Protein AF-0000000087772053 (afdb_homodimer)

Radius of gyration: 26.7 Å; Cα contacts (8 Å, |Δi|>4): 1158; chains: 2; bounding box: 56×92×52 Å

Sequence (644 aa):
MNSAGLAGGAQTLGDTKGPMLRYRADGPRTVLAWPEVLLYLLGSYASVQEVAEEFTPQTHQVITNYASPALRSGVEYLFRLTDIVPVHLSLYDASGDGALIEFDGEKGWMLYRNVSAVTNMPTYPEQLQNLQRWQAAKANTTRYMSELLRGSYEVVYQQLPGSYSSAARFVRLRELLTQVCGTDDTPYPDDTNWSPAFDGVADMPERGALAQAAGILQSVEVTRGFTFPLAGWTQCASLRDLANRMLYWRTPLTARWQGVNVTAAAAADGPRILPVFEGWQDAWDDVTALLEQVPGLEPGPAEPGELEDLLPVLNGTAADGGMNSAGLAGGAQTLGDTKGPMLRYRADGPRTVLAWPEVLLYLLGSYASVQEVAEEFTPQTHQVITNYASPALRSGVEYLFRLTDIVPVHLSLYDASGDGALIEFDGEKGWMLYRNVSAVTNMPTYPEQLQNLQRWQAAKANTTRYMSELLRGSYEVVYQQLPGSYSSAARFVRLRELLTQVCGTDDTPYPDDTNWSPAFDGVADMPERGALAQAAGILQSVEVTRGFTFPLAGWTQCASLRDLANRMLYWRTPLTARWQGVNVTAAAAADGPRILPVFEGWQDAWDDVTALLEQVPGLEPGPAEPGELEDLLPVLNGTAADGG

Nearest PDB structures (foldseek):
  8esg-assembly1_A-2  TM=8.107E-01  e=5.114E-13  Lactobacillus gasseri
  2rg2-assembly1_A  TM=7.994E-01  e=2.454E-12  Clostridium perfringens
  7sve-assembly1_B  TM=8.022E-01  e=5.060E-12  Lactobacillus acidophilus
  3hbc-assembly1_A  TM=8.537E-01  e=5.317E-11  Bacteroides thetaiotaomicron
  3pva-assembly1_B  TM=7.933E-01  e=4.437E-11  Lysinibacillus sphaericus

Secondary structure (DSSP, 8-state):
--TTS-EEEEEE-TT--S------TTS-SEEEEGGGHHHHHHHH-SSHHHHHHH-STTTEEEE-----GGGGTT-HHHHS--SS--EEEEEE-TTS-EEEEEEETTTEEEEEES-----SSS-HHHHHHHHHHHHHHHHHHHHHHHHHS-SS-TTTS---B---SHHHHHHHHHHHHHHHS-SSS--S-GGG---GGGTTGGG-HHHHHHHHHHHHHHTTPPPTTSS-TTS-----EEEEETTTTEEEEE-TT--SEEEEEHHHHHTSSS-EE--SS--GGG-EEE-GGG-EE-TT-------TTGGGGTGGGGGTT-----/--TTS-EEEEEE-TT--S------TTS-SEEEEGGGHHHHHHHH-SSHHHHHHH-STTTEEEE-----GGGGTT-HHHHT--SS--EEEEEE-TTS-EEEEEEETTTEEEEEES-----SSS-HHHHHHHHHHHHHHHHHHHHHHHHHS-SS-TTTS---B---SHHHHHHHHHHHHHHHS-SSS--S-STT---GGGTTGGG-HHHHHHHHHHHHHHTTPPPTTSS-TTS-----EEEEETTTTEEEEEETTEEEEEEEEHHHHHTSSS-EE--SS--GGG-EEE-GGG-EE-TT-------TTGGGGTGGGG--------

Organism: Chlorella sorokiniana (NCBI:txid3076)

Solvent-accessible surface area (backbone atoms only — not comparable to full-atom values): 35074 Å² total; per-residue (Å²): 102,30,72,67,15,18,32,64,50,75,37,54,19,84,76,60,67,52,54,46,28,65,85,52,89,89,46,36,84,47,70,36,48,57,89,48,44,64,60,48,48,45,73,71,40,50,36,54,68,52,40,68,72,61,66,40,62,78,51,32,37,59,22,29,79,62,80,51,70,40,50,49,76,78,40,36,72,61,51,67,41,48,44,39,67,47,43,30,39,40,38,35,19,54,86,70,49,17,30,37,38,40,62,29,33,86,66,50,53,47,78,44,71,79,41,89,76,82,52,38,29,35,57,69,71,53,45,53,47,28,40,51,45,41,65,73,40,41,68,59,52,32,53,54,47,35,70,48,35,53,69,30,61,35,73,63,29,64,67,38,57,35,30,76,18,30,30,32,34,38,40,33,48,53,53,45,49,46,52,33,41,35,86,58,83,55,48,66,76,74,79,74,65,78,41,76,64,52,63,70,31,83,84,38,52,68,56,50,50,49,28,50,50,48,42,58,53,45,68,60,57,38,43,72,60,68,41,46,92,46,39,45,36,55,55,63,48,72,48,72,41,37,82,76,32,32,47,30,35,30,35,64,56,20,58,39,42,38,22,32,42,36,48,63,56,66,67,43,90,62,64,62,48,67,82,77,65,63,67,38,89,67,32,66,39,76,52,49,85,63,51,34,75,51,83,81,57,54,90,51,78,83,62,84,60,70,64,46,76,67,52,58,71,78,44,45,57,66,40,58,79,122,102,32,70,69,15,19,32,64,50,78,37,48,20,84,76,58,68,52,54,46,29,64,84,50,89,90,48,36,83,47,70,35,48,57,89,47,44,64,59,49,49,46,74,71,40,50,36,55,67,50,39,68,74,62,65,37,63,78,51,31,37,58,24,30,79,62,82,50,71,41,50,48,74,69,38,34,71,62,52,66,41,46,44,39,66,47,42,30,39,40,37,34,18,53,87,70,48,17,31,36,37,40,63,30,31,85,65,52,53,48,77,44,71,79,43,88,76,82,51,38,29,35,57,68,71,54,45,53,47,27,39,52,46,42,65,73,38,41,67,61,50,31,53,55,46,36,70,49,35,53,70,30,59,35,72,63,31,65,68,36,57,35,29,77,20,31,31,31,36,38,41,35,49,52,54,44,49,44,53,32,41,34,86,58,82,54,46,65,74,74,77,72,66,77,42,76,63,51,64,69,31,83,82,38,52,67,56,50,51,50,31,50,50,50,41,56,54,44,69,59,55,38,44,73,60,66,40,45,91,45,41,47,34,55,55,62,48,73,48,74,41,35,82,77,31,32,47,29,35,33,35,64,57,19,56,38,40,38,23,32,43,37,51,63,56,66,69,42,89,61,63,62,48,66,81,78,65,62,66,36,90,67,34,66,39,76,50,48,85,64,50,32,75,49,84,82,59,54,90,51,78,82,60,88,58,70,64,44,78,67,54,59,69,73,47,50,53,70,40,59,78,123

InterPro domains:
  IPR029055 Nucleophile aminohydrolases, N-terminal [SSF56235] (1-266)
  IPR029132 Choloylglycine hydrolase/NAAA C-terminal [PF02275] (34-173)
  IPR052193 Peptidase C59 family enzymes [PTHR35527] (1-276)

Structure (mmCIF, N/CA/C/O backbone):
data_AF-0000000087772053-model_v1
#
loop_
_entity.id
_entity.type
_entity.pdbx_description
1 polymer 'Choloylglycine hydrolase'
#
loop_
_atom_site.group_PDB
_atom_site.id
_atom_site.type_symbol
_atom_site.label_atom_id
_atom_site.label_alt_id
_atom_site.label_comp_id
_atom_site.label_asym_id
_atom_site.label_entity_id
_atom_site.label_seq_id
_atom_site.pdbx_PDB_ins_code
_atom_site.Cartn_x
_atom_site.Cartn_y
_atom_site.Cartn_z
_atom_site.occupancy
_atom_site.B_iso_or_equiv
_atom_site.auth_seq_id
_atom_site.auth_comp_id
_atom_site.auth_asym_id
_atom_site.auth_atom_id
_atom_site.pdbx_PDB_model_num
ATOM 1 N N . MET A 1 1 ? 10.828 -17.234 -12.672 1 95.31 1 MET A N 1
ATOM 2 C CA . MET A 1 1 ? 10.977 -16.672 -14.008 1 95.31 1 MET A CA 1
ATOM 3 C C . MET A 1 1 ? 12.188 -17.25 -14.719 1 95.31 1 MET A C 1
ATOM 5 O O . MET A 1 1 ? 13.195 -17.562 -14.078 1 95.31 1 MET A O 1
ATOM 9 N N . ASN A 1 2 ? 12.047 -17.453 -15.984 1 95.06 2 ASN A N 1
ATOM 10 C CA . ASN A 1 2 ? 13.203 -17.953 -16.719 1 95.06 2 ASN A CA 1
ATOM 11 C C . ASN A 1 2 ? 13.719 -16.922 -17.719 1 95.06 2 ASN A C 1
ATOM 13 O O . ASN A 1 2 ? 13.172 -15.82 -17.828 1 95.06 2 ASN A O 1
ATOM 17 N N . SER A 1 3 ? 14.836 -17.25 -18.375 1 94.5 3 SER A N 1
ATOM 18 C CA . SER A 1 3 ? 15.539 -16.297 -19.234 1 94.5 3 SER A CA 1
ATOM 19 C C . SER A 1 3 ? 14.758 -16.016 -20.516 1 94.5 3 SER A C 1
ATOM 21 O O . SER A 1 3 ? 15.047 -15.047 -21.234 1 94.5 3 SER A O 1
ATOM 23 N N . ALA A 1 4 ? 13.789 -16.859 -20.891 1 95.25 4 ALA A N 1
ATOM 24 C CA . ALA A 1 4 ? 12.969 -16.641 -22.078 1 95.25 4 ALA A CA 1
ATOM 25 C C . ALA A 1 4 ? 11.836 -15.672 -21.797 1 95.25 4 ALA A C 1
ATOM 27 O O . ALA A 1 4 ? 11.195 -15.164 -22.719 1 95.25 4 ALA A O 1
ATOM 28 N N . GLY A 1 5 ? 11.562 -15.477 -20.5 1 94.44 5 GLY A N 1
ATOM 29 C CA . GLY A 1 5 ? 10.539 -14.5 -20.141 1 94.44 5 GLY A CA 1
ATOM 30 C C . GLY A 1 5 ? 9.273 -15.141 -19.609 1 94.44 5 GLY A C 1
ATOM 31 O O . GLY A 1 5 ? 8.281 -14.445 -19.375 1 94.44 5 GLY A O 1
ATOM 32 N N . LEU A 1 6 ? 9.281 -16.469 -19.469 1 97.19 6 LEU A N 1
ATOM 33 C CA . LEU A 1 6 ? 8.188 -17.125 -18.766 1 97.19 6 LEU A CA 1
ATOM 34 C C . LEU A 1 6 ? 8.359 -17 -17.266 1 97.19 6 LEU A C 1
ATOM 36 O O . LEU A 1 6 ? 9.461 -17.203 -16.734 1 97.19 6 LEU A O 1
ATOM 40 N N . ALA A 1 7 ? 7.359 -16.562 -16.625 1 96.56 7 ALA A N 1
ATOM 41 C CA . ALA A 1 7 ? 7.363 -16.422 -15.172 1 96.56 7 ALA A CA 1
ATOM 42 C C . ALA A 1 7 ? 6.102 -17.016 -14.562 1 96.56 7 ALA A C 1
ATOM 44 O O . ALA A 1 7 ? 5.074 -17.141 -15.234 1 96.56 7 ALA A O 1
ATOM 45 N N . GLY A 1 8 ? 6.219 -17.422 -13.305 1 95.56 8 GLY A N 1
ATOM 46 C CA . GLY A 1 8 ? 5.059 -18.016 -12.656 1 95.56 8 GLY A CA 1
ATOM 47 C C . GLY A 1 8 ? 5.094 -17.875 -11.141 1 95.56 8 GLY A C 1
ATOM 48 O O . GLY A 1 8 ? 6.082 -17.406 -10.578 1 95.56 8 GLY A O 1
ATOM 49 N N . GLY A 1 9 ? 3.986 -18.156 -10.523 1 92.88 9 GLY A N 1
ATOM 50 C CA . GLY A 1 9 ? 3.801 -18.188 -9.086 1 92.88 9 GLY A CA 1
ATOM 51 C C . GLY A 1 9 ? 2.773 -19.219 -8.633 1 92.88 9 GLY A C 1
ATOM 52 O O . GLY A 1 9 ? 1.944 -19.656 -9.43 1 92.88 9 GLY A O 1
ATOM 53 N N . ALA A 1 10 ? 2.92 -19.625 -7.355 1 89.44 10 ALA A N 1
ATOM 54 C CA . ALA A 1 10 ? 1.973 -20.531 -6.727 1 89.44 10 ALA A CA 1
ATOM 55 C C . ALA A 1 10 ? 1.196 -19.844 -5.613 1 89.44 10 ALA A C 1
ATOM 57 O O . ALA A 1 10 ? 1.788 -19.203 -4.742 1 89.44 10 ALA A O 1
ATOM 58 N N . GLN A 1 11 ? -0.102 -19.938 -5.746 1 86.94 11 GLN A N 1
ATOM 59 C CA . GLN A 1 11 ? -0.973 -19.406 -4.703 1 86.94 11 GLN A CA 1
ATOM 60 C C . GLN A 1 11 ? -1.792 -20.516 -4.055 1 86.94 11 GLN A C 1
ATOM 62 O O . GLN A 1 11 ? -2.26 -21.438 -4.734 1 86.94 11 GLN A O 1
ATOM 67 N N . THR A 1 12 ? -1.941 -20.391 -2.779 1 82.44 12 THR A N 1
ATOM 68 C CA . THR A 1 12 ? -2.67 -21.422 -2.043 1 82.44 12 THR A CA 1
ATOM 69 C C . THR A 1 12 ? -4.129 -21.469 -2.49 1 82.44 12 THR A C 1
ATOM 71 O O . THR A 1 12 ? -4.762 -20.438 -2.686 1 82.44 12 THR A O 1
ATOM 74 N N . LEU A 1 13 ? -4.508 -22.609 -2.717 1 83.25 13 LEU A N 1
ATOM 75 C CA . LEU A 1 13 ? -5.906 -22.906 -3.012 1 83.25 13 LEU A CA 1
ATOM 76 C C . LEU A 1 13 ? -6.449 -23.969 -2.072 1 83.25 13 LEU A C 1
ATOM 78 O O . LEU A 1 13 ? -6.219 -25.156 -2.283 1 83.25 13 LEU A O 1
ATOM 82 N N . GLY A 1 14 ? -7.008 -23.562 -0.963 1 70.25 14 GLY A N 1
ATOM 83 C CA . GLY A 1 14 ? -7.418 -24.469 0.096 1 70.25 14 GLY A CA 1
ATOM 84 C C . GLY A 1 14 ? -8.641 -25.297 -0.267 1 70.25 14 GLY A C 1
ATOM 85 O O . GLY A 1 14 ? -8.867 -26.359 0.309 1 70.25 14 GLY A O 1
ATOM 86 N N . ASP A 1 15 ? -9.461 -24.906 -1.075 1 63.72 15 ASP A N 1
ATOM 87 C CA . ASP A 1 15 ? -10.734 -25.578 -1.283 1 63.72 15 ASP A CA 1
ATOM 88 C C . ASP A 1 15 ? -10.68 -26.484 -2.52 1 63.72 15 ASP A C 1
ATOM 90 O O . ASP A 1 15 ? -11.719 -26.781 -3.111 1 63.72 15 ASP A O 1
ATOM 94 N N . THR A 1 16 ? -9.445 -26.734 -2.814 1 60.91 16 THR A N 1
ATOM 95 C CA . THR A 1 16 ? -9.383 -27.625 -3.967 1 60.91 16 THR A CA 1
ATOM 96 C C . THR A 1 16 ? -10.094 -28.953 -3.668 1 60.91 16 THR A C 1
ATOM 98 O O . THR A 1 16 ? -9.883 -29.547 -2.609 1 60.91 16 THR A O 1
ATOM 101 N N . LYS A 1 17 ? -11.305 -29.047 -4.375 1 57.03 17 LYS A N 1
ATOM 102 C CA . LYS A 1 17 ? -12.133 -30.234 -4.262 1 57.03 17 LYS A CA 1
ATOM 103 C C . LYS A 1 17 ? -11.664 -31.328 -5.215 1 57.03 17 LYS A C 1
ATOM 105 O O . LYS A 1 17 ? -11.18 -31.031 -6.309 1 57.03 17 LYS A O 1
ATOM 110 N N . GLY A 1 18 ? -11.18 -32.375 -4.695 1 57.53 18 GLY A N 1
ATOM 111 C CA . GLY A 1 18 ? -11.047 -33.562 -5.547 1 57.53 18 GLY A CA 1
ATOM 112 C C . GLY A 1 18 ? -10.047 -34.562 -5.012 1 57.53 18 GLY A C 1
ATOM 113 O O . GLY A 1 18 ? -9.32 -34.281 -4.059 1 57.53 18 GLY A O 1
ATOM 114 N N . PRO A 1 19 ? -10.25 -35.656 -5.605 1 58.44 19 PRO A N 1
ATOM 115 C CA . PRO A 1 19 ? -9.398 -36.75 -5.145 1 58.44 19 PRO A CA 1
ATOM 116 C C . PRO A 1 19 ? -7.914 -36.469 -5.332 1 58.44 19 PRO A C 1
ATOM 118 O O . PRO A 1 19 ? -7.543 -35.562 -6.086 1 58.44 19 PRO A O 1
ATOM 121 N N . MET A 1 20 ? -7.199 -37.188 -4.707 1 63.84 20 MET A N 1
ATOM 122 C CA . MET A 1 20 ? -5.746 -37.281 -4.824 1 63.84 20 MET A CA 1
ATOM 123 C C . MET A 1 20 ? -5.336 -37.562 -6.266 1 63.84 20 MET A C 1
ATOM 125 O O . MET A 1 20 ? -5.98 -38.344 -6.965 1 63.84 20 MET A O 1
ATOM 129 N N . LEU A 1 21 ? -4.469 -36.719 -6.773 1 77.94 21 LEU A N 1
ATOM 130 C CA . LEU A 1 21 ? -3.838 -37.094 -8.039 1 77.94 21 LEU A CA 1
ATOM 131 C C . LEU A 1 21 ? -2.863 -38.25 -7.859 1 77.94 21 LEU A C 1
ATOM 133 O O . LEU A 1 21 ? -1.73 -38.031 -7.414 1 77.94 21 LEU A O 1
ATOM 137 N N . ARG A 1 22 ? -3.453 -39.438 -8.141 1 74.31 22 ARG A N 1
ATOM 138 C CA . ARG A 1 22 ? -2.658 -40.656 -7.938 1 74.31 22 ARG A CA 1
ATOM 139 C C . ARG A 1 22 ? -1.921 -41.031 -9.211 1 74.31 22 ARG A C 1
ATOM 141 O O . ARG A 1 22 ? -2.402 -40.781 -10.32 1 74.31 22 ARG A O 1
ATOM 148 N N . TYR A 1 23 ? -0.842 -41.594 -8.969 1 79.69 23 TYR A N 1
ATOM 149 C CA . TYR A 1 23 ? -0.069 -42.125 -10.078 1 79.69 23 TYR A CA 1
ATOM 150 C C . TYR A 1 23 ? -0.876 -43.156 -10.852 1 79.69 23 TYR A C 1
ATOM 152 O O . TYR A 1 23 ? -1.533 -44.031 -10.258 1 79.69 23 TYR A O 1
ATOM 160 N N . ARG A 1 24 ? -0.843 -43.156 -12.203 1 82.06 24 ARG A N 1
ATOM 161 C CA . ARG A 1 24 ? -1.469 -44.125 -13.102 1 82.06 24 ARG A CA 1
ATOM 162 C C . ARG A 1 24 ? -0.425 -44.812 -13.961 1 82.06 24 ARG A C 1
ATOM 164 O O . ARG A 1 24 ? 0.236 -44.188 -14.789 1 82.06 24 ARG A O 1
ATOM 171 N N . ALA A 1 25 ? -0.378 -46 -13.836 1 85 25 ALA A N 1
ATOM 172 C CA . ALA A 1 25 ? 0.602 -46.781 -14.594 1 85 25 ALA A CA 1
ATOM 173 C C . ALA A 1 25 ? 0.317 -46.688 -16.094 1 85 25 ALA A C 1
ATOM 175 O O . ALA A 1 25 ? 1.238 -46.781 -16.906 1 85 25 ALA A O 1
ATOM 176 N N . ASP A 1 26 ? -0.94 -46.594 -16.406 1 87.25 26 ASP A N 1
ATOM 177 C CA . ASP A 1 26 ? -1.334 -46.531 -17.812 1 87.25 26 ASP A CA 1
ATOM 178 C C . ASP A 1 26 ? -1.35 -45.094 -18.328 1 87.25 26 ASP A C 1
ATOM 180 O O . ASP A 1 26 ? -1.775 -44.844 -19.453 1 87.25 26 ASP A O 1
ATOM 184 N N . GLY A 1 27 ? -0.899 -44.219 -17.453 1 85.75 27 GLY A N 1
ATOM 185 C CA . GLY A 1 27 ? -0.88 -42.812 -17.844 1 85.75 27 GLY A CA 1
ATOM 186 C C . GLY A 1 27 ? 0.402 -42.406 -18.547 1 85.75 27 GLY A C 1
ATOM 187 O O . GLY A 1 27 ? 1.209 -43.25 -18.922 1 85.75 27 GLY A O 1
ATOM 188 N N . PRO A 1 28 ? 0.453 -41.125 -18.75 1 90.19 28 PRO A N 1
ATOM 189 C CA . PRO A 1 28 ? 1.669 -40.594 -19.391 1 90.19 28 PRO A CA 1
ATOM 190 C C . PRO A 1 28 ? 2.934 -40.969 -18.609 1 90.19 28 PRO A C 1
ATOM 192 O O . PRO A 1 28 ? 2.898 -41.062 -17.375 1 90.19 28 PRO A O 1
ATOM 195 N N . ARG A 1 29 ? 4.027 -41.062 -19.328 1 88.25 29 ARG A N 1
ATOM 196 C CA . ARG A 1 29 ? 5.289 -41.469 -18.734 1 88.25 29 ARG A CA 1
ATOM 197 C C . ARG A 1 29 ? 5.938 -40.344 -17.938 1 88.25 29 ARG A C 1
ATOM 199 O O . ARG A 1 29 ? 6.676 -40.594 -16.984 1 88.25 29 ARG A O 1
ATOM 206 N N . THR A 1 30 ? 5.699 -39.156 -18.328 1 92.38 30 THR A N 1
ATOM 207 C CA . THR A 1 30 ? 6.258 -38.031 -17.594 1 92.38 30 THR A CA 1
ATOM 208 C C . THR A 1 30 ? 5.434 -37.75 -16.344 1 92.38 30 THR A C 1
ATOM 210 O O . THR A 1 30 ? 4.285 -37.312 -16.438 1 92.38 30 THR A O 1
ATOM 213 N N . VAL A 1 31 ? 6.012 -38.062 -15.203 1 87.06 31 VAL A N 1
ATOM 214 C CA . VAL A 1 31 ? 5.328 -37.938 -13.922 1 87.06 31 VAL A CA 1
ATOM 215 C C . VAL A 1 31 ? 6.031 -36.875 -13.078 1 87.06 31 VAL A C 1
ATOM 217 O O . VAL A 1 31 ? 7.254 -36.875 -12.922 1 87.06 31 VAL A O 1
ATOM 220 N N . LEU A 1 32 ? 5.199 -35.906 -12.617 1 87.62 32 LEU A N 1
ATOM 221 C CA . LEU A 1 32 ? 5.715 -34.844 -11.766 1 87.62 32 LEU A CA 1
ATOM 222 C C . LEU A 1 32 ? 5.008 -34.844 -10.422 1 87.62 32 LEU A C 1
ATOM 224 O O . LEU A 1 32 ? 3.783 -34.969 -10.352 1 87.62 32 LEU A O 1
ATOM 228 N N . ALA A 1 33 ? 5.812 -34.781 -9.367 1 82.25 33 ALA A N 1
ATOM 229 C CA . ALA A 1 33 ? 5.199 -34.375 -8.102 1 82.25 33 ALA A CA 1
ATOM 230 C C . ALA A 1 33 ? 4.727 -32.938 -8.133 1 82.25 33 ALA A C 1
ATOM 232 O O . ALA A 1 33 ? 5.398 -32.062 -8.703 1 82.25 33 ALA A O 1
ATOM 233 N N . TRP A 1 34 ? 3.625 -32.625 -7.492 1 82.94 34 TRP A N 1
ATOM 234 C CA . TRP A 1 34 ? 2.963 -31.328 -7.664 1 82.94 34 TRP A CA 1
ATOM 235 C C . TRP A 1 34 ? 3.896 -30.172 -7.289 1 82.94 34 TRP A C 1
ATOM 237 O O . TRP A 1 34 ? 3.885 -29.125 -7.93 1 82.94 34 TRP A O 1
ATOM 247 N N . PRO A 1 35 ? 4.77 -30.297 -6.262 1 80.25 35 PRO A N 1
ATOM 248 C CA . PRO A 1 35 ? 5.617 -29.141 -5.914 1 80.25 35 PRO A CA 1
ATOM 249 C C . PRO A 1 35 ? 6.656 -28.828 -6.992 1 80.25 35 PRO A C 1
ATOM 251 O O . PRO A 1 35 ? 7.23 -27.75 -7.004 1 80.25 35 PRO A O 1
ATOM 254 N N . GLU A 1 36 ? 6.863 -29.797 -7.922 1 84.88 36 GLU A N 1
ATOM 255 C CA . GLU A 1 36 ? 7.898 -29.641 -8.945 1 84.88 36 GLU A CA 1
ATOM 256 C C . GLU A 1 36 ? 7.332 -29 -10.211 1 84.88 36 GLU A C 1
ATOM 258 O O . GLU A 1 36 ? 8.086 -28.578 -11.094 1 84.88 36 GLU A O 1
ATOM 263 N N . VAL A 1 37 ? 6.086 -28.953 -10.234 1 90.38 37 VAL A N 1
ATOM 264 C CA . VAL A 1 37 ? 5.422 -28.625 -11.492 1 90.38 37 VAL A CA 1
ATOM 265 C C . VAL A 1 37 ? 5.852 -27.234 -11.953 1 90.38 37 VAL A C 1
ATOM 267 O O . VAL A 1 37 ? 6.227 -27.047 -13.117 1 90.38 37 VAL A O 1
ATOM 270 N N . LEU A 1 38 ? 5.809 -26.234 -11.086 1 93.25 38 LEU A N 1
ATOM 271 C CA . LEU A 1 38 ? 6.141 -24.891 -11.508 1 93.25 38 LEU A CA 1
ATOM 272 C C . LEU A 1 38 ? 7.578 -24.812 -12.016 1 93.25 38 LEU A C 1
ATOM 274 O O . LEU A 1 38 ? 7.836 -24.219 -13.062 1 93.25 38 LEU A O 1
ATOM 278 N N . LEU A 1 39 ? 8.5 -25.391 -11.273 1 91.19 39 LEU A N 1
ATOM 279 C CA . LEU A 1 39 ? 9.898 -25.375 -11.688 1 91.19 39 LEU A CA 1
ATOM 280 C C . LEU A 1 39 ? 10.07 -26.094 -13.023 1 91.19 39 LEU A C 1
ATOM 282 O O . LEU A 1 39 ? 10.859 -25.656 -13.875 1 91.19 39 LEU A O 1
ATOM 286 N N . TYR A 1 40 ? 9.406 -27.219 -13.148 1 92.94 40 TYR A N 1
ATOM 287 C CA . TYR A 1 40 ? 9.453 -27.953 -14.406 1 92.94 40 TYR A CA 1
ATOM 288 C C . TYR A 1 40 ? 8.992 -27.078 -15.57 1 92.94 40 TYR A C 1
ATOM 290 O O . TYR A 1 40 ? 9.648 -27.031 -16.609 1 92.94 40 TYR A O 1
ATOM 298 N N . LEU A 1 41 ? 7.887 -26.422 -15.438 1 97.12 41 LEU A N 1
ATOM 299 C CA . LEU A 1 41 ? 7.348 -25.578 -16.5 1 97.12 41 LEU A CA 1
ATOM 300 C C . LEU A 1 41 ? 8.336 -24.484 -16.859 1 97.12 41 LEU A C 1
ATOM 302 O O . LEU A 1 41 ? 8.594 -24.25 -18.047 1 97.12 41 LEU A O 1
ATOM 306 N N . LEU A 1 42 ? 8.883 -23.812 -15.852 1 95.38 42 LEU A N 1
ATOM 307 C CA . LEU A 1 42 ? 9.82 -22.719 -16.078 1 95.38 42 LEU A CA 1
ATOM 308 C C . LEU A 1 42 ? 11.102 -23.219 -16.734 1 95.38 42 LEU A C 1
ATOM 310 O O . LEU A 1 42 ? 11.75 -22.484 -17.484 1 95.38 42 LEU A O 1
ATOM 314 N N . GLY A 1 43 ? 11.461 -24.438 -16.5 1 94.81 43 GLY A N 1
ATOM 315 C CA . GLY A 1 43 ? 12.672 -25.016 -17.062 1 94.81 43 GLY A CA 1
ATOM 316 C C . GLY A 1 43 ? 12.469 -25.625 -18.438 1 94.81 43 GLY A C 1
ATOM 317 O O . GLY A 1 43 ? 13.43 -25.875 -19.156 1 94.81 43 GLY A O 1
ATOM 318 N N . SER A 1 44 ? 11.219 -25.797 -18.812 1 97.12 44 SER A N 1
ATOM 319 C CA . SER A 1 44 ? 10.961 -26.594 -20.016 1 97.12 44 SER A CA 1
ATOM 320 C C . SER A 1 44 ? 10.367 -25.734 -21.125 1 97.12 44 SER A C 1
ATOM 322 O O . SER A 1 44 ? 10.406 -26.109 -22.297 1 97.12 44 SER A O 1
ATOM 324 N N . TYR A 1 45 ? 9.789 -24.625 -20.781 1 98 45 TYR A N 1
ATOM 325 C CA . TYR A 1 45 ? 9.047 -23.875 -21.781 1 98 45 TYR A CA 1
ATOM 326 C C . TYR A 1 45 ? 9.445 -22.406 -21.766 1 98 45 TYR A C 1
ATOM 328 O O . TYR A 1 45 ? 10.008 -21.922 -20.797 1 98 45 TYR A O 1
ATOM 336 N N . ALA A 1 46 ? 9.094 -21.672 -22.906 1 97.31 46 ALA A N 1
ATOM 337 C CA . ALA A 1 46 ? 9.461 -20.266 -23.047 1 97.31 46 ALA A CA 1
ATOM 338 C C . ALA A 1 46 ? 8.234 -19.359 -22.969 1 97.31 46 ALA A C 1
ATOM 340 O O . ALA A 1 46 ? 8.359 -18.156 -22.766 1 97.31 46 ALA A O 1
ATOM 341 N N . SER A 1 47 ? 7.082 -19.984 -23.125 1 97.88 47 SER A N 1
ATOM 342 C CA . SER A 1 47 ? 5.895 -19.141 -23.219 1 97.88 47 SER A CA 1
ATOM 343 C C . SER A 1 47 ? 4.668 -19.844 -22.656 1 97.88 47 SER A C 1
ATOM 345 O O . SER A 1 47 ? 4.668 -21.078 -22.5 1 97.88 47 SER A O 1
ATOM 347 N N . VAL A 1 48 ? 3.689 -19.047 -22.391 1 98.06 48 VAL A N 1
ATOM 348 C CA . VAL A 1 48 ? 2.398 -19.562 -21.938 1 98.06 48 VAL A CA 1
ATOM 349 C C . VAL A 1 48 ? 1.78 -20.438 -23.016 1 98.06 48 VAL A C 1
ATOM 351 O O . VAL A 1 48 ? 1.204 -21.484 -22.734 1 98.06 48 VAL A O 1
ATOM 354 N N . GLN A 1 49 ? 1.908 -20.016 -24.25 1 98.31 49 GLN A N 1
ATOM 355 C CA . GLN A 1 49 ? 1.382 -20.781 -25.375 1 98.31 49 GLN A CA 1
ATOM 356 C C . GLN A 1 49 ? 1.997 -22.188 -25.422 1 98.31 49 GLN A C 1
ATOM 358 O O . GLN A 1 49 ? 1.287 -23.172 -25.594 1 98.31 49 GLN A O 1
ATOM 363 N N . GLU A 1 50 ? 3.299 -22.281 -25.234 1 98.44 50 GLU A N 1
ATOM 364 C CA . GLU A 1 50 ? 3.973 -23.578 -25.234 1 98.44 50 GLU A CA 1
ATOM 365 C C . GLU A 1 50 ? 3.459 -24.453 -24.094 1 98.44 50 GLU A C 1
ATOM 367 O O . GLU A 1 50 ? 3.217 -25.656 -24.297 1 98.44 50 GLU A O 1
ATOM 372 N N . VAL A 1 51 ? 3.336 -23.891 -22.938 1 98.56 51 VAL A N 1
ATOM 373 C CA . VAL A 1 51 ? 2.818 -24.641 -21.812 1 98.56 51 VAL A CA 1
ATOM 374 C C . VAL A 1 51 ? 1.425 -25.172 -22.141 1 98.56 51 VAL A C 1
ATOM 376 O O . VAL A 1 51 ? 1.143 -26.359 -21.938 1 98.56 51 VAL A O 1
ATOM 379 N N . ALA A 1 52 ? 0.54 -24.328 -22.641 1 97.88 52 ALA A N 1
ATOM 380 C CA . ALA A 1 52 ? -0.84 -24.688 -22.953 1 97.88 52 ALA A CA 1
ATOM 381 C C . ALA A 1 52 ? -0.892 -25.828 -23.984 1 97.88 52 ALA A C 1
ATOM 383 O O . ALA A 1 52 ? -1.771 -26.688 -23.906 1 97.88 52 ALA A O 1
ATOM 384 N N . GLU A 1 53 ? 0.007 -25.891 -24.828 1 97.75 53 GLU A N 1
ATOM 385 C CA . GLU A 1 53 ? -0.007 -26.875 -25.922 1 97.75 53 GLU A CA 1
ATOM 386 C C . GLU A 1 53 ? 0.659 -28.172 -25.5 1 97.75 53 GLU A C 1
ATOM 388 O O . GLU A 1 53 ? 0.219 -29.266 -25.891 1 97.75 53 GLU A O 1
ATOM 393 N N . GLU A 1 54 ? 1.642 -28.047 -24.656 1 97.62 54 GLU A N 1
ATOM 394 C CA . GLU A 1 54 ? 2.508 -29.203 -24.484 1 97.62 54 GLU A CA 1
ATOM 395 C C . GLU A 1 54 ? 2.312 -29.844 -23.125 1 97.62 54 GLU A C 1
ATOM 397 O O . GLU A 1 54 ? 2.609 -31.031 -22.922 1 97.62 54 GLU A O 1
ATOM 402 N N . PHE A 1 55 ? 1.974 -29.078 -22.156 1 97.44 55 PHE A N 1
ATOM 403 C CA . PHE A 1 55 ? 1.743 -29.578 -20.812 1 97.44 55 PHE A CA 1
ATOM 404 C C . PHE A 1 55 ? 0.266 -29.891 -20.594 1 97.44 55 PHE A C 1
ATOM 406 O O . PHE A 1 55 ? -0.483 -29.047 -20.094 1 97.44 55 PHE A O 1
ATOM 413 N N . THR A 1 56 ? -0.12 -31.094 -20.875 1 95.19 56 THR A N 1
ATOM 414 C CA . THR A 1 56 ? -1.508 -31.531 -20.781 1 95.19 56 THR A CA 1
ATOM 415 C C . THR A 1 56 ? -1.608 -32.844 -20.016 1 95.19 56 THR A C 1
ATOM 417 O O . THR A 1 56 ? -0.611 -33.562 -19.844 1 95.19 56 THR A O 1
ATOM 420 N N . PRO A 1 57 ? -2.824 -33.125 -19.578 1 91.75 57 PRO A N 1
ATOM 421 C CA . PRO A 1 57 ? -3.004 -34.406 -18.875 1 91.75 57 PRO A CA 1
ATOM 422 C C . PRO A 1 57 ? -2.76 -35.625 -19.781 1 91.75 57 PRO A C 1
ATOM 424 O O . PRO A 1 57 ? -2.65 -36.75 -19.297 1 91.75 57 PRO A O 1
ATOM 427 N N . GLN A 1 58 ? -2.65 -35.406 -21.062 1 92.81 58 GLN A N 1
ATOM 428 C CA . GLN A 1 58 ? -2.357 -36.5 -22 1 92.81 58 GLN A CA 1
ATOM 429 C C . GLN A 1 58 ? -0.855 -36.719 -22.109 1 92.81 58 GLN A C 1
ATOM 431 O O . GLN A 1 58 ? -0.423 -37.812 -22.516 1 92.81 58 GLN A O 1
ATOM 436 N N . THR A 1 59 ? -0.113 -35.719 -21.734 1 95.25 59 THR A N 1
ATOM 437 C CA . THR A 1 59 ? 1.328 -35.812 -21.938 1 95.25 59 THR A CA 1
ATOM 438 C C . THR A 1 59 ? 2.055 -35.938 -20.594 1 95.25 59 THR A C 1
ATOM 440 O O . THR A 1 59 ? 3.188 -36.406 -20.547 1 95.25 59 THR A O 1
ATOM 443 N N . HIS A 1 60 ? 1.441 -35.5 -19.547 1 94.12 60 HIS A N 1
ATOM 444 C CA . HIS A 1 60 ? 2.055 -35.469 -18.219 1 94.12 60 HIS A CA 1
ATOM 445 C C . HIS A 1 60 ? 1.085 -36 -17.172 1 94.12 60 HIS A C 1
ATOM 447 O O . HIS A 1 60 ? -0.133 -35.938 -17.359 1 94.12 60 HIS A O 1
ATOM 453 N N . GLN A 1 61 ? 1.618 -36.531 -16.062 1 89 61 GLN A N 1
ATOM 454 C CA . GLN A 1 61 ? 0.851 -36.781 -14.844 1 89 61 GLN A CA 1
ATOM 455 C C . GLN A 1 61 ? 1.446 -36.031 -13.656 1 89 61 GLN A C 1
ATOM 457 O O . GLN A 1 61 ? 2.668 -35.938 -13.516 1 89 61 GLN A O 1
ATOM 462 N N . VAL A 1 62 ? 0.631 -35.344 -12.93 1 88.69 62 VAL A N 1
ATOM 463 C CA . VAL A 1 62 ? 1 -34.719 -11.664 1 88.69 62 VAL A CA 1
ATOM 464 C C . VAL A 1 62 ? 0.456 -35.531 -10.492 1 88.69 62 VAL A C 1
ATOM 466 O O . VAL A 1 62 ? -0.714 -35.938 -10.492 1 88.69 62 VAL A O 1
ATOM 469 N N . ILE A 1 63 ? 1.262 -35.812 -9.531 1 81.31 63 ILE A N 1
ATOM 470 C CA . ILE A 1 63 ? 0.834 -36.688 -8.438 1 81.31 63 ILE A CA 1
ATOM 471 C C . ILE A 1 63 ? 1.04 -35.969 -7.105 1 81.31 63 ILE A C 1
ATOM 473 O O . ILE A 1 63 ? 1.885 -35.094 -6.992 1 81.31 63 ILE A O 1
ATOM 477 N N . THR A 1 64 ? 0.214 -36.188 -6.078 1 77.44 64 THR A N 1
ATOM 478 C CA . THR A 1 64 ? 0.272 -35.625 -4.738 1 77.44 64 THR A CA 1
ATOM 479 C C . THR A 1 64 ? 1.04 -36.562 -3.793 1 77.44 64 THR A C 1
ATOM 481 O O . THR A 1 64 ? 1.507 -36.125 -2.738 1 77.44 64 THR A O 1
ATOM 484 N N . ASN A 1 65 ? 0.925 -37.844 -3.777 1 57.97 65 ASN A N 1
ATOM 485 C CA . ASN A 1 65 ? 1.396 -38.781 -2.779 1 57.97 65 ASN A CA 1
ATOM 486 C C . ASN A 1 65 ? 2.908 -38.719 -2.598 1 57.97 65 ASN A C 1
ATOM 488 O O . ASN A 1 65 ? 3.588 -39.719 -2.553 1 57.97 65 ASN A O 1
ATOM 492 N N . TYR A 1 66 ? 3.398 -37.438 -2.881 1 53 66 TYR A N 1
ATOM 493 C CA . TYR A 1 66 ? 4.836 -37.5 -2.635 1 53 66 TYR A CA 1
ATOM 494 C C . TYR A 1 66 ? 5.16 -37.094 -1.204 1 53 66 TYR A C 1
ATOM 496 O O . TYR A 1 66 ? 4.875 -35.969 -0.797 1 53 66 TYR A O 1
ATOM 504 N N . ALA A 1 67 ? 5.152 -38.094 -0.268 1 47.09 67 ALA A N 1
ATOM 505 C CA . ALA A 1 67 ? 5.668 -37.906 1.083 1 47.09 67 ALA A CA 1
ATOM 506 C C . ALA A 1 67 ? 7.047 -37.25 1.049 1 47.09 67 ALA A C 1
ATOM 508 O O . ALA A 1 67 ? 8.062 -37.938 0.974 1 47.09 67 ALA A O 1
ATOM 509 N N . SER A 1 68 ? 7.156 -36.219 0.321 1 44.91 68 SER A N 1
ATOM 510 C CA . SER A 1 68 ? 8.539 -35.781 0.395 1 44.91 68 SER A CA 1
ATOM 511 C C . SER A 1 68 ? 8.883 -35.281 1.795 1 44.91 68 SER A C 1
ATOM 513 O O . SER A 1 68 ? 8.164 -34.438 2.359 1 44.91 68 SER A O 1
ATOM 515 N N . PRO A 1 69 ? 9.578 -36.062 2.57 1 42.84 69 PRO A N 1
ATOM 516 C CA . PRO A 1 69 ? 10.039 -35.594 3.875 1 42.84 69 PRO A CA 1
ATOM 517 C C . PRO A 1 69 ? 10.43 -34.125 3.852 1 42.84 69 PRO A C 1
ATOM 519 O O . PRO A 1 69 ? 10.352 -33.438 4.879 1 42.84 69 PRO A O 1
ATOM 522 N N . ALA A 1 70 ? 11.023 -33.781 2.82 1 39.09 70 ALA A N 1
ATOM 523 C CA . ALA A 1 70 ? 11.617 -32.438 2.771 1 39.09 70 ALA A CA 1
ATOM 524 C C . ALA A 1 70 ? 10.555 -31.359 2.941 1 39.09 70 ALA A C 1
ATOM 526 O O . ALA A 1 70 ? 10.867 -30.219 3.289 1 39.09 70 ALA A O 1
ATOM 527 N N . LEU A 1 71 ? 9.398 -31.656 2.619 1 44.75 71 LEU A N 1
ATOM 528 C CA . LEU A 1 71 ? 8.375 -30.625 2.648 1 44.75 71 LEU A CA 1
ATOM 529 C C . LEU A 1 71 ? 7.828 -30.438 4.062 1 44.75 71 LEU A C 1
ATOM 531 O O . LEU A 1 71 ? 6.902 -29.656 4.277 1 44.75 71 LEU A O 1
ATOM 535 N N . ARG A 1 72 ? 8.211 -31.219 5.047 1 39.31 72 ARG A N 1
ATOM 536 C CA . ARG A 1 72 ? 7.691 -31.156 6.41 1 39.31 72 ARG A CA 1
ATOM 537 C C . ARG A 1 72 ? 7.965 -29.781 7.035 1 39.31 72 ARG A C 1
ATOM 539 O O . ARG A 1 72 ? 7.336 -29.422 8.023 1 39.31 72 ARG A O 1
ATOM 546 N N . SER A 1 73 ? 9.078 -29.406 6.859 1 38.69 73 SER A N 1
ATOM 547 C CA . SER A 1 73 ? 9.484 -28.406 7.844 1 38.69 73 SER A CA 1
ATOM 548 C C . SER A 1 73 ? 8.555 -27.203 7.824 1 38.69 73 SER A C 1
ATOM 550 O O . SER A 1 73 ? 8.203 -26.672 8.883 1 38.69 73 SER A O 1
ATOM 552 N N . GLY A 1 74 ? 8.523 -26.391 6.719 1 39.34 74 GLY A N 1
ATOM 553 C CA . GLY A 1 74 ? 8.031 -25.016 6.855 1 39.34 74 GLY A CA 1
ATOM 554 C C . GLY A 1 74 ? 6.551 -24.891 6.555 1 39.34 74 GLY A C 1
ATOM 555 O O . GLY A 1 74 ? 5.934 -23.875 6.906 1 39.34 74 GLY A O 1
ATOM 556 N N . VAL A 1 75 ? 6.062 -25.5 5.516 1 42.88 75 VAL A N 1
ATOM 557 C CA . VAL A 1 75 ? 4.641 -25.406 5.199 1 42.88 75 VAL A CA 1
ATOM 558 C C . VAL A 1 75 ? 3.92 -26.672 5.664 1 42.88 75 VAL A C 1
ATOM 560 O O . VAL A 1 75 ? 3.455 -27.469 4.848 1 42.88 75 VAL A O 1
ATOM 563 N N . GLU A 1 76 ? 4.277 -27.047 6.703 1 43 76 GLU A N 1
ATOM 564 C CA . GLU A 1 76 ? 3.693 -28.281 7.195 1 43 76 GLU A CA 1
ATOM 565 C C . GLU A 1 76 ? 2.207 -28.375 6.855 1 43 76 GLU A C 1
ATOM 567 O O . GLU A 1 76 ? 1.705 -29.438 6.5 1 43 76 GLU A O 1
ATOM 572 N N . TYR A 1 77 ? 1.655 -27.219 7.039 1 45.81 77 TYR A N 1
ATOM 573 C CA . TYR A 1 77 ? 0.21 -27.297 6.859 1 45.81 77 TYR A CA 1
ATOM 574 C C . TYR A 1 77 ? -0.146 -27.625 5.414 1 45.81 77 TYR A C 1
ATOM 576 O O . TYR A 1 77 ? -1.081 -28.391 5.156 1 45.81 77 TYR A O 1
ATOM 584 N N . LEU A 1 78 ? 0.541 -26.938 4.551 1 47.84 78 LEU A N 1
ATOM 585 C CA . LEU A 1 78 ? 0.205 -27.156 3.148 1 47.84 78 LEU A CA 1
ATOM 586 C C . LEU A 1 78 ? 0.48 -28.609 2.752 1 47.84 78 LEU A C 1
ATOM 588 O O . LEU A 1 78 ? -0.214 -29.156 1.898 1 47.84 78 LEU A O 1
ATOM 592 N N . PHE A 1 79 ? 1.479 -29.109 3.473 1 47 79 PHE A N 1
ATOM 593 C CA . PHE A 1 79 ? 1.869 -30.438 2.992 1 47 79 PHE A CA 1
ATOM 594 C C . PHE A 1 79 ? 1.163 -31.531 3.785 1 47 79 PHE A C 1
ATOM 596 O O . PHE A 1 79 ? 1.266 -32.719 3.449 1 47 79 PHE A O 1
ATOM 603 N N . ARG A 1 80 ? 0.669 -31.078 4.93 1 46.06 80 ARG A N 1
ATOM 604 C CA . ARG A 1 80 ? -0.129 -32.125 5.562 1 46.06 80 ARG A CA 1
ATOM 605 C C . ARG A 1 80 ? -1.249 -32.594 4.637 1 46.06 80 ARG A C 1
ATOM 607 O O . ARG A 1 80 ? -1.902 -33.594 4.91 1 46.06 80 ARG A O 1
ATOM 614 N N . LEU A 1 81 ? -1.421 -31.641 3.65 1 50.34 81 LEU A N 1
ATOM 615 C CA . LEU A 1 81 ? -2.545 -32.031 2.812 1 50.34 81 LEU A CA 1
ATOM 616 C C . LEU A 1 81 ? -2.09 -33 1.707 1 50.34 81 LEU A C 1
ATOM 618 O O . LEU A 1 81 ? -1.526 -32.562 0.701 1 50.34 81 LEU A O 1
ATOM 622 N N . THR A 1 82 ? -1.773 -34.188 2.141 1 54.44 82 THR A N 1
ATOM 623 C CA . THR A 1 82 ? -1.212 -35.281 1.326 1 54.44 82 THR A CA 1
ATOM 624 C C . THR A 1 82 ? -2.158 -35.625 0.185 1 54.44 82 THR A C 1
ATOM 626 O O . THR A 1 82 ? -1.74 -36.219 -0.807 1 54.44 82 THR A O 1
ATOM 629 N N . ASP A 1 83 ? -3.404 -35.094 0.263 1 63.94 83 ASP A N 1
ATOM 630 C CA . ASP A 1 83 ? -4.305 -35.719 -0.697 1 63.94 83 ASP A CA 1
ATOM 631 C C . ASP A 1 83 ? -4.699 -34.75 -1.801 1 63.94 83 ASP A C 1
ATOM 633 O O . ASP A 1 83 ? -5.316 -35.156 -2.795 1 63.94 83 ASP A O 1
ATOM 637 N N . ILE A 1 84 ? -4.246 -33.5 -1.614 1 72.06 84 ILE A N 1
ATOM 638 C CA . ILE A 1 84 ? -4.652 -32.531 -2.641 1 72.06 84 ILE A CA 1
ATOM 639 C C . ILE A 1 84 ? -3.475 -31.641 -3.006 1 72.06 84 ILE A C 1
ATOM 641 O O . ILE A 1 84 ? -2.508 -31.547 -2.25 1 72.06 84 ILE A O 1
ATOM 645 N N . VAL A 1 85 ? -3.504 -31.203 -4.266 1 79.75 85 VAL A N 1
ATOM 646 C CA . VAL A 1 85 ? -2.596 -30.109 -4.602 1 79.75 85 VAL A CA 1
ATOM 647 C C . VAL A 1 85 ? -3.127 -28.797 -4.031 1 79.75 85 VAL A C 1
ATOM 649 O O . VAL A 1 85 ? -4.125 -28.25 -4.516 1 79.75 85 VAL A O 1
ATOM 652 N N . PRO A 1 86 ? -2.521 -28.188 -3.086 1 79.75 86 PRO A N 1
ATOM 653 C CA . PRO A 1 86 ? -3.096 -27.062 -2.346 1 79.75 86 PRO A CA 1
ATOM 654 C C . PRO A 1 86 ? -2.758 -25.719 -2.969 1 79.75 86 PRO A C 1
ATOM 656 O O . PRO A 1 86 ? -2.764 -24.688 -2.279 1 79.75 86 PRO A O 1
ATOM 659 N N . VAL A 1 87 ? -2.363 -25.688 -4.281 1 85.44 87 VAL A N 1
ATOM 660 C CA . VAL A 1 87 ? -2.004 -24.438 -4.922 1 85.44 87 VAL A CA 1
ATOM 661 C C . VAL A 1 87 ? -2.557 -24.391 -6.344 1 85.44 87 VAL A C 1
ATOM 663 O O . VAL A 1 87 ? -2.848 -25.438 -6.93 1 85.44 87 VAL A O 1
ATOM 666 N N . HIS A 1 88 ? -2.842 -23.359 -6.82 1 91.5 88 HIS A N 1
ATOM 667 C CA . HIS A 1 88 ? -2.926 -23.156 -8.266 1 91.5 88 HIS A CA 1
ATOM 668 C C . HIS A 1 88 ? -1.75 -22.328 -8.773 1 91.5 88 HIS A C 1
ATOM 670 O O . HIS A 1 88 ? -1.098 -21.625 -7.996 1 91.5 88 HIS A O 1
ATOM 676 N N . LEU A 1 89 ? -1.39 -22.547 -10.016 1 94.56 89 LEU A N 1
ATOM 677 C CA . LEU A 1 89 ? -0.177 -21.969 -10.586 1 94.56 89 LEU A CA 1
ATOM 678 C C . LEU A 1 89 ? -0.517 -20.922 -11.641 1 94.56 89 LEU A C 1
ATOM 680 O O . LEU A 1 89 ? -1.232 -21.203 -12.602 1 94.56 89 LEU A O 1
ATOM 684 N N . SER A 1 90 ? -0.078 -19.719 -11.422 1 96 90 SER A N 1
ATOM 685 C CA . SER A 1 90 ? -0.221 -18.656 -12.414 1 96 90 SER A CA 1
ATOM 686 C C . SER A 1 90 ? 1.032 -18.531 -13.273 1 96 90 SER A C 1
ATOM 688 O O . SER A 1 90 ? 2.15 -18.688 -12.781 1 96 90 SER A O 1
ATOM 690 N N . LEU A 1 91 ? 0.83 -18.266 -14.578 1 96.94 91 LEU A N 1
ATOM 691 C CA . LEU A 1 91 ? 1.916 -18.094 -15.539 1 96.94 91 LEU A CA 1
ATOM 692 C C . LEU A 1 91 ? 1.709 -16.828 -16.375 1 96.94 91 LEU A C 1
ATOM 694 O O . LEU A 1 91 ? 0.581 -16.516 -16.75 1 96.94 91 LEU A O 1
ATOM 698 N N . TYR A 1 92 ? 2.797 -16.188 -16.625 1 95.19 92 TYR A N 1
ATOM 699 C CA . TYR A 1 92 ? 2.838 -15.031 -17.516 1 95.19 92 TYR A CA 1
ATOM 700 C C . TYR A 1 92 ? 4.102 -15.039 -18.359 1 95.19 92 TYR A C 1
ATOM 702 O O . TYR A 1 92 ? 5.141 -15.555 -17.938 1 95.19 92 TYR A O 1
ATOM 710 N N . ASP A 1 93 ? 3.986 -14.461 -19.562 1 95.5 93 ASP A N 1
ATOM 711 C CA . ASP A 1 93 ? 5.191 -14.445 -20.391 1 95.5 93 ASP A CA 1
ATOM 712 C C . ASP A 1 93 ? 5.391 -13.086 -21.047 1 95.5 93 ASP A C 1
ATOM 714 O O . ASP A 1 93 ? 4.605 -12.156 -20.828 1 95.5 93 ASP A O 1
ATOM 718 N N . ALA A 1 94 ? 6.438 -12.922 -21.797 1 92 94 ALA A N 1
ATOM 719 C CA . ALA A 1 94 ? 6.914 -11.633 -22.297 1 92 94 ALA A CA 1
ATOM 720 C C . ALA A 1 94 ? 5.957 -11.055 -23.328 1 92 94 ALA A C 1
ATOM 722 O O . ALA A 1 94 ? 6.016 -9.867 -23.641 1 92 94 ALA A O 1
ATOM 723 N N . SER A 1 95 ? 5.066 -11.836 -23.844 1 90.81 95 SER A N 1
ATOM 724 C CA . SER A 1 95 ? 4.09 -11.336 -24.812 1 90.81 95 SER A CA 1
ATOM 725 C C . SER A 1 95 ? 2.906 -10.672 -24.109 1 90.81 95 SER A C 1
ATOM 727 O O . SER A 1 95 ? 2.098 -10 -24.734 1 90.81 95 SER A O 1
ATOM 729 N N . GLY A 1 96 ? 2.855 -10.867 -22.797 1 88 96 GLY A N 1
ATOM 730 C CA . GLY A 1 96 ? 1.729 -10.344 -22.047 1 88 96 GLY A CA 1
ATOM 731 C C . GLY A 1 96 ? 0.634 -11.367 -21.812 1 88 96 GLY A C 1
ATOM 732 O O . GLY A 1 96 ? -0.382 -11.07 -21.188 1 88 96 GLY A O 1
ATOM 733 N N . ASP A 1 97 ? 0.892 -12.586 -22.312 1 93.75 97 ASP A N 1
ATOM 734 C CA . ASP A 1 97 ? -0.078 -13.656 -22.109 1 93.75 97 ASP A CA 1
ATOM 735 C C . ASP A 1 97 ? -0.046 -14.164 -20.672 1 93.75 97 ASP A C 1
ATOM 737 O O . ASP A 1 97 ? 1.013 -14.188 -20.047 1 93.75 97 ASP A O 1
ATOM 741 N N . GLY A 1 98 ? -1.237 -14.5 -20.125 1 95.62 98 GLY A N 1
ATOM 742 C CA . GLY A 1 98 ? -1.387 -15.023 -18.781 1 95.62 98 GLY A CA 1
ATOM 743 C C . GLY A 1 98 ? -2.262 -16.266 -18.719 1 95.62 98 GLY A C 1
ATOM 744 O O . GLY A 1 98 ? -3.26 -16.359 -19.438 1 95.62 98 GLY A O 1
ATOM 745 N N . ALA A 1 99 ? -1.854 -17.203 -17.875 1 97.62 99 ALA A N 1
ATOM 746 C CA . ALA A 1 99 ? -2.621 -18.438 -17.688 1 97.62 99 ALA A CA 1
ATOM 747 C C . ALA A 1 99 ? -2.652 -18.844 -16.219 1 97.62 99 ALA A C 1
ATOM 749 O O . ALA A 1 99 ? -1.868 -18.344 -15.414 1 97.62 99 ALA A O 1
ATOM 750 N N . LEU A 1 100 ? -3.627 -19.672 -15.906 1 97.25 100 LEU A N 1
ATOM 751 C CA . LEU A 1 100 ? -3.766 -20.266 -14.578 1 97.25 100 LEU A CA 1
ATOM 752 C C . LEU A 1 100 ? -4.027 -21.766 -14.672 1 97.25 100 LEU A C 1
ATOM 754 O O . LEU A 1 100 ? -4.852 -22.203 -15.477 1 97.25 100 LEU A O 1
ATOM 758 N N . ILE A 1 101 ? -3.25 -22.531 -13.883 1 95.38 101 ILE A N 1
ATOM 759 C CA . ILE A 1 101 ? -3.445 -23.969 -13.805 1 95.38 101 ILE A CA 1
ATOM 760 C C . ILE A 1 101 ? -4.066 -24.328 -12.453 1 95.38 101 ILE A C 1
ATOM 762 O O . ILE A 1 101 ? -3.504 -24.016 -11.398 1 95.38 101 ILE A O 1
ATOM 766 N N . GLU A 1 102 ? -5.164 -24.906 -12.484 1 93 102 GLU A N 1
ATOM 767 C CA . GLU A 1 102 ? -5.805 -25.453 -11.297 1 93 102 GLU A CA 1
ATOM 768 C C . GLU A 1 102 ? -5.938 -26.969 -11.398 1 93 102 GLU A C 1
ATOM 770 O O . GLU A 1 102 ? -6.441 -27.484 -12.398 1 93 102 GLU A O 1
ATOM 775 N N . PHE A 1 103 ? -5.516 -27.578 -10.352 1 88.69 103 PHE A N 1
ATOM 776 C CA . PHE A 1 103 ? -5.504 -29.031 -10.352 1 88.69 103 PHE A CA 1
ATOM 777 C C . PHE A 1 103 ? -6.848 -29.594 -9.891 1 88.69 103 PHE A C 1
ATOM 779 O O . PHE A 1 103 ? -7.527 -28.969 -9.07 1 88.69 103 PHE A O 1
ATOM 786 N N . ASP A 1 104 ? -7.148 -30.594 -10.594 1 77.75 104 ASP A N 1
ATOM 787 C CA . ASP A 1 104 ? -8.398 -31.312 -10.352 1 77.75 104 ASP A CA 1
ATOM 788 C C . ASP A 1 104 ? -8.156 -32.812 -10.266 1 77.75 104 ASP A C 1
ATOM 790 O O . ASP A 1 104 ? -7.531 -33.406 -11.148 1 77.75 104 ASP A O 1
ATOM 794 N N . GLY A 1 105 ? -8.578 -33.5 -9.305 1 70 105 GLY A N 1
ATOM 795 C CA . GLY A 1 105 ? -8.344 -34.938 -9.078 1 70 105 GLY A CA 1
ATOM 796 C C . GLY A 1 105 ? -8.883 -35.812 -10.188 1 70 105 GLY A C 1
ATOM 797 O O . GLY A 1 105 ? -8.398 -36.906 -10.391 1 70 105 GLY A O 1
ATOM 798 N N . GLU A 1 106 ? -9.859 -35.406 -10.875 1 72.94 106 GLU A N 1
ATOM 799 C CA . GLU A 1 106 ? -10.469 -36.25 -11.898 1 72.94 106 GLU A CA 1
ATOM 800 C C . GLU A 1 106 ? -9.867 -35.969 -13.273 1 72.94 106 GLU A C 1
ATOM 802 O O . GLU A 1 106 ? -9.539 -36.906 -14.008 1 72.94 106 GLU A O 1
ATOM 807 N N . LYS A 1 107 ? -9.562 -34.812 -13.586 1 76.31 107 LYS A N 1
ATOM 808 C CA . LYS A 1 107 ? -9.156 -34.406 -14.93 1 76.31 107 LYS A CA 1
ATOM 809 C C . LYS A 1 107 ? -7.66 -34.094 -14.984 1 76.31 107 LYS A C 1
ATOM 811 O O . LYS A 1 107 ? -7.113 -33.844 -16.062 1 76.31 107 LYS A O 1
ATOM 816 N N . GLY A 1 108 ? -6.996 -34.219 -13.898 1 87.56 108 GLY A N 1
ATOM 817 C CA . GLY A 1 108 ? -5.617 -33.781 -13.82 1 87.56 108 GLY A CA 1
ATOM 818 C C . GLY A 1 108 ? -5.484 -32.312 -13.438 1 87.56 108 GLY A C 1
ATOM 819 O O . GLY A 1 108 ? -5.297 -31.984 -12.258 1 87.56 108 GLY A O 1
ATOM 820 N N . TRP A 1 109 ? -5.758 -31.484 -14.531 1 90.88 109 TRP A N 1
ATOM 821 C CA . TRP A 1 109 ? -5.797 -30.047 -14.25 1 90.88 109 TRP A CA 1
ATOM 822 C C . TRP A 1 109 ? -6.488 -29.281 -15.375 1 90.88 109 TRP A C 1
ATOM 824 O O . TRP A 1 109 ? -6.695 -29.828 -16.453 1 90.88 109 TRP A O 1
ATOM 834 N N . MET A 1 110 ? -7.004 -28.172 -15.031 1 92.56 110 MET A N 1
ATOM 835 C CA . MET A 1 110 ? -7.535 -27.203 -15.984 1 92.56 110 MET A CA 1
ATOM 836 C C . MET A 1 110 ? -6.566 -26.031 -16.172 1 92.56 110 MET A C 1
ATOM 838 O O . MET A 1 110 ? -5.934 -25.594 -15.219 1 92.56 110 MET A O 1
ATOM 842 N N . LEU A 1 111 ? -6.441 -25.609 -17.438 1 95.94 111 LEU A N 1
ATOM 843 C CA . LEU A 1 111 ? -5.641 -24.438 -17.766 1 95.94 111 LEU A CA 1
ATOM 844 C C . LEU A 1 111 ? -6.512 -23.312 -18.312 1 95.94 111 LEU A C 1
ATOM 846 O O . LEU A 1 111 ? -7.195 -23.5 -19.328 1 95.94 111 LEU A O 1
ATOM 850 N N . TYR A 1 112 ? -6.535 -22.203 -17.656 1 96.56 112 TYR A N 1
ATOM 851 C CA . TYR A 1 112 ? -7.262 -21.016 -18.094 1 96.56 112 TYR A CA 1
ATOM 852 C C . TYR A 1 112 ? -6.336 -20.031 -18.781 1 96.56 112 TYR A C 1
ATOM 854 O O . TYR A 1 112 ? -5.195 -19.828 -18.359 1 96.56 112 TYR A O 1
ATOM 862 N N . ARG A 1 113 ? -6.824 -19.406 -19.859 1 96.62 113 ARG A N 1
ATOM 863 C CA . ARG A 1 113 ? -6.043 -18.438 -20.625 1 96.62 113 ARG A CA 1
ATOM 864 C C . ARG A 1 113 ? -6.523 -17.016 -20.359 1 96.62 113 ARG A C 1
ATOM 866 O O . ARG A 1 113 ? -7.57 -16.812 -19.734 1 96.62 113 ARG A O 1
ATOM 873 N N . ASN A 1 114 ? -5.676 -16 -20.75 1 93 114 ASN A N 1
ATOM 874 C CA . ASN A 1 114 ? -5.988 -14.578 -20.641 1 93 114 ASN A CA 1
ATOM 875 C C . ASN A 1 114 ? -6.266 -14.18 -19.188 1 93 114 ASN A C 1
ATOM 877 O O . ASN A 1 114 ? -7.223 -13.461 -18.922 1 93 114 ASN A O 1
ATOM 881 N N . VAL A 1 115 ? -5.504 -14.773 -18.359 1 94.12 115 VAL A N 1
ATOM 882 C CA . VAL A 1 115 ? -5.652 -14.492 -16.938 1 94.12 115 VAL A CA 1
ATOM 883 C C . VAL A 1 115 ? -4.852 -13.242 -16.578 1 94.12 115 VAL A C 1
ATOM 885 O O . VAL A 1 115 ? -3.656 -13.156 -16.859 1 94.12 115 VAL A O 1
ATOM 888 N N . SER A 1 116 ? -5.52 -12.242 -15.93 1 89.38 116 SER A N 1
ATOM 889 C CA . SER A 1 116 ? -4.836 -11 -15.586 1 89.38 116 SER A CA 1
ATOM 890 C C . SER A 1 116 ? -4.672 -10.859 -14.07 1 89.38 116 SER A C 1
ATOM 892 O O . SER A 1 116 ? -3.854 -10.07 -13.602 1 89.38 116 SER A O 1
ATOM 894 N N . ALA A 1 117 ? -5.457 -11.57 -13.352 1 92.75 117 ALA A N 1
ATOM 895 C CA . ALA A 1 117 ? -5.371 -11.555 -11.898 1 92.75 117 ALA A CA 1
ATOM 896 C C . ALA A 1 117 ? -5.844 -12.875 -11.297 1 92.75 117 ALA A C 1
ATOM 898 O O . ALA A 1 117 ? -6.719 -13.539 -11.859 1 92.75 117 ALA A O 1
ATOM 899 N N . VAL A 1 118 ? -5.234 -13.219 -10.172 1 93.56 118 VAL A N 1
ATOM 900 C CA . VAL A 1 118 ? -5.637 -14.406 -9.422 1 93.56 118 VAL A CA 1
ATOM 901 C C . VAL A 1 118 ? -5.355 -14.188 -7.934 1 93.56 118 VAL A C 1
ATOM 903 O O . VAL A 1 118 ? -4.387 -13.523 -7.566 1 93.56 118 VAL A O 1
ATOM 906 N N . THR A 1 119 ? -6.25 -14.602 -7.141 1 91.88 119 THR A N 1
ATOM 907 C CA . THR A 1 119 ? -6.031 -14.664 -5.703 1 91.88 119 THR A CA 1
ATOM 908 C C . THR A 1 119 ? -6.152 -16.094 -5.195 1 91.88 119 THR A C 1
ATOM 910 O O . THR A 1 119 ? -6.32 -17.031 -5.988 1 91.88 119 THR A O 1
ATOM 913 N N . ASN A 1 120 ? -6.047 -16.297 -3.893 1 86.12 120 ASN A N 1
ATOM 914 C CA . ASN A 1 120 ? -5.961 -17.625 -3.312 1 86.12 120 ASN A CA 1
ATOM 915 C C . ASN A 1 120 ? -7.254 -18.422 -3.52 1 86.12 120 ASN A C 1
ATOM 917 O O . ASN A 1 120 ? -7.219 -19.562 -3.963 1 86.12 120 ASN A O 1
ATOM 921 N N . MET A 1 121 ? -8.312 -17.859 -3.109 1 87.19 121 MET A N 1
ATOM 922 C CA . MET A 1 121 ? -9.586 -18.578 -3.123 1 87.19 121 MET A CA 1
ATOM 923 C C . MET A 1 121 ? -10.695 -17.688 -3.672 1 87.19 121 MET A C 1
ATOM 925 O O . MET A 1 121 ? -10.602 -16.453 -3.609 1 87.19 121 MET A O 1
ATOM 929 N N . PRO A 1 122 ? -11.805 -18.25 -4.164 1 90.12 122 PRO A N 1
ATOM 930 C CA . PRO A 1 122 ? -12.023 -19.641 -4.535 1 90.12 122 PRO A CA 1
ATOM 931 C C . PRO A 1 122 ? -11.398 -20 -5.883 1 90.12 122 PRO A C 1
ATOM 933 O O . PRO A 1 122 ? -10.383 -19.422 -6.266 1 90.12 122 PRO A O 1
ATOM 936 N N . THR A 1 123 ? -11.922 -21.078 -6.535 1 91.06 123 THR A N 1
ATOM 937 C CA . THR A 1 123 ? -11.398 -21.453 -7.848 1 91.06 123 THR A CA 1
ATOM 938 C C . THR A 1 123 ? -11.539 -20.281 -8.828 1 91.06 123 THR A C 1
ATOM 940 O O . THR A 1 123 ? -12.32 -19.359 -8.594 1 91.06 123 THR A O 1
ATOM 943 N N . TYR A 1 124 ? -10.828 -20.359 -9.906 1 93.44 124 TYR A N 1
ATOM 944 C CA . TYR A 1 124 ? -10.805 -19.234 -10.836 1 93.44 124 TYR A CA 1
ATOM 945 C C . TYR A 1 124 ? -12.188 -18.984 -11.43 1 93.44 124 TYR A C 1
ATOM 947 O O . TYR A 1 124 ? -12.648 -17.844 -11.477 1 93.44 124 TYR A O 1
ATOM 955 N N . PRO A 1 125 ? -12.922 -20.016 -11.867 1 93.94 125 PRO A N 1
ATOM 956 C CA . PRO A 1 125 ? -14.281 -19.75 -12.344 1 93.94 125 PRO A CA 1
ATOM 957 C C . PRO A 1 125 ? -15.156 -19.078 -11.289 1 93.94 125 PRO A C 1
ATOM 959 O O . PRO A 1 125 ? -15.953 -18.203 -11.617 1 93.94 125 PRO A O 1
ATOM 962 N N . GLU A 1 126 ? -14.977 -19.5 -10.094 1 93.38 126 GLU A N 1
ATOM 963 C CA . GLU A 1 126 ? -15.75 -18.891 -9.016 1 93.38 126 GLU A CA 1
ATOM 964 C C . GLU A 1 126 ? -15.32 -17.453 -8.789 1 93.38 126 GLU A C 1
ATOM 966 O O . GLU A 1 126 ? -16.141 -16.594 -8.438 1 93.38 126 GLU A O 1
ATOM 971 N N . GLN A 1 127 ? -14.031 -17.156 -8.891 1 94.62 127 GLN A N 1
ATOM 972 C CA . GLN A 1 127 ? -13.57 -15.773 -8.797 1 94.62 127 GLN A CA 1
ATOM 973 C C . GLN A 1 127 ? -14.203 -14.898 -9.875 1 94.62 127 GLN A C 1
ATOM 975 O O . GLN A 1 127 ? -14.617 -13.773 -9.609 1 94.62 127 GLN A O 1
ATOM 980 N N . LEU A 1 128 ? -14.305 -15.414 -11.062 1 96.75 128 LEU A N 1
ATOM 981 C CA . LEU A 1 128 ? -14.93 -14.688 -12.156 1 96.75 128 LEU A CA 1
ATOM 982 C C . LEU A 1 128 ? -16.406 -14.461 -11.891 1 96.75 128 LEU A C 1
ATOM 984 O O . LEU A 1 128 ? -16.953 -13.414 -12.242 1 96.75 128 LEU A O 1
ATOM 988 N N . GLN A 1 129 ? -17.031 -15.445 -11.273 1 96.75 129 GLN A N 1
ATOM 989 C CA . GLN A 1 129 ? -18.422 -15.266 -10.898 1 96.75 129 GLN A CA 1
ATOM 990 C C . GLN A 1 129 ? -18.578 -14.156 -9.867 1 96.75 129 GLN A C 1
ATOM 992 O O . GLN A 1 129 ? -19.531 -13.367 -9.93 1 96.75 129 GLN A O 1
ATOM 997 N N . ASN A 1 130 ? -17.719 -14.156 -8.914 1 95.94 130 ASN A N 1
ATOM 998 C CA . ASN A 1 130 ? -17.719 -13.078 -7.941 1 95.94 130 ASN A CA 1
ATOM 999 C C . ASN A 1 130 ? -17.594 -11.711 -8.617 1 95.94 130 ASN A C 1
ATOM 1001 O O . ASN A 1 130 ? -18.281 -10.758 -8.234 1 95.94 130 ASN A O 1
ATOM 1005 N N . LEU A 1 131 ? -16.672 -11.609 -9.586 1 96.5 131 LEU A N 1
ATOM 1006 C CA . LEU A 1 131 ? -16.5 -10.367 -10.328 1 96.5 131 LEU A CA 1
ATOM 1007 C C . LEU A 1 131 ? -17.797 -9.953 -11.016 1 96.5 131 LEU A C 1
ATOM 1009 O O . LEU A 1 131 ? -18.188 -8.789 -10.969 1 96.5 131 LEU A O 1
ATOM 1013 N N . GLN A 1 132 ? -18.469 -10.898 -11.594 1 97.12 132 GLN A N 1
ATOM 1014 C CA . GLN A 1 132 ? -19.719 -10.625 -12.273 1 97.12 132 GLN A CA 1
ATOM 1015 C C . GLN A 1 132 ? -20.781 -10.148 -11.289 1 97.12 132 GLN A C 1
ATOM 1017 O O . GLN A 1 132 ? -21.516 -9.188 -11.555 1 97.12 132 GLN A O 1
ATOM 1022 N N . ARG A 1 133 ? -20.859 -10.828 -10.203 1 96.38 133 ARG A N 1
ATOM 1023 C CA . ARG A 1 133 ? -21.828 -10.43 -9.188 1 96.38 133 ARG A CA 1
ATOM 1024 C C . ARG A 1 133 ? -21.547 -9.023 -8.672 1 96.38 133 ARG A C 1
ATOM 1026 O O . ARG A 1 133 ? -22.453 -8.219 -8.492 1 96.38 133 ARG A O 1
ATOM 1033 N N . TRP A 1 134 ? -20.328 -8.766 -8.422 1 95.56 134 TRP A N 1
ATOM 1034 C CA . TRP A 1 134 ? -19.938 -7.438 -7.953 1 95.56 134 TRP A CA 1
ATOM 1035 C C . TRP A 1 134 ? -20.328 -6.363 -8.961 1 95.56 134 TRP A C 1
ATOM 1037 O O . TRP A 1 134 ? -20.922 -5.348 -8.594 1 95.56 134 TRP A O 1
ATOM 1047 N N . GLN A 1 135 ? -19.984 -6.594 -10.227 1 94.5 135 GLN A N 1
ATOM 1048 C CA . GLN A 1 135 ? -20.266 -5.613 -11.266 1 94.5 135 GLN A CA 1
ATOM 1049 C C . GLN A 1 135 ? -21.766 -5.344 -11.367 1 94.5 135 GLN A C 1
ATOM 1051 O O . GLN A 1 135 ? -22.188 -4.199 -11.555 1 94.5 135 GLN A O 1
ATOM 1056 N N . ALA A 1 136 ? -22.531 -6.367 -11.188 1 95.81 136 ALA A N 1
ATOM 1057 C CA . ALA A 1 136 ? -23.984 -6.227 -11.234 1 95.81 136 ALA A CA 1
ATOM 1058 C C . ALA A 1 136 ? -24.516 -5.449 -10.031 1 95.81 136 ALA A C 1
ATOM 1060 O O . ALA A 1 136 ? -25.516 -4.75 -10.125 1 95.81 136 ALA A O 1
ATOM 1061 N N . ALA A 1 137 ? -23.812 -5.535 -8.945 1 94.75 137 ALA A N 1
ATOM 1062 C CA . ALA A 1 137 ? -24.281 -4.949 -7.699 1 94.75 137 ALA A CA 1
ATOM 1063 C C . ALA A 1 137 ? -23.578 -3.635 -7.402 1 94.75 137 ALA A C 1
ATOM 1065 O O . ALA A 1 137 ? -23.859 -2.986 -6.391 1 94.75 137 ALA A O 1
ATOM 1066 N N . LYS A 1 138 ? -22.703 -3.252 -8.148 1 89.94 138 LYS A N 1
ATOM 1067 C CA . LYS A 1 138 ? -21.797 -2.137 -7.879 1 89.94 138 LYS A CA 1
ATOM 1068 C C . LYS A 1 138 ? -22.578 -0.861 -7.57 1 89.94 138 LYS A C 1
ATOM 1070 O O . LYS A 1 138 ? -22.25 -0.141 -6.625 1 89.94 138 LYS A O 1
ATOM 1075 N N . ALA A 1 139 ? -23.625 -0.538 -8.375 1 88.62 139 ALA A N 1
ATOM 1076 C CA . ALA A 1 139 ? -24.422 0.662 -8.148 1 88.62 139 ALA A CA 1
ATOM 1077 C C . ALA A 1 139 ? -25.109 0.617 -6.789 1 88.62 139 ALA A C 1
ATOM 1079 O O . ALA A 1 139 ? -25.109 1.604 -6.051 1 88.62 139 ALA A O 1
ATOM 1080 N N . ASN A 1 140 ? -25.688 -0.501 -6.465 1 91.19 140 ASN A N 1
ATOM 1081 C CA . ASN A 1 140 ? -26.359 -0.666 -5.18 1 91.19 140 ASN A CA 1
ATOM 1082 C C . ASN A 1 140 ? -25.375 -0.596 -4.016 1 91.19 140 ASN A C 1
ATOM 1084 O O . ASN A 1 140 ? -25.672 -0.007 -2.977 1 91.19 140 ASN A O 1
ATOM 1088 N N . THR A 1 141 ? -24.266 -1.189 -4.18 1 91 141 THR A N 1
ATOM 1089 C CA . THR A 1 141 ? -23.25 -1.158 -3.143 1 91 141 THR A CA 1
ATOM 1090 C C . THR A 1 141 ? -22.75 0.266 -2.92 1 91 141 THR A C 1
ATOM 1092 O O . THR A 1 141 ? -22.531 0.683 -1.779 1 91 141 THR A O 1
ATOM 1095 N N . THR A 1 142 ? -22.594 1.013 -4 1 88.31 142 THR A N 1
ATOM 1096 C CA . THR A 1 142 ? -22.156 2.404 -3.914 1 88.31 142 THR A CA 1
ATOM 1097 C C . THR A 1 142 ? -23.188 3.236 -3.145 1 88.31 142 THR A C 1
ATOM 1099 O O . THR A 1 142 ? -22.812 4.043 -2.289 1 88.31 142 THR A O 1
ATOM 1102 N N . ARG A 1 143 ? -24.391 3.045 -3.441 1 88.38 143 ARG A N 1
ATOM 1103 C CA . ARG A 1 143 ? -25.453 3.754 -2.738 1 88.38 143 ARG A CA 1
ATOM 1104 C C . ARG A 1 143 ? -25.469 3.391 -1.257 1 88.38 143 ARG A C 1
ATOM 1106 O O . ARG A 1 143 ? -25.578 4.27 -0.398 1 88.38 143 ARG A O 1
ATOM 1113 N N . TYR A 1 144 ? -25.359 2.141 -0.994 1 90.81 144 TYR A N 1
ATOM 1114 C CA . TYR A 1 144 ? -25.344 1.659 0.383 1 90.81 144 TYR A CA 1
ATOM 1115 C C . TYR A 1 144 ? -24.219 2.312 1.169 1 90.81 144 TYR A C 1
ATOM 1117 O O . TYR A 1 144 ? -24.438 2.838 2.264 1 90.81 144 TYR A O 1
ATOM 1125 N N . MET A 1 145 ? -23.078 2.326 0.612 1 90.56 145 MET A N 1
ATOM 1126 C CA . MET A 1 145 ? -21.906 2.871 1.292 1 90.56 145 MET A CA 1
ATOM 1127 C C . MET A 1 145 ? -22.016 4.387 1.429 1 90.56 145 MET A C 1
ATOM 1129 O O . MET A 1 145 ? -21.562 4.957 2.422 1 90.56 145 MET A O 1
ATOM 1133 N N . SER A 1 146 ? -22.578 5.02 0.405 1 89 146 SER A N 1
ATOM 1134 C CA . SER A 1 146 ? -22.719 6.469 0.449 1 89 146 SER A CA 1
ATOM 1135 C C . SER A 1 146 ? -23.656 6.895 1.583 1 89 146 SER A C 1
ATOM 1137 O O . SER A 1 146 ? -23.516 7.996 2.123 1 89 146 SER A O 1
ATOM 1139 N N . GLU A 1 147 ? -24.547 6.062 1.951 1 89.69 147 GLU A N 1
ATOM 1140 C CA . GLU A 1 147 ? -25.438 6.344 3.062 1 89.69 147 GLU A CA 1
ATOM 1141 C C . GLU A 1 147 ? -24.75 6.133 4.406 1 89.69 147 GLU A C 1
ATOM 1143 O O . GLU A 1 147 ? -25.078 6.801 5.391 1 89.69 147 GLU A O 1
ATOM 1148 N N . LEU A 1 148 ? -23.859 5.246 4.375 1 90.94 148 LEU A N 1
ATOM 1149 C CA . LEU A 1 148 ? -23.156 4.926 5.605 1 90.94 148 LEU A CA 1
ATOM 1150 C C . LEU A 1 148 ? -22.047 5.938 5.871 1 90.94 148 LEU A C 1
ATOM 1152 O O . LEU A 1 148 ? -21.828 6.355 7.016 1 90.94 148 LEU A O 1
ATOM 1156 N N . LEU A 1 149 ? -21.328 6.227 4.848 1 92.06 149 LEU A N 1
ATOM 1157 C CA . LEU A 1 149 ? -20.203 7.137 4.934 1 92.06 149 LEU A CA 1
ATOM 1158 C C . LEU A 1 149 ? -20.5 8.453 4.215 1 92.06 149 LEU A C 1
ATOM 1160 O O . LEU A 1 149 ? -20.359 8.547 2.996 1 92.06 149 LEU A O 1
ATOM 1164 N N . ARG A 1 150 ? -20.766 9.445 4.957 1 86.75 150 ARG A N 1
ATOM 1165 C CA . ARG A 1 150 ? -21.312 10.688 4.422 1 86.75 150 ARG A CA 1
ATOM 1166 C C . ARG A 1 150 ? -20.234 11.758 4.309 1 86.75 150 ARG A C 1
ATOM 1168 O O . ARG A 1 150 ? -19.188 11.656 4.953 1 86.75 150 ARG A O 1
ATOM 1175 N N . GLY A 1 151 ? -20.469 12.742 3.459 1 77.62 151 GLY A N 1
ATOM 1176 C CA . GLY A 1 151 ? -19.641 13.93 3.379 1 77.62 151 GLY A CA 1
ATOM 1177 C C . GLY A 1 151 ? -18.438 13.758 2.475 1 77.62 151 GLY A C 1
ATOM 1178 O O . GLY A 1 151 ? -17.484 14.555 2.525 1 77.62 151 GLY A O 1
ATOM 1179 N N . SER A 1 152 ? -18.062 12.719 1.782 1 67.31 152 SER A N 1
ATOM 1180 C CA . SER A 1 152 ? -16.859 12.555 0.974 1 67.31 152 SER A CA 1
ATOM 1181 C C . SER A 1 152 ? -17.203 12.039 -0.421 1 67.31 152 SER A C 1
ATOM 1183 O O . SER A 1 152 ? -16.312 11.633 -1.171 1 67.31 152 SER A O 1
ATOM 1185 N N . TYR A 1 153 ? -18.219 12.492 -1.03 1 66.5 153 TYR A N 1
ATOM 1186 C CA . TYR A 1 153 ? -18.656 12.164 -2.381 1 66.5 153 TYR A CA 1
ATOM 1187 C C . TYR A 1 153 ? -18.312 10.719 -2.729 1 66.5 153 TYR A C 1
ATOM 1189 O O . TYR A 1 153 ? -17.688 10.453 -3.756 1 66.5 153 TYR A O 1
ATOM 1197 N N . GLU A 1 154 ? -18.688 9.836 -1.973 1 62.75 154 GLU A N 1
ATOM 1198 C CA . GLU A 1 154 ? -18.453 8.406 -2.162 1 62.75 154 GLU A CA 1
ATOM 1199 C C . GLU A 1 154 ? -18.891 7.957 -3.553 1 62.75 154 GLU A C 1
ATOM 1201 O O . GLU A 1 154 ? -18.25 7.094 -4.16 1 62.75 154 GLU A O 1
ATOM 1206 N N . VAL A 1 155 ? -19.828 8.648 -4.016 1 61.19 155 VAL A N 1
ATOM 1207 C CA . VAL A 1 155 ? -20.406 8.273 -5.301 1 61.19 155 VAL A CA 1
ATOM 1208 C C . VAL A 1 155 ? -19.406 8.539 -6.418 1 61.19 155 VAL A C 1
ATOM 1210 O O . VAL A 1 155 ? -19.344 7.797 -7.398 1 61.19 155 VAL A O 1
ATOM 1213 N N . VAL A 1 156 ? -18.641 9.438 -6.098 1 65.06 156 VAL A N 1
ATOM 1214 C CA . VAL A 1 156 ? -17.688 9.828 -7.121 1 65.06 156 VAL A CA 1
ATOM 1215 C C . VAL A 1 156 ? -16.531 8.836 -7.16 1 65.06 156 VAL A C 1
ATOM 1217 O O . VAL A 1 156 ? -15.984 8.547 -8.227 1 65.06 156 VAL A O 1
ATOM 1220 N N . TYR A 1 157 ? -16.453 8.367 -5.949 1 68.69 157 TYR A N 1
ATOM 1221 C CA . TYR A 1 157 ? -15.375 7.387 -5.887 1 68.69 157 TYR A CA 1
ATOM 1222 C C . TYR A 1 157 ? -15.906 5.973 -6.094 1 68.69 157 TYR A C 1
ATOM 1224 O O . TYR A 1 157 ? -16.891 5.574 -5.473 1 68.69 157 TYR A O 1
ATOM 1232 N N . GLN A 1 158 ? -15.773 5.43 -7.234 1 72.12 158 GLN A N 1
ATOM 1233 C CA . GLN A 1 158 ? -16.188 4.059 -7.508 1 72.12 158 GLN A CA 1
ATOM 1234 C C . GLN A 1 158 ? -15.898 3.148 -6.32 1 72.12 158 GLN A C 1
ATOM 1236 O O . GLN A 1 158 ? -14.82 3.219 -5.73 1 72.12 158 GLN A O 1
ATOM 1241 N N . GLN A 1 159 ? -16.984 2.451 -5.922 1 84 159 GLN A N 1
ATOM 1242 C CA . GLN A 1 159 ? -16.844 1.55 -4.781 1 84 159 GLN A CA 1
ATOM 1243 C C . GLN A 1 159 ? -15.961 0.354 -5.129 1 84 159 GLN A C 1
ATOM 1245 O O . GLN A 1 159 ? -16.047 -0.188 -6.234 1 84 159 GLN A O 1
ATOM 1250 N N . LEU A 1 160 ? -15.062 0.032 -4.242 1 91 160 LEU A N 1
ATOM 1251 C CA . LEU A 1 160 ? -14.25 -1.176 -4.293 1 91 160 LEU A CA 1
ATOM 1252 C C . LEU A 1 160 ? -14.438 -2.014 -3.033 1 91 160 LEU A C 1
ATOM 1254 O O . LEU A 1 160 ? -14.719 -1.474 -1.961 1 91 160 LEU A O 1
ATOM 1258 N N . PRO A 1 161 ? -14.32 -3.328 -3.178 1 92.44 161 PRO A N 1
ATOM 1259 C CA . PRO A 1 161 ? -14.273 -4.098 -1.934 1 92.44 161 PRO A CA 1
ATOM 1260 C C . PRO A 1 161 ? -13.078 -3.719 -1.054 1 92.44 161 PRO A C 1
ATOM 1262 O O . PRO A 1 161 ? -12 -3.42 -1.565 1 92.44 161 PRO A O 1
ATOM 1265 N N . GLY A 1 162 ? -13.305 -3.812 0.246 1 91.44 162 GLY A N 1
ATOM 1266 C CA . GLY A 1 162 ? -12.258 -3.344 1.144 1 91.44 162 GLY A CA 1
ATOM 1267 C C . GLY A 1 162 ? -11.711 -4.434 2.047 1 91.44 162 GLY A C 1
ATOM 1268 O O . GLY A 1 162 ? -10.695 -4.246 2.709 1 91.44 162 GLY A O 1
ATOM 1269 N N . SER A 1 163 ? -12.312 -5.613 2.031 1 88.69 163 SER A N 1
ATOM 1270 C CA . SER A 1 163 ? -11.883 -6.73 2.865 1 88.69 163 SER A CA 1
ATOM 1271 C C . SER A 1 163 ? -10.562 -7.312 2.373 1 88.69 163 SER A C 1
ATOM 1273 O O . SER A 1 163 ? -10.203 -7.145 1.206 1 88.69 163 SER A O 1
ATOM 1275 N N . TYR A 1 164 ? -9.875 -8.008 3.326 1 87.44 164 TYR A N 1
ATOM 1276 C CA . TYR A 1 164 ? -8.625 -8.672 2.963 1 87.44 164 TYR A CA 1
ATOM 1277 C C . TYR A 1 164 ? -8.883 -10.094 2.477 1 87.44 164 TYR A C 1
ATOM 1279 O O . TYR A 1 164 ? -7.941 -10.844 2.209 1 87.44 164 TYR A O 1
ATOM 1287 N N . SER A 1 165 ? -10.133 -10.461 2.352 1 88.38 165 SER A N 1
ATOM 1288 C CA . SER A 1 165 ? -10.43 -11.789 1.826 1 88.38 165 SER A CA 1
ATOM 1289 C C . SER A 1 165 ? -9.93 -11.938 0.392 1 88.38 165 SER A C 1
ATOM 1291 O O . SER A 1 165 ? -9.836 -10.953 -0.344 1 88.38 165 SER A O 1
ATOM 1293 N N . SER A 1 166 ? -9.656 -13.18 0.048 1 89.38 166 SER A N 1
ATOM 1294 C CA . SER A 1 166 ? -9.18 -13.445 -1.306 1 89.38 166 SER A CA 1
ATOM 1295 C C . SER A 1 166 ? -10.203 -13.008 -2.348 1 89.38 166 SER A C 1
ATOM 1297 O O . SER A 1 166 ? -9.836 -12.461 -3.393 1 89.38 166 SER A O 1
ATOM 1299 N N . ALA A 1 167 ? -11.43 -13.281 -2.1 1 91.81 167 ALA A N 1
ATOM 1300 C CA . ALA A 1 167 ? -12.484 -12.906 -3.041 1 91.81 167 ALA A CA 1
ATOM 1301 C C . ALA A 1 167 ? -12.531 -11.391 -3.232 1 91.81 167 ALA A C 1
ATOM 1303 O O . ALA A 1 167 ? -12.648 -10.906 -4.359 1 91.81 167 ALA A O 1
ATOM 1304 N N . ALA A 1 168 ? -12.508 -10.68 -2.164 1 92.81 168 ALA A N 1
ATOM 1305 C CA . ALA A 1 168 ? -12.531 -9.219 -2.23 1 92.81 168 ALA A CA 1
ATOM 1306 C C . ALA A 1 168 ? -11.305 -8.68 -2.957 1 92.81 168 ALA A C 1
ATOM 1308 O O . ALA A 1 168 ? -11.406 -7.762 -3.773 1 92.81 168 ALA A O 1
ATOM 1309 N N . ARG A 1 169 ? -10.18 -9.227 -2.615 1 93.06 169 ARG A N 1
ATOM 1310 C CA . ARG A 1 169 ? -8.938 -8.789 -3.252 1 93.06 169 ARG A CA 1
ATOM 1311 C C . ARG A 1 169 ? -8.977 -9.047 -4.754 1 93.06 169 ARG A C 1
ATOM 1313 O O . ARG A 1 169 ? -8.5 -8.234 -5.543 1 93.06 169 ARG A O 1
ATOM 1320 N N . PHE A 1 170 ? -9.516 -10.188 -5.133 1 94.19 170 PHE A N 1
ATOM 1321 C CA . PHE A 1 170 ? -9.617 -10.484 -6.555 1 94.19 170 PHE A CA 1
ATOM 1322 C C . PHE A 1 170 ? -10.438 -9.422 -7.277 1 94.19 170 PHE A C 1
ATOM 1324 O O . PHE A 1 170 ? -10.008 -8.891 -8.305 1 94.19 170 PHE A O 1
ATOM 1331 N N . VAL A 1 171 ? -11.609 -9.148 -6.812 1 94.75 171 VAL A N 1
ATOM 1332 C CA . VAL A 1 171 ? -12.492 -8.172 -7.438 1 94.75 171 VAL A CA 1
ATOM 1333 C C . VAL A 1 171 ? -11.828 -6.797 -7.449 1 94.75 171 VAL A C 1
ATOM 1335 O O . VAL A 1 171 ? -11.883 -6.082 -8.453 1 94.75 171 VAL A O 1
ATOM 1338 N N . ARG A 1 172 ? -11.234 -6.406 -6.375 1 93.56 172 ARG A N 1
ATOM 1339 C CA . ARG A 1 172 ? -10.531 -5.125 -6.312 1 93.56 172 ARG A CA 1
ATOM 1340 C C . ARG A 1 172 ? -9.453 -5.043 -7.387 1 93.56 172 ARG A C 1
ATOM 1342 O O . ARG A 1 172 ? -9.352 -4.043 -8.094 1 93.56 172 ARG A O 1
ATOM 1349 N N . LEU A 1 173 ? -8.688 -6.066 -7.492 1 93 173 LEU A N 1
ATOM 1350 C CA . LEU A 1 173 ? -7.625 -6.102 -8.492 1 93 173 LEU A CA 1
ATOM 1351 C C . LEU A 1 173 ? -8.195 -5.957 -9.898 1 93 173 LEU A C 1
ATOM 1353 O O . LEU A 1 173 ? -7.684 -5.184 -10.711 1 93 173 LEU A O 1
ATOM 1357 N N . ARG A 1 174 ? -9.164 -6.695 -10.133 1 92.31 174 ARG A N 1
ATOM 1358 C CA . ARG A 1 174 ? -9.75 -6.676 -11.477 1 92.31 174 ARG A CA 1
ATOM 1359 C C . ARG A 1 174 ? -10.328 -5.305 -11.797 1 92.31 174 ARG A C 1
ATOM 1361 O O . ARG A 1 174 ? -10.188 -4.809 -12.914 1 92.31 174 ARG A O 1
ATOM 1368 N N . GLU A 1 175 ? -10.992 -4.723 -10.852 1 89.75 175 GLU A N 1
ATOM 1369 C CA . GLU A 1 175 ? -11.508 -3.373 -11.047 1 89.75 175 GLU A CA 1
ATOM 1370 C C . GLU A 1 175 ? -10.375 -2.379 -11.305 1 89.75 175 GLU A C 1
ATOM 1372 O O . GLU A 1 175 ? -10.484 -1.527 -12.188 1 89.75 175 GLU A O 1
ATOM 1377 N N . LEU A 1 176 ? -9.344 -2.469 -10.547 1 87.31 176 LEU A N 1
ATOM 1378 C CA . LEU A 1 176 ? -8.211 -1.563 -10.695 1 87.31 176 LEU A CA 1
ATOM 1379 C C . LEU A 1 176 ? -7.527 -1.766 -12.039 1 87.31 176 LEU A C 1
ATOM 1381 O O . LEU A 1 176 ? -7.191 -0.795 -12.727 1 87.31 176 LEU A O 1
ATOM 1385 N N . LEU A 1 177 ? -7.301 -2.988 -12.383 1 87.31 177 LEU A N 1
ATOM 1386 C CA . LEU A 1 177 ? -6.652 -3.281 -13.656 1 87.31 177 LEU A CA 1
ATOM 1387 C C . LEU A 1 177 ? -7.469 -2.734 -14.82 1 87.31 177 LEU A C 1
ATOM 1389 O O . LEU A 1 177 ? -6.914 -2.18 -15.766 1 87.31 177 LEU A O 1
ATOM 1393 N N . THR A 1 178 ? -8.742 -2.887 -14.719 1 83.12 178 THR A N 1
ATOM 1394 C CA . THR A 1 178 ? -9.617 -2.404 -15.781 1 83.12 178 THR A CA 1
ATOM 1395 C C . THR A 1 178 ? -9.562 -0.882 -15.875 1 83.12 178 THR A C 1
ATOM 1397 O O . THR A 1 178 ? -9.508 -0.327 -16.969 1 83.12 178 THR A O 1
ATOM 1400 N N . GLN A 1 179 ? -9.523 -0.224 -14.812 1 78.44 179 GLN A N 1
ATOM 1401 C CA . GLN A 1 179 ? -9.594 1.233 -14.812 1 78.44 179 GLN A CA 1
ATOM 1402 C C . GLN A 1 179 ? -8.219 1.848 -15.078 1 78.44 179 GLN A C 1
ATOM 1404 O O . GLN A 1 179 ? -8.109 2.863 -15.766 1 78.44 179 GLN A O 1
ATOM 1409 N N . VAL A 1 180 ? -7.246 1.348 -14.422 1 75.5 180 VAL A N 1
ATOM 1410 C CA . VAL A 1 180 ? -5.906 1.923 -14.484 1 75.5 180 VAL A CA 1
ATOM 1411 C C . VAL A 1 180 ? -5.254 1.564 -15.82 1 75.5 180 VAL A C 1
ATOM 1413 O O . VAL A 1 180 ? -4.543 2.381 -16.406 1 75.5 180 VAL A O 1
ATOM 1416 N N . CYS A 1 181 ? -5.309 0.383 -16.188 1 67.75 181 CYS A N 1
ATOM 1417 C CA . CYS A 1 181 ? -4.648 -0.072 -17.406 1 67.75 181 CYS A CA 1
ATOM 1418 C C . CYS A 1 181 ? -5.594 0.001 -18.594 1 67.75 181 CYS A C 1
ATOM 1420 O O . CYS A 1 181 ? -5.16 -0.089 -19.75 1 67.75 181 CYS A O 1
ATOM 1422 N N . GLY A 1 182 ? -6.543 0.943 -18.719 1 56.28 182 GLY A N 1
ATOM 1423 C CA . GLY A 1 182 ? -7.5 1.054 -19.812 1 56.28 182 GLY A CA 1
ATOM 1424 C C . GLY A 1 182 ? -7.758 -0.266 -20.516 1 56.28 182 GLY A C 1
ATOM 1425 O O . GLY A 1 182 ? -6.949 -1.19 -20.422 1 56.28 182 GLY A O 1
ATOM 1426 N N . THR A 1 183 ? -9.094 -0.708 -20.594 1 46.75 183 THR A N 1
ATOM 1427 C CA . THR A 1 183 ? -9.312 -1.799 -21.531 1 46.75 183 THR A CA 1
ATOM 1428 C C . THR A 1 183 ? -8.391 -1.662 -22.75 1 46.75 183 THR A C 1
ATOM 1430 O O . THR A 1 183 ? -8.055 -2.656 -23.391 1 46.75 183 THR A O 1
ATOM 1433 N N . ASP A 1 184 ? -8.438 -0.427 -23.391 1 37.84 184 ASP A N 1
ATOM 1434 C CA . ASP A 1 184 ? -7.535 -0.153 -24.5 1 37.84 184 ASP A CA 1
ATOM 1435 C C . ASP A 1 184 ? -6.129 0.169 -24 1 37.84 184 ASP A C 1
ATOM 1437 O O . ASP A 1 184 ? -5.953 0.616 -22.875 1 37.84 184 ASP A O 1
ATOM 1441 N N . ASP A 1 185 ? -5.078 -0.342 -24.594 1 35.03 185 ASP A N 1
ATOM 1442 C CA . ASP A 1 185 ? -3.629 -0.333 -24.406 1 35.03 185 ASP A CA 1
ATOM 1443 C C . ASP A 1 185 ? -3.164 0.978 -23.781 1 35.03 185 ASP A C 1
ATOM 1445 O O . ASP A 1 185 ? -1.973 1.297 -23.812 1 35.03 185 ASP A O 1
ATOM 1449 N N . THR A 1 186 ? -4.039 1.938 -23.828 1 36 186 THR A N 1
ATOM 1450 C CA . THR A 1 186 ? -3.328 3.174 -23.531 1 36 186 THR A CA 1
ATOM 1451 C C . THR A 1 186 ? -2.922 3.217 -22.062 1 36 186 THR A C 1
ATOM 1453 O O . THR A 1 186 ? -3.775 3.148 -21.172 1 36 186 THR A O 1
ATOM 1456 N N . PRO A 1 187 ? -1.743 2.719 -21.906 1 39.16 187 PRO A N 1
ATOM 1457 C CA . PRO A 1 187 ? -1.179 2.871 -20.562 1 39.16 187 PRO A CA 1
ATOM 1458 C C . PRO A 1 187 ? -1.753 4.07 -19.812 1 39.16 187 PRO A C 1
ATOM 1460 O O . PRO A 1 187 ? -2.52 4.852 -20.375 1 39.16 187 PRO A O 1
ATOM 1463 N N . TYR A 1 188 ? -0.898 4.688 -18.984 1 43.62 188 TYR A N 1
ATOM 1464 C CA . TYR A 1 188 ? -1.046 5.863 -18.141 1 43.62 188 TYR A CA 1
ATOM 1465 C C . TYR A 1 188 ? -1.786 6.977 -18.859 1 43.62 188 TYR A C 1
ATOM 1467 O O . TYR A 1 188 ? -1.447 7.316 -20 1 43.62 188 TYR A O 1
ATOM 1475 N N . PRO A 1 189 ? -3.084 7.121 -18.703 1 43.59 189 PRO A N 1
ATOM 1476 C CA . PRO A 1 189 ? -3.488 8.32 -19.438 1 43.59 189 PRO A CA 1
ATOM 1477 C C . PRO A 1 189 ? -2.385 9.375 -19.5 1 43.59 189 PRO A C 1
ATOM 1479 O O . PRO A 1 189 ? -1.793 9.719 -18.484 1 43.59 189 PRO A O 1
ATOM 1482 N N . ASP A 1 190 ? -1.578 9.359 -20.516 1 43.16 190 ASP A N 1
ATOM 1483 C CA . ASP A 1 190 ? -0.526 10.312 -20.859 1 43.16 190 ASP A CA 1
ATOM 1484 C C . ASP A 1 190 ? -0.742 11.648 -20.141 1 43.16 190 ASP A C 1
ATOM 1486 O O . ASP A 1 190 ? 0.217 12.281 -19.703 1 43.16 190 ASP A O 1
ATOM 1490 N N . ASP A 1 191 ? -1.915 12.164 -20.297 1 41.66 191 ASP A N 1
ATOM 1491 C CA . ASP A 1 191 ? -2.031 13.617 -20.266 1 41.66 191 ASP A CA 1
ATOM 1492 C C . ASP A 1 191 ? -1.972 14.148 -18.828 1 41.66 191 ASP A C 1
ATOM 1494 O O . ASP A 1 191 ? -1.82 15.352 -18.625 1 41.66 191 ASP A O 1
ATOM 1498 N N . THR A 1 192 ? -2.531 13.438 -17.969 1 44.53 192 THR A N 1
ATOM 1499 C CA . THR A 1 192 ? -2.797 14.25 -16.781 1 44.53 192 THR A CA 1
ATOM 1500 C C . THR A 1 192 ? -1.599 14.242 -15.836 1 44.53 192 THR A C 1
ATOM 1502 O O . THR A 1 192 ? -1.765 14.25 -14.617 1 44.53 192 THR A O 1
ATOM 1505 N N . ASN A 1 193 ? -0.411 13.75 -16.344 1 47.06 193 ASN A N 1
ATOM 1506 C CA . ASN A 1 193 ? 0.766 13.656 -15.492 1 47.06 193 ASN A CA 1
ATOM 1507 C C . ASN A 1 193 ? 1.15 15.023 -14.93 1 47.06 193 ASN A C 1
ATOM 1509 O O . ASN A 1 193 ? 2.135 15.625 -15.359 1 47.06 193 ASN A O 1
ATOM 1513 N N . TRP A 1 194 ? 0.187 15.688 -14.422 1 48.31 194 TRP A N 1
ATOM 1514 C CA . TRP A 1 194 ? 0.444 17.016 -13.883 1 48.31 194 TRP A CA 1
ATOM 1515 C C . TRP A 1 194 ? 1.332 16.938 -12.641 1 48.31 194 TRP A C 1
ATOM 1517 O O . TRP A 1 194 ? 1.463 17.922 -11.898 1 48.31 194 TRP A O 1
ATOM 1527 N N . SER A 1 195 ? 1.88 15.68 -12.477 1 57.06 195 SER A N 1
ATOM 1528 C CA . SER A 1 195 ? 2.688 15.703 -11.258 1 57.06 195 SER A CA 1
ATOM 1529 C C . SER A 1 195 ? 4.176 15.773 -11.586 1 57.06 195 SER A C 1
ATOM 1531 O O . SER A 1 195 ? 4.668 15.023 -12.43 1 57.06 195 SER A O 1
ATOM 1533 N N . PRO A 1 196 ? 4.77 16.812 -11.062 1 58.28 196 PRO A N 1
ATOM 1534 C CA . PRO A 1 196 ? 6.227 16.859 -11.211 1 58.28 196 PRO A CA 1
ATOM 1535 C C . PRO A 1 196 ? 6.895 15.531 -10.852 1 58.28 196 PRO A C 1
ATOM 1537 O O . PRO A 1 196 ? 8.023 15.266 -11.281 1 58.28 196 PRO A O 1
ATOM 1540 N N . ALA A 1 197 ? 6.125 14.719 -10.203 1 61.59 197 ALA A N 1
ATOM 1541 C CA . ALA A 1 197 ? 6.695 13.438 -9.797 1 61.59 197 ALA A CA 1
ATOM 1542 C C . ALA A 1 197 ? 7.016 12.562 -11.008 1 61.59 197 ALA A C 1
ATOM 1544 O O . ALA A 1 197 ? 7.859 11.672 -10.93 1 61.59 197 ALA A O 1
ATOM 1545 N N . PHE A 1 198 ? 6.414 12.898 -12.055 1 67.75 198 PHE A N 1
ATOM 1546 C CA . PHE A 1 198 ? 6.594 12 -13.188 1 67.75 198 PHE A CA 1
ATOM 1547 C C . PHE A 1 198 ? 7.395 12.68 -14.297 1 67.75 198 PHE A C 1
ATOM 1549 O O . PHE A 1 198 ? 7.465 12.164 -15.414 1 67.75 198 PHE A O 1
ATOM 1556 N N . ASP A 1 199 ? 7.914 13.727 -13.844 1 68.5 199 ASP A N 1
ATOM 1557 C CA . ASP A 1 199 ? 8.797 14.375 -14.805 1 68.5 199 ASP A CA 1
ATOM 1558 C C . ASP A 1 199 ? 9.953 13.453 -15.195 1 68.5 199 ASP A C 1
ATOM 1560 O O . ASP A 1 199 ? 10.617 12.875 -14.336 1 68.5 199 ASP A O 1
ATOM 1564 N N . GLY A 1 200 ? 10.102 13.281 -16.469 1 72.69 200 GLY A N 1
ATOM 1565 C CA . GLY A 1 200 ? 11.211 12.492 -16.984 1 72.69 200 GLY A CA 1
ATOM 1566 C C . GLY A 1 200 ? 10.867 11.023 -17.141 1 72.69 200 GLY A C 1
ATOM 1567 O O . GLY A 1 200 ? 11.633 10.258 -17.734 1 72.69 200 GLY A O 1
ATOM 1568 N N . VAL A 1 201 ? 9.711 10.68 -16.734 1 77.44 201 VAL A N 1
ATOM 1569 C CA . VAL A 1 201 ? 9.352 9.266 -16.734 1 77.44 201 VAL A CA 1
ATOM 1570 C C . VAL A 1 201 ? 9.133 8.789 -18.172 1 77.44 201 VAL A C 1
ATOM 1572 O O . VAL A 1 201 ? 9.32 7.609 -18.484 1 77.44 201 VAL A O 1
ATOM 1575 N N . ALA A 1 202 ? 8.797 9.719 -19 1 76.25 202 ALA A N 1
ATOM 1576 C CA . ALA A 1 202 ? 8.602 9.391 -20.406 1 76.25 202 ALA A CA 1
ATOM 1577 C C . ALA A 1 202 ? 9.859 8.781 -21.016 1 76.25 202 ALA A C 1
ATOM 1579 O O . ALA A 1 202 ? 9.781 7.953 -21.922 1 76.25 202 ALA A O 1
ATOM 1580 N N . ASP A 1 203 ? 10.977 9.141 -20.5 1 81 203 ASP A N 1
ATOM 1581 C CA . ASP A 1 203 ? 12.25 8.641 -21 1 81 203 ASP A CA 1
ATOM 1582 C C . ASP A 1 203 ? 12.57 7.266 -20.422 1 81 203 ASP A C 1
ATOM 1584 O O . ASP A 1 203 ? 13.469 6.574 -20.906 1 81 203 ASP A O 1
ATOM 1588 N N . MET A 1 204 ? 11.875 6.898 -19.453 1 82.69 204 MET A N 1
ATOM 1589 C CA . MET A 1 204 ? 12.031 5.594 -18.812 1 82.69 204 MET A CA 1
ATOM 1590 C C . MET A 1 204 ? 10.672 4.973 -18.516 1 82.69 204 MET A C 1
ATOM 1592 O O . MET A 1 204 ? 10.344 4.734 -17.344 1 82.69 204 MET A O 1
ATOM 1596 N N . PRO A 1 205 ? 9.961 4.586 -19.5 1 80.31 205 PRO A N 1
ATOM 1597 C CA . PRO A 1 205 ? 8.578 4.137 -19.312 1 80.31 205 PRO A CA 1
ATOM 1598 C C . PRO A 1 205 ? 8.484 2.881 -18.453 1 80.31 205 PRO A C 1
ATOM 1600 O O . PRO A 1 205 ? 7.469 2.668 -17.781 1 80.31 205 PRO A O 1
ATOM 1603 N N . GLU A 1 206 ? 9.531 2.08 -18.469 1 83.19 206 GLU A N 1
ATOM 1604 C CA . GLU A 1 206 ? 9.516 0.867 -17.656 1 83.19 206 GLU A CA 1
ATOM 1605 C C . GLU A 1 206 ? 9.422 1.199 -16.172 1 83.19 206 GLU A C 1
ATOM 1607 O O . GLU A 1 206 ? 8.82 0.45 -15.398 1 83.19 206 GLU A O 1
ATOM 1612 N N . ARG A 1 207 ? 10.039 2.307 -15.789 1 83.75 207 ARG A N 1
ATOM 1613 C CA . ARG A 1 207 ? 9.961 2.723 -14.391 1 83.75 207 ARG A CA 1
ATOM 1614 C C . ARG A 1 207 ? 8.547 3.17 -14.031 1 83.75 207 ARG A C 1
ATOM 1616 O O . ARG A 1 207 ? 8.062 2.889 -12.938 1 83.75 207 ARG A O 1
ATOM 1623 N N . GLY A 1 208 ? 7.957 3.898 -14.93 1 80.25 208 GLY A N 1
ATOM 1624 C CA . GLY A 1 208 ? 6.562 4.262 -14.734 1 80.25 208 GLY A CA 1
ATOM 1625 C C . GLY A 1 208 ? 5.645 3.059 -14.617 1 80.25 208 GLY A C 1
ATOM 1626 O O . GLY A 1 208 ? 4.75 3.037 -13.766 1 80.25 208 GLY A O 1
ATOM 1627 N N . ALA A 1 209 ? 5.906 2.074 -15.43 1 83.81 209 ALA A N 1
ATOM 1628 C CA . ALA A 1 209 ? 5.102 0.853 -15.414 1 83.81 209 ALA A CA 1
ATOM 1629 C C . ALA A 1 209 ? 5.289 0.096 -14.102 1 83.81 209 ALA A C 1
ATOM 1631 O O . ALA A 1 209 ? 4.324 -0.415 -13.523 1 83.81 209 ALA A O 1
ATOM 1632 N N . LEU A 1 210 ? 6.539 0.039 -13.672 1 87 210 LEU A N 1
ATOM 1633 C CA . LEU A 1 210 ? 6.832 -0.622 -12.406 1 87 210 LEU A CA 1
ATOM 1634 C C . LEU A 1 210 ? 6.129 0.084 -11.25 1 87 210 LEU A C 1
ATOM 1636 O O . LEU A 1 210 ? 5.543 -0.568 -10.383 1 87 210 LEU A O 1
ATOM 1640 N N . ALA A 1 211 ? 6.215 1.381 -11.266 1 83.56 211 ALA A N 1
ATOM 1641 C CA . ALA A 1 211 ? 5.566 2.158 -10.211 1 83.56 211 ALA A CA 1
ATOM 1642 C C . ALA A 1 211 ? 4.055 1.938 -10.219 1 83.56 211 ALA A C 1
ATOM 1644 O O . ALA A 1 211 ? 3.434 1.819 -9.156 1 83.56 211 ALA A O 1
ATOM 1645 N N . GLN A 1 212 ? 3.498 1.915 -11.344 1 83.25 212 GLN A N 1
ATOM 1646 C CA . GLN A 1 212 ? 2.066 1.672 -11.469 1 83.25 212 GLN A CA 1
ATOM 1647 C C . GLN A 1 212 ? 1.698 0.279 -10.969 1 83.25 212 GLN A C 1
ATOM 1649 O O . GLN A 1 212 ? 0.721 0.117 -10.234 1 83.25 212 GLN A O 1
ATOM 1654 N N . ALA A 1 213 ? 2.43 -0.707 -11.391 1 87.5 213 ALA A N 1
ATOM 1655 C CA . ALA A 1 213 ? 2.197 -2.076 -10.938 1 87.5 213 ALA A CA 1
ATOM 1656 C C . ALA A 1 213 ? 2.326 -2.182 -9.422 1 87.5 213 ALA A C 1
ATOM 1658 O O . ALA A 1 213 ? 1.531 -2.863 -8.773 1 87.5 213 ALA A O 1
ATOM 1659 N N . ALA A 1 214 ? 3.322 -1.525 -8.914 1 87.31 214 ALA A N 1
ATOM 1660 C CA . ALA A 1 214 ? 3.516 -1.518 -7.469 1 87.31 214 ALA A CA 1
ATOM 1661 C C . ALA A 1 214 ? 2.311 -0.906 -6.758 1 87.31 214 ALA A C 1
ATOM 1663 O O . ALA A 1 214 ? 1.883 -1.399 -5.711 1 87.31 214 ALA A O 1
ATOM 1664 N N . GLY A 1 215 ? 1.813 0.209 -7.324 1 84.56 215 GLY A N 1
ATOM 1665 C CA . GLY A 1 215 ? 0.642 0.851 -6.75 1 84.56 215 GLY A CA 1
ATOM 1666 C C . GLY A 1 215 ? -0.579 -0.048 -6.723 1 84.56 215 GLY A C 1
ATOM 1667 O O . GLY A 1 215 ? -1.321 -0.068 -5.742 1 84.56 215 GLY A O 1
ATOM 1668 N N . ILE A 1 216 ? -0.792 -0.764 -7.754 1 87.81 216 ILE A N 1
ATOM 1669 C CA . ILE A 1 216 ? -1.919 -1.687 -7.828 1 87.81 216 ILE A CA 1
ATOM 1670 C C . ILE A 1 216 ? -1.727 -2.818 -6.82 1 87.81 216 ILE A C 1
ATOM 1672 O O . ILE A 1 216 ? -2.65 -3.162 -6.082 1 87.81 216 ILE A O 1
ATOM 1676 N N . LEU A 1 217 ? -0.556 -3.385 -6.805 1 91 217 LEU A N 1
ATOM 1677 C CA . LEU A 1 217 ? -0.251 -4.492 -5.906 1 91 217 LEU A CA 1
ATOM 1678 C C . LEU A 1 217 ? -0.441 -4.082 -4.453 1 91 217 LEU A C 1
ATOM 1680 O O . LEU A 1 217 ? -0.984 -4.844 -3.65 1 91 217 LEU A O 1
ATOM 1684 N N . GLN A 1 218 ? -0.036 -2.959 -4.156 1 88.75 218 GLN A N 1
ATOM 1685 C CA . GLN A 1 218 ? -0.124 -2.463 -2.785 1 88.75 218 GLN A CA 1
ATOM 1686 C C . GLN A 1 218 ? -1.577 -2.361 -2.33 1 88.75 218 GLN A C 1
ATOM 1688 O O . GLN A 1 218 ? -1.873 -2.512 -1.142 1 88.75 218 GLN A O 1
ATOM 1693 N N . SER A 1 219 ? -2.434 -2.143 -3.195 1 90.25 219 SER A N 1
ATOM 1694 C CA . SER A 1 219 ? -3.844 -1.955 -2.869 1 90.25 219 SER A CA 1
ATOM 1695 C C . SER A 1 219 ? -4.457 -3.232 -2.305 1 90.25 219 SER A C 1
ATOM 1697 O O . SER A 1 219 ? -5.516 -3.195 -1.676 1 90.25 219 SER A O 1
ATOM 1699 N N . VAL A 1 220 ? -3.789 -4.348 -2.455 1 91.94 220 VAL A N 1
ATOM 1700 C CA . VAL A 1 220 ? -4.383 -5.598 -1.991 1 91.94 220 VAL A CA 1
ATOM 1701 C C . VAL A 1 220 ? -3.438 -6.285 -1.008 1 91.94 220 VAL A C 1
ATOM 1703 O O . VAL A 1 220 ? -3.662 -7.434 -0.624 1 91.94 220 VAL A O 1
ATOM 1706 N N . GLU A 1 221 ? -2.373 -5.645 -0.673 1 89.69 221 GLU A N 1
ATOM 1707 C CA . GLU A 1 221 ? -1.498 -6.215 0.347 1 89.69 221 GLU A CA 1
ATOM 1708 C C . GLU A 1 221 ? -2.203 -6.289 1.698 1 89.69 221 GLU A C 1
ATOM 1710 O O . GLU A 1 221 ? -2.857 -5.332 2.117 1 89.69 221 GLU A O 1
ATOM 1715 N N . VAL A 1 222 ? -2.053 -7.418 2.312 1 86.25 222 VAL A N 1
ATOM 1716 C CA . VAL A 1 222 ? -2.668 -7.621 3.619 1 86.25 222 VAL A CA 1
ATOM 1717 C C . VAL A 1 222 ? -1.753 -7.074 4.715 1 86.25 222 VAL A C 1
ATOM 1719 O O . VAL A 1 222 ? -0.605 -7.508 4.844 1 86.25 222 VAL A O 1
ATOM 1722 N N . THR A 1 223 ? -2.309 -6.156 5.43 1 81.56 223 THR A N 1
ATOM 1723 C CA . THR A 1 223 ? -1.535 -5.5 6.477 1 81.56 223 THR A CA 1
ATOM 1724 C C . THR A 1 223 ? -1.312 -6.441 7.656 1 81.56 223 THR A C 1
ATOM 1726 O O . THR A 1 223 ? -2.244 -7.105 8.109 1 81.56 223 THR A O 1
ATOM 1729 N N . ARG A 1 224 ? -0.103 -6.441 8.062 1 78.19 224 ARG A N 1
ATOM 1730 C CA . ARG A 1 224 ? 0.233 -7.242 9.242 1 78.19 224 ARG A CA 1
ATOM 1731 C C . ARG A 1 224 ? -0.57 -6.797 10.453 1 78.19 224 ARG A C 1
ATOM 1733 O O . ARG A 1 224 ? -0.707 -5.598 10.711 1 78.19 224 ARG A O 1
ATOM 1740 N N . GLY A 1 225 ? -1.088 -7.766 11.164 1 73.38 225 GLY A N 1
ATOM 1741 C CA . GLY A 1 225 ? -1.771 -7.469 12.414 1 73.38 225 GLY A CA 1
ATOM 1742 C C . GLY A 1 225 ? -3.275 -7.348 12.258 1 73.38 225 GLY A C 1
ATOM 1743 O O . GLY A 1 225 ? -4.012 -7.371 13.242 1 73.38 225 GLY A O 1
ATOM 1744 N N . PHE A 1 226 ? -3.75 -7.031 11.039 1 68.12 226 PHE A N 1
ATOM 1745 C CA . PHE A 1 226 ? -5.188 -6.898 10.836 1 68.12 226 PHE A CA 1
ATOM 1746 C C . PHE A 1 226 ? -5.805 -8.227 10.422 1 68.12 226 PHE A C 1
ATOM 1748 O O . PHE A 1 226 ? -6.828 -8.258 9.734 1 68.12 226 PHE A O 1
ATOM 1755 N N . THR A 1 227 ? -5.266 -9.266 10.656 1 61.41 227 THR A N 1
ATOM 1756 C CA . THR A 1 227 ? -5.883 -10.508 10.203 1 61.41 227 THR A CA 1
ATOM 1757 C C . THR A 1 227 ? -6.16 -11.438 11.383 1 61.41 227 THR A C 1
ATOM 1759 O O . THR A 1 227 ? -5.574 -11.273 12.453 1 61.41 227 THR A O 1
ATOM 1762 N N . PHE A 1 228 ? -7.25 -12.133 11.109 1 57.03 228 PHE A N 1
ATOM 1763 C CA . PHE A 1 228 ? -7.508 -13.227 12.047 1 57.03 228 PHE A CA 1
ATOM 1764 C C . PHE A 1 228 ? -6.277 -14.109 12.203 1 57.03 228 PHE A C 1
ATOM 1766 O O . PHE A 1 228 ? -5.469 -14.227 11.273 1 57.03 228 PHE A O 1
ATOM 1773 N N . PRO A 1 229 ? -6.008 -14.344 13.484 1 53.31 229 PRO A N 1
ATOM 1774 C CA . PRO A 1 229 ? -4.801 -15.117 13.805 1 53.31 229 PRO A CA 1
ATOM 1775 C C . PRO A 1 229 ? -4.461 -16.156 12.734 1 53.31 229 PRO A C 1
ATOM 1777 O O . PRO A 1 229 ? -3.283 -16.453 12.508 1 53.31 229 PRO A O 1
ATOM 1780 N N . LEU A 1 230 ? -5.566 -16.625 12.188 1 47.97 230 LEU A N 1
ATOM 1781 C CA . LEU A 1 230 ? -5.258 -17.688 11.234 1 47.97 230 LEU A CA 1
ATOM 1782 C C . LEU A 1 230 ? -5.105 -17.125 9.828 1 47.97 230 LEU A C 1
ATOM 1784 O O . LEU A 1 230 ? -4.676 -17.828 8.914 1 47.97 230 LEU A O 1
ATOM 1788 N N . ALA A 1 231 ? -5.48 -15.812 9.828 1 55.44 231 ALA A N 1
ATOM 1789 C CA . ALA A 1 231 ? -5.371 -15.258 8.484 1 55.44 231 ALA A CA 1
ATOM 1790 C C . ALA A 1 231 ? -3.994 -14.641 8.258 1 55.44 231 ALA A C 1
ATOM 1792 O O . ALA A 1 231 ? -3.422 -14.031 9.164 1 55.44 231 ALA A O 1
ATOM 1793 N N . GLY A 1 232 ? -3.209 -15.156 7.297 1 67.12 232 GLY A N 1
ATOM 1794 C CA . GLY A 1 232 ? -1.872 -14.695 6.961 1 67.12 232 GLY A CA 1
ATOM 1795 C C . GLY A 1 232 ? -1.846 -13.258 6.465 1 67.12 232 GLY A C 1
ATOM 1796 O O . GLY A 1 232 ? -2.896 -12.648 6.27 1 67.12 232 GLY A O 1
ATOM 1797 N N . TRP A 1 233 ? -0.832 -12.57 6.625 1 78.56 233 TRP A N 1
ATOM 1798 C CA . TRP A 1 233 ? -0.519 -11.258 6.059 1 78.56 233 TRP A CA 1
ATOM 1799 C C . TRP A 1 233 ? 0.522 -11.383 4.949 1 78.56 233 TRP A C 1
ATOM 1801 O O . TRP A 1 233 ? 1.129 -12.445 4.773 1 78.56 233 TRP A O 1
ATOM 1811 N N . THR A 1 234 ? 0.597 -10.367 4.168 1 81.69 234 THR A N 1
ATOM 1812 C CA . THR A 1 234 ? 1.537 -10.414 3.053 1 81.69 234 THR A CA 1
ATOM 1813 C C . THR A 1 234 ? 2.975 -10.477 3.562 1 81.69 234 THR A C 1
ATOM 1815 O O . THR A 1 234 ? 3.43 -9.562 4.258 1 81.69 234 THR A O 1
ATOM 1818 N N . GLN A 1 235 ? 3.611 -11.508 3.127 1 78.38 235 GLN A N 1
ATOM 1819 C CA . GLN A 1 235 ? 4.977 -11.727 3.59 1 78.38 235 GLN A CA 1
ATOM 1820 C C . GLN A 1 235 ? 5.992 -11.172 2.596 1 78.38 235 GLN A C 1
ATOM 1822 O O . GLN A 1 235 ? 7.125 -10.852 2.967 1 78.38 235 GLN A O 1
ATOM 1827 N N . CYS A 1 236 ? 5.578 -11.188 1.413 1 83.44 236 CYS A N 1
ATOM 1828 C CA . CYS A 1 236 ? 6.438 -10.688 0.346 1 83.44 236 CYS A CA 1
ATOM 1829 C C . CYS A 1 236 ? 5.617 -10.242 -0.857 1 83.44 236 CYS A C 1
ATOM 1831 O O . CYS A 1 236 ? 4.48 -10.688 -1.037 1 83.44 236 CYS A O 1
ATOM 1833 N N . ALA A 1 237 ? 6.176 -9.344 -1.552 1 88.94 237 ALA A N 1
ATOM 1834 C CA . ALA A 1 237 ? 5.617 -8.906 -2.828 1 88.94 237 ALA A CA 1
ATOM 1835 C C . ALA A 1 237 ? 6.652 -9.008 -3.943 1 88.94 237 ALA A C 1
ATOM 1837 O O . ALA A 1 237 ? 7.836 -8.734 -3.729 1 88.94 237 ALA A O 1
ATOM 1838 N N . SER A 1 238 ? 6.191 -9.414 -5.117 1 91.94 238 SER A N 1
ATOM 1839 C CA . SER A 1 238 ? 7.105 -9.5 -6.254 1 91.94 238 SER A CA 1
ATOM 1840 C C . SER A 1 238 ? 6.527 -8.797 -7.48 1 91.94 238 SER A C 1
ATOM 1842 O O . SER A 1 238 ? 5.312 -8.766 -7.668 1 91.94 238 SER A O 1
ATOM 1844 N N . LEU A 1 239 ? 7.379 -8.133 -8.211 1 92.06 239 LEU A N 1
ATOM 1845 C CA . LEU A 1 239 ? 7.094 -7.578 -9.531 1 92.06 239 LEU A CA 1
ATOM 1846 C C . LEU A 1 239 ? 7.973 -8.227 -10.594 1 92.06 239 LEU A C 1
ATOM 1848 O O . LEU A 1 239 ? 9.172 -8.414 -10.383 1 92.06 239 LEU A O 1
ATOM 1852 N N . ARG A 1 240 ? 7.344 -8.617 -11.656 1 94.25 240 ARG A N 1
ATOM 1853 C CA . ARG A 1 240 ? 8.062 -9.273 -12.742 1 94.25 240 ARG A CA 1
ATOM 1854 C C . ARG A 1 240 ? 8.07 -8.414 -13.992 1 94.25 240 ARG A C 1
ATOM 1856 O O . ARG A 1 240 ? 7.047 -8.281 -14.672 1 94.25 240 ARG A O 1
ATOM 1863 N N . ASP A 1 241 ? 9.188 -7.828 -14.266 1 93 241 ASP A N 1
ATOM 1864 C CA . ASP A 1 241 ? 9.391 -7.113 -15.516 1 93 241 ASP A CA 1
ATOM 1865 C C . ASP A 1 241 ? 9.758 -8.078 -16.641 1 93 241 ASP A C 1
ATOM 1867 O O . ASP A 1 241 ? 10.938 -8.32 -16.906 1 93 241 ASP A O 1
ATOM 1871 N N . LEU A 1 242 ? 8.734 -8.562 -17.281 1 92.38 242 LEU A N 1
ATOM 1872 C CA . LEU A 1 242 ? 8.875 -9.664 -18.219 1 92.38 242 LEU A CA 1
ATOM 1873 C C . LEU A 1 242 ? 9.656 -9.227 -19.453 1 92.38 242 LEU A C 1
ATOM 1875 O O . LEU A 1 242 ? 10.43 -10 -20.016 1 92.38 242 LEU A O 1
ATOM 1879 N N . ALA A 1 243 ? 9.477 -8.023 -19.859 1 87.88 243 ALA A N 1
ATOM 1880 C CA . ALA A 1 243 ? 10.156 -7.504 -21.031 1 87.88 243 ALA A CA 1
ATOM 1881 C C . ALA A 1 243 ? 11.656 -7.371 -20.781 1 87.88 243 ALA A C 1
ATOM 1883 O O . ALA A 1 243 ? 12.469 -7.664 -21.656 1 87.88 243 ALA A O 1
ATOM 1884 N N . ASN A 1 244 ? 12.008 -6.969 -19.641 1 90.69 244 ASN A N 1
ATOM 1885 C CA . ASN A 1 244 ? 13.414 -6.699 -19.344 1 90.69 244 ASN A CA 1
ATOM 1886 C C . ASN A 1 244 ? 14.039 -7.82 -18.516 1 90.69 244 ASN A C 1
ATOM 1888 O O . ASN A 1 244 ? 15.195 -7.715 -18.094 1 90.69 244 ASN A O 1
ATOM 1892 N N . ARG A 1 245 ? 13.336 -8.812 -18.25 1 95.19 245 ARG A N 1
ATOM 1893 C CA . ARG A 1 245 ? 13.781 -10.023 -17.562 1 95.19 245 ARG A CA 1
ATOM 1894 C C . ARG A 1 245 ? 14.312 -9.695 -16.172 1 95.19 245 ARG A C 1
ATOM 1896 O O . ARG A 1 245 ? 15.367 -10.195 -15.773 1 95.19 245 ARG A O 1
ATOM 1903 N N . MET A 1 246 ? 13.617 -8.852 -15.484 1 94.88 246 MET A N 1
ATOM 1904 C CA . MET A 1 246 ? 13.938 -8.516 -14.094 1 94.88 246 MET A CA 1
ATOM 1905 C C . MET A 1 246 ? 12.875 -9.07 -13.148 1 94.88 246 MET A C 1
ATOM 1907 O O . MET A 1 246 ? 11.68 -8.906 -13.383 1 94.88 246 MET A O 1
ATOM 1911 N N . LEU A 1 247 ? 13.305 -9.781 -12.133 1 94.25 247 LEU A N 1
ATOM 1912 C CA . LEU A 1 247 ? 12.453 -10.211 -11.023 1 94.25 247 LEU A CA 1
ATOM 1913 C C . LEU A 1 247 ? 12.719 -9.359 -9.789 1 94.25 247 LEU A C 1
ATOM 1915 O O . LEU A 1 247 ? 13.789 -9.445 -9.188 1 94.25 247 LEU A O 1
ATOM 1919 N N . TYR A 1 248 ? 11.742 -8.539 -9.422 1 91.69 248 TYR A N 1
ATOM 1920 C CA . TYR A 1 248 ? 11.852 -7.691 -8.242 1 91.69 248 TYR A CA 1
ATOM 1921 C C . TYR A 1 248 ? 11.078 -8.281 -7.07 1 91.69 248 TYR A C 1
ATOM 1923 O O . TYR A 1 248 ? 10.078 -8.984 -7.27 1 91.69 248 TYR A O 1
ATOM 1931 N N . TRP A 1 249 ? 11.523 -8 -5.84 1 90.12 249 TRP A N 1
ATOM 1932 C CA . TRP A 1 249 ? 10.766 -8.359 -4.648 1 90.12 249 TRP A CA 1
ATOM 1933 C C . TRP A 1 249 ? 10.977 -7.332 -3.537 1 90.12 249 TRP A C 1
ATOM 1935 O O . TRP A 1 249 ? 11.898 -6.516 -3.605 1 90.12 249 TRP A O 1
ATOM 1945 N N . ARG A 1 250 ? 10.023 -7.332 -2.664 1 87.44 250 ARG A N 1
ATOM 1946 C CA . ARG A 1 250 ? 10.141 -6.574 -1.422 1 87.44 250 ARG A CA 1
ATOM 1947 C C . ARG A 1 250 ? 9.539 -7.348 -0.253 1 87.44 250 ARG A C 1
ATOM 1949 O O . ARG A 1 250 ? 8.656 -8.188 -0.444 1 87.44 250 ARG A O 1
ATOM 1956 N N . THR A 1 251 ? 10.141 -7.129 0.886 1 82.25 251 THR A N 1
ATOM 1957 C CA . THR A 1 251 ? 9.641 -7.727 2.119 1 82.25 251 THR A CA 1
ATOM 1958 C C . THR A 1 251 ? 8.977 -6.668 2.998 1 82.25 251 THR A C 1
ATOM 1960 O O . THR A 1 251 ? 9.102 -5.469 2.738 1 82.25 251 THR A O 1
ATOM 1963 N N . PRO A 1 252 ? 8.234 -7.078 4.051 1 75.56 252 PRO A N 1
ATOM 1964 C CA . PRO A 1 252 ? 7.523 -6.109 4.883 1 75.56 252 PRO A CA 1
ATOM 1965 C C . PRO A 1 252 ? 8.461 -5.137 5.59 1 75.56 252 PRO A C 1
ATOM 1967 O O . PRO A 1 252 ? 8.062 -4.016 5.922 1 75.56 252 PRO A O 1
ATOM 1970 N N . LEU A 1 253 ? 9.703 -5.625 5.797 1 78.12 253 LEU A N 1
ATOM 1971 C CA . LEU A 1 253 ? 10.617 -4.781 6.562 1 78.12 253 LEU A CA 1
ATOM 1972 C C . LEU A 1 253 ? 11.445 -3.9 5.637 1 78.12 253 LEU A C 1
ATOM 1974 O O . LEU A 1 253 ? 12.156 -3.002 6.098 1 78.12 253 LEU A O 1
ATOM 1978 N N . THR A 1 254 ? 11.359 -4.211 4.371 1 74.94 254 THR A N 1
ATOM 1979 C CA . THR A 1 254 ? 12.078 -3.393 3.4 1 74.94 254 THR A CA 1
ATOM 1980 C C . THR A 1 254 ? 11.109 -2.785 2.387 1 74.94 254 THR A C 1
ATOM 1982 O O . THR A 1 254 ? 10.359 -3.506 1.728 1 74.94 254 THR A O 1
ATOM 1985 N N . ALA A 1 255 ? 10.961 -1.478 2.379 1 73.88 255 ALA A N 1
ATOM 1986 C CA . ALA A 1 255 ? 10.109 -0.86 1.362 1 73.88 255 ALA A CA 1
ATOM 1987 C C . ALA A 1 255 ? 10.867 -0.691 0.048 1 73.88 255 ALA A C 1
ATOM 1989 O O . ALA A 1 255 ? 10.305 -0.229 -0.946 1 73.88 255 ALA A O 1
ATOM 1990 N N . ARG A 1 256 ? 12.07 -1.245 0.01 1 81.56 256 ARG A N 1
ATOM 1991 C CA . ARG A 1 256 ? 12.867 -1.146 -1.206 1 81.56 256 ARG A CA 1
ATOM 1992 C C . ARG A 1 256 ? 12.625 -2.344 -2.119 1 81.56 256 ARG A C 1
ATOM 1994 O O . ARG A 1 256 ? 12.625 -3.488 -1.664 1 81.56 256 ARG A O 1
ATOM 2001 N N . TRP A 1 257 ? 12.391 -1.955 -3.348 1 88.38 257 TRP A N 1
ATOM 2002 C CA . TRP A 1 257 ? 12.328 -3.027 -4.336 1 88.38 257 TRP A CA 1
ATOM 2003 C C . TRP A 1 257 ? 13.727 -3.43 -4.789 1 88.38 257 TRP A C 1
ATOM 2005 O O . TRP A 1 257 ? 14.516 -2.582 -5.211 1 88.38 257 TRP A O 1
ATOM 2015 N N . GLN A 1 258 ? 14.023 -4.656 -4.586 1 89.88 258 GLN A N 1
ATOM 2016 C CA . GLN A 1 258 ? 15.258 -5.258 -5.078 1 89.88 258 GLN A CA 1
ATOM 2017 C C . GLN A 1 258 ? 14.977 -6.293 -6.164 1 89.88 258 GLN A C 1
ATOM 2019 O O . GLN A 1 258 ? 13.953 -6.98 -6.117 1 89.88 258 GLN A O 1
ATOM 2024 N N . GLY A 1 259 ? 15.891 -6.309 -7.137 1 92.31 259 GLY A N 1
ATOM 2025 C CA . GLY A 1 259 ? 15.609 -7.23 -8.227 1 92.31 259 GLY A CA 1
ATOM 2026 C C . GLY A 1 259 ? 16.844 -7.902 -8.773 1 92.31 259 GLY A C 1
ATOM 2027 O O . GLY A 1 259 ? 17.969 -7.461 -8.508 1 92.31 259 GLY A O 1
ATOM 2028 N N . VAL A 1 260 ? 16.641 -9.008 -9.484 1 94.56 260 VAL A N 1
ATOM 2029 C CA . VAL A 1 260 ? 17.703 -9.758 -10.164 1 94.56 260 VAL A CA 1
ATOM 2030 C C . VAL A 1 260 ? 17.375 -9.867 -11.656 1 94.56 260 VAL A C 1
ATOM 2032 O O . VAL A 1 260 ? 16.234 -10.078 -12.031 1 94.56 260 VAL A O 1
ATOM 2035 N N . ASN A 1 261 ? 18.453 -9.648 -12.383 1 95.81 261 ASN A N 1
ATOM 2036 C CA . ASN A 1 261 ? 18.359 -9.945 -13.812 1 95.81 261 ASN A CA 1
ATOM 2037 C C . ASN A 1 261 ? 18.453 -11.445 -14.078 1 95.81 261 ASN A C 1
ATOM 2039 O O . ASN A 1 261 ? 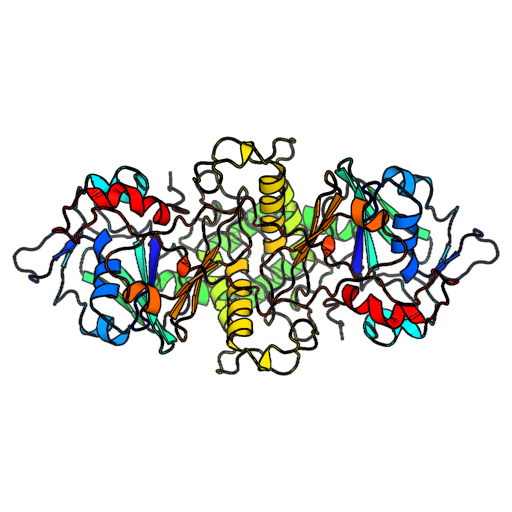19.516 -12.047 -13.898 1 95.81 261 ASN A O 1
ATOM 2043 N N . VAL A 1 262 ? 17.422 -11.969 -14.578 1 94.25 262 VAL A N 1
ATOM 2044 C CA . VAL A 1 262 ? 17.312 -13.422 -14.664 1 94.25 262 VAL A CA 1
ATOM 2045 C C . VAL A 1 262 ? 18.188 -13.938 -15.805 1 94.25 262 VAL A C 1
ATOM 2047 O O . VAL A 1 262 ? 18.75 -15.039 -15.711 1 94.25 262 VAL A O 1
ATOM 2050 N N . THR A 1 263 ? 18.328 -13.156 -16.844 1 93.38 263 THR A N 1
ATOM 2051 C CA . THR A 1 263 ? 19.219 -13.547 -17.922 1 93.38 263 THR A CA 1
ATOM 2052 C C . THR A 1 263 ? 20.672 -13.648 -17.438 1 93.38 263 THR A C 1
ATOM 2054 O O . THR A 1 263 ? 21.359 -14.625 -17.734 1 93.38 263 THR A O 1
ATOM 2057 N N . ALA A 1 264 ? 21.062 -12.672 -16.75 1 92 264 ALA A N 1
ATOM 2058 C CA . ALA A 1 264 ? 22.406 -12.68 -16.188 1 92 264 ALA A CA 1
ATOM 2059 C C . ALA A 1 264 ? 22.594 -13.828 -15.203 1 92 264 ALA A C 1
ATOM 2061 O O . ALA A 1 264 ? 23.625 -14.492 -15.195 1 92 264 ALA A O 1
ATOM 2062 N N . ALA A 1 265 ? 21.625 -14.047 -14.359 1 90.69 265 ALA A N 1
ATOM 2063 C CA . ALA A 1 265 ? 21.688 -15.141 -13.391 1 90.69 265 ALA A CA 1
ATOM 2064 C C . ALA A 1 265 ? 21.766 -16.5 -14.094 1 90.69 265 ALA A C 1
ATOM 2066 O O . ALA A 1 265 ? 22.469 -17.391 -13.625 1 90.69 265 ALA A O 1
ATOM 2067 N N . ALA A 1 266 ? 21.094 -16.609 -15.195 1 87.88 266 ALA A N 1
ATOM 2068 C CA . ALA A 1 266 ? 21.062 -17.859 -15.953 1 87.88 266 ALA A CA 1
ATOM 2069 C C . ALA A 1 266 ? 22.422 -18.141 -16.609 1 87.88 266 ALA A C 1
ATOM 2071 O O . ALA A 1 266 ? 22.734 -19.281 -16.922 1 87.88 266 ALA A O 1
ATOM 2072 N N . ALA A 1 267 ? 23.156 -17.125 -16.844 1 89.25 267 ALA A N 1
ATOM 2073 C CA . ALA A 1 267 ? 24.453 -17.266 -17.484 1 89.25 267 ALA A CA 1
ATOM 2074 C C . ALA A 1 267 ? 25.531 -17.641 -16.484 1 89.25 267 ALA A C 1
ATOM 2076 O O . ALA A 1 267 ? 26.656 -17.969 -16.859 1 89.25 267 ALA A O 1
ATOM 2077 N N . ALA A 1 268 ? 25.172 -17.625 -15.289 1 84.06 268 ALA A N 1
ATOM 2078 C CA . ALA A 1 268 ? 26.141 -17.938 -14.242 1 84.06 268 ALA A CA 1
ATOM 2079 C C . ALA A 1 268 ? 26.484 -19.422 -14.258 1 84.06 268 ALA A C 1
ATOM 2081 O O . ALA A 1 268 ? 25.672 -20.25 -14.672 1 84.06 268 ALA A O 1
ATOM 2082 N N . ASP A 1 269 ? 27.672 -19.656 -13.758 1 82.25 269 ASP A N 1
ATOM 2083 C CA . ASP A 1 269 ? 28.125 -21.047 -13.633 1 82.25 269 ASP A CA 1
ATOM 2084 C C . ASP A 1 269 ? 27.531 -21.703 -12.383 1 82.25 269 ASP A C 1
ATOM 2086 O O . ASP A 1 269 ? 27.969 -21.422 -11.266 1 82.25 269 ASP A O 1
ATOM 2090 N N . GLY A 1 270 ? 26.484 -22.516 -12.609 1 80.06 270 GLY A N 1
ATOM 2091 C CA . GLY A 1 270 ? 25.875 -23.25 -11.508 1 80.06 270 GLY A CA 1
ATOM 2092 C C . GLY A 1 270 ? 24.828 -22.438 -10.758 1 80.06 270 GLY A C 1
ATOM 2093 O O . GLY A 1 270 ? 24.594 -21.266 -11.078 1 80.06 270 GLY A O 1
ATOM 2094 N N . PRO A 1 271 ? 24.234 -23.078 -9.797 1 81.62 271 PRO A N 1
ATOM 2095 C CA . PRO A 1 271 ? 23.188 -22.406 -9.016 1 81.62 271 PRO A CA 1
ATOM 2096 C C . PRO A 1 271 ? 23.75 -21.312 -8.109 1 81.62 271 PRO A C 1
ATOM 2098 O O . PRO A 1 271 ? 24.859 -21.438 -7.594 1 81.62 271 PRO A O 1
ATOM 2101 N N . ARG A 1 272 ? 23.031 -20.25 -8.031 1 86.31 272 ARG A N 1
ATOM 2102 C CA . ARG A 1 272 ? 23.328 -19.141 -7.137 1 86.31 272 ARG A CA 1
ATOM 2103 C C . ARG A 1 272 ? 22.172 -18.891 -6.18 1 86.31 272 ARG A C 1
ATOM 2105 O O . ARG A 1 272 ? 21.016 -19.203 -6.496 1 86.31 272 ARG A O 1
ATOM 2112 N N . ILE A 1 273 ? 22.516 -18.344 -5.023 1 85.88 273 ILE A N 1
ATOM 2113 C CA . ILE A 1 273 ? 21.5 -18.109 -4.008 1 85.88 273 ILE A CA 1
ATOM 2114 C C . ILE A 1 273 ? 21.625 -16.672 -3.49 1 85.88 273 ILE A C 1
ATOM 2116 O O . ILE A 1 273 ? 22.719 -16.125 -3.434 1 85.88 273 ILE A O 1
ATOM 2120 N N . LEU A 1 274 ? 20.547 -16.062 -3.182 1 85.56 274 LEU A N 1
ATOM 2121 C CA . LEU A 1 274 ? 20.453 -14.766 -2.527 1 85.56 274 LEU A CA 1
ATOM 2122 C C . LEU A 1 274 ? 19.391 -14.773 -1.438 1 85.56 274 LEU A C 1
ATOM 2124 O O . LEU A 1 274 ? 18.234 -15.133 -1.694 1 85.56 274 LEU A O 1
ATOM 2128 N N . PRO A 1 275 ? 19.812 -14.453 -0.152 1 79.5 275 PRO A N 1
ATOM 2129 C CA . PRO A 1 275 ? 18.781 -14.312 0.877 1 79.5 275 PRO A CA 1
ATOM 2130 C C . PRO A 1 275 ? 17.844 -13.141 0.617 1 79.5 275 PRO A C 1
ATOM 2132 O O . PRO A 1 275 ? 18.297 -12.031 0.337 1 79.5 275 PRO A O 1
ATOM 2135 N N . VAL A 1 276 ? 16.562 -13.352 0.69 1 80.56 276 VAL A N 1
ATOM 2136 C CA . VAL A 1 276 ? 15.609 -12.344 0.24 1 80.56 276 VAL A CA 1
ATOM 2137 C C . VAL A 1 276 ? 15.125 -11.523 1.434 1 80.56 276 VAL A C 1
ATOM 2139 O O . VAL A 1 276 ? 14.531 -10.453 1.262 1 80.56 276 VAL A O 1
ATOM 2142 N N . PHE A 1 277 ? 15.328 -11.883 2.693 1 76.88 277 PHE A N 1
ATOM 2143 C CA . PHE A 1 277 ? 14.805 -11.156 3.846 1 76.88 277 PHE A CA 1
ATOM 2144 C C . PHE A 1 277 ? 15.914 -10.391 4.551 1 76.88 277 PHE A C 1
ATOM 2146 O O . PHE A 1 277 ? 15.703 -9.828 5.629 1 76.88 277 PHE A O 1
ATOM 2153 N N . GLU A 1 278 ? 17.047 -10.352 3.914 1 74.12 278 GLU A N 1
ATOM 2154 C CA . GLU A 1 278 ? 18.156 -9.641 4.527 1 74.12 278 GLU A CA 1
ATOM 2155 C C . GLU A 1 278 ? 18.25 -8.203 4.027 1 74.12 278 GLU A C 1
ATOM 2157 O O . GLU A 1 278 ? 17.594 -7.844 3.045 1 74.12 278 GLU A O 1
ATOM 2162 N N . GLY A 1 279 ? 18.953 -7.355 4.824 1 76.5 279 GLY A N 1
ATOM 2163 C CA . GLY A 1 279 ? 19.25 -6 4.387 1 76.5 279 GLY A CA 1
ATOM 2164 C C . GLY A 1 279 ? 18.203 -4.992 4.828 1 76.5 279 GLY A C 1
ATOM 2165 O O . GLY A 1 279 ? 18.328 -3.799 4.539 1 76.5 279 GLY A O 1
ATOM 2166 N N . TRP A 1 280 ? 17.219 -5.488 5.566 1 77.81 280 TRP A N 1
ATOM 2167 C CA . TRP A 1 280 ? 16.141 -4.602 5.992 1 77.81 280 TRP A CA 1
ATOM 2168 C C . TRP A 1 280 ? 16.656 -3.541 6.957 1 77.81 280 TRP A C 1
ATOM 2170 O O . TRP A 1 280 ? 16.078 -2.455 7.062 1 77.81 280 TRP A O 1
ATOM 2180 N N . GLN A 1 281 ? 17.781 -3.738 7.559 1 78.25 281 GLN A N 1
ATOM 2181 C CA . GLN A 1 281 ? 18.344 -2.799 8.523 1 78.25 281 GLN A CA 1
ATOM 2182 C C . GLN A 1 281 ? 18.719 -1.485 7.848 1 78.25 281 GLN A C 1
ATOM 2184 O O . GLN A 1 281 ? 18.688 -0.426 8.477 1 78.25 281 GLN A O 1
ATOM 2189 N N . ASP A 1 282 ? 18.938 -1.576 6.566 1 77.06 282 ASP A N 1
ATOM 2190 C CA . ASP A 1 282 ? 19.422 -0.413 5.82 1 77.06 282 ASP A CA 1
ATOM 2191 C C . ASP A 1 282 ? 18.359 0.081 4.84 1 77.06 282 ASP A C 1
ATOM 2193 O O . ASP A 1 282 ? 18.656 0.812 3.896 1 77.06 282 ASP A O 1
ATOM 2197 N N . ALA A 1 283 ? 17.188 -0.344 5.09 1 78.25 283 ALA A N 1
ATOM 2198 C CA . ALA A 1 283 ? 16.141 -0.098 4.098 1 78.25 283 ALA A CA 1
ATOM 2199 C C . ALA A 1 283 ? 15.57 1.31 4.242 1 78.25 283 ALA A C 1
ATOM 2201 O O . ALA A 1 283 ? 14.82 1.775 3.375 1 78.25 283 ALA A O 1
ATOM 2202 N N . TRP A 1 284 ? 15.906 2.027 5.27 1 85.38 284 TRP A N 1
ATOM 2203 C CA . TRP A 1 284 ? 15.453 3.389 5.531 1 85.38 284 TRP A CA 1
ATOM 2204 C C . TRP A 1 284 ? 16.594 4.383 5.363 1 85.38 284 TRP A C 1
ATOM 2206 O O . TRP A 1 284 ? 17.453 4.508 6.242 1 85.38 284 TRP A O 1
ATOM 2216 N N . ASP A 1 285 ? 16.531 5.133 4.254 1 85.19 285 ASP A N 1
ATOM 2217 C CA . ASP A 1 285 ? 17.688 5.965 3.891 1 85.19 285 ASP A CA 1
ATOM 2218 C C . ASP A 1 285 ? 17.703 7.262 4.699 1 85.19 285 ASP A C 1
ATOM 2220 O O . ASP A 1 285 ? 16.703 7.98 4.754 1 85.19 285 ASP A O 1
ATOM 2224 N N . ASP A 1 286 ? 18.828 7.523 5.301 1 89 286 ASP A N 1
ATOM 2225 C CA . ASP A 1 286 ? 19.094 8.844 5.867 1 89 286 ASP A CA 1
ATOM 2226 C C . ASP A 1 286 ? 19.812 9.734 4.863 1 89 286 ASP A C 1
ATOM 2228 O O . ASP A 1 286 ? 21 9.523 4.582 1 89 286 ASP A O 1
ATOM 2232 N N . VAL A 1 287 ? 19.109 10.727 4.316 1 87.88 287 VAL A N 1
ATOM 2233 C CA . VAL A 1 287 ? 19.703 11.57 3.279 1 87.88 287 VAL A CA 1
ATOM 2234 C C . VAL A 1 287 ? 19.953 12.969 3.838 1 87.88 287 VAL A C 1
ATOM 2236 O O . VAL A 1 287 ? 19.953 13.945 3.092 1 87.88 287 VAL A O 1
ATOM 2239 N N . THR A 1 288 ? 20.125 13.086 5.086 1 91.19 288 THR A N 1
ATOM 2240 C CA . THR A 1 288 ? 20.375 14.367 5.738 1 91.19 288 THR A CA 1
ATOM 2241 C C . THR A 1 288 ? 21.578 15.07 5.113 1 91.19 288 THR A C 1
ATOM 2243 O O . THR A 1 288 ? 21.562 16.297 4.949 1 91.19 288 THR A O 1
ATOM 2246 N N . ALA A 1 289 ? 22.531 14.312 4.73 1 88.94 289 ALA A N 1
ATOM 2247 C CA . ALA A 1 289 ? 23.781 14.852 4.195 1 88.94 289 ALA A CA 1
ATOM 2248 C C . ALA A 1 289 ? 23.562 15.477 2.82 1 88.94 289 ALA A C 1
ATOM 2250 O O . ALA A 1 289 ? 24.406 16.234 2.332 1 88.94 289 ALA A O 1
ATOM 2251 N N . LEU A 1 290 ? 22.453 15.18 2.199 1 86.81 290 LEU A N 1
ATOM 2252 C CA . LEU A 1 290 ? 22.188 15.68 0.854 1 86.81 290 LEU A CA 1
ATOM 2253 C C . LEU A 1 290 ? 21.516 17.047 0.905 1 86.81 290 LEU A C 1
ATOM 2255 O O . LEU A 1 290 ? 21.281 17.672 -0.133 1 86.81 290 LEU A O 1
ATOM 2259 N N . LEU A 1 291 ? 21.125 17.5 2.096 1 88.5 291 LEU A N 1
ATOM 2260 C CA . LEU A 1 291 ? 20.562 18.844 2.24 1 88.5 291 LEU A CA 1
ATOM 2261 C C . LEU A 1 291 ? 21.562 19.891 1.771 1 88.5 291 LEU A C 1
ATOM 2263 O O . LEU A 1 291 ? 22.703 19.922 2.24 1 88.5 291 LEU A O 1
ATOM 2267 N N . GLU A 1 292 ? 21.078 20.719 0.802 1 85.12 292 GLU A N 1
ATOM 2268 C CA . GLU A 1 292 ? 21.969 21.719 0.209 1 85.12 292 GLU A CA 1
ATOM 2269 C C . GLU A 1 292 ? 21.672 23.109 0.747 1 85.12 292 GLU A C 1
ATOM 2271 O O . GLU A 1 292 ? 20.5 23.453 0.985 1 85.12 292 GLU A O 1
ATOM 2276 N N . GLN A 1 293 ? 22.797 23.828 0.809 1 79.5 293 GLN A N 1
ATOM 2277 C CA . GLN A 1 293 ? 22.641 25.219 1.224 1 79.5 293 GLN A CA 1
ATOM 2278 C C . GLN A 1 293 ? 22.047 26.062 0.107 1 79.5 293 GLN A C 1
ATOM 2280 O O . GLN A 1 293 ? 22.375 25.875 -1.066 1 79.5 293 GLN A O 1
ATOM 2285 N N . VAL A 1 294 ? 20.938 26.688 0.422 1 67.12 294 VAL A N 1
ATOM 2286 C CA . VAL A 1 294 ? 20.391 27.625 -0.55 1 67.12 294 VAL A CA 1
ATOM 2287 C C . VAL A 1 294 ? 21.25 28.875 -0.594 1 67.12 294 VAL A C 1
ATOM 2289 O O . VAL A 1 294 ? 21.406 29.578 0.416 1 67.12 294 VAL A O 1
ATOM 2292 N N . PRO A 1 295 ? 22.062 29.062 -1.777 1 61.09 295 PRO A N 1
ATOM 2293 C CA . PRO A 1 295 ? 22.812 30.312 -1.834 1 61.09 295 PRO A CA 1
ATOM 2294 C C . PRO A 1 295 ? 21.906 31.547 -1.669 1 61.09 295 PRO A C 1
ATOM 2296 O O . PRO A 1 295 ? 20.812 31.578 -2.232 1 61.09 295 PRO A O 1
ATOM 2299 N N . GLY A 1 296 ? 22.344 32.594 -0.921 1 54.59 296 GLY A N 1
ATOM 2300 C CA . GLY A 1 296 ? 21.75 33.938 -0.794 1 54.59 296 GLY A CA 1
ATOM 2301 C C . GLY A 1 296 ? 20.516 33.938 0.095 1 54.59 296 GLY A C 1
ATOM 2302 O O . GLY A 1 296 ? 19.875 34.969 0.257 1 54.59 296 GLY A O 1
ATOM 2303 N N . LEU A 1 297 ? 19.953 32.812 0.245 1 50.69 297 LEU A N 1
ATOM 2304 C CA . LEU A 1 297 ? 18.812 32.906 1.146 1 50.69 297 LEU A CA 1
ATOM 2305 C C . LEU A 1 297 ? 19.25 33.406 2.52 1 50.69 297 LEU A C 1
ATOM 2307 O O . LEU A 1 297 ? 19.75 32.625 3.336 1 50.69 297 LEU A O 1
ATOM 2311 N N . GLU A 1 298 ? 20.125 34.438 2.582 1 44.03 298 GLU A N 1
ATOM 2312 C CA . GLU A 1 298 ? 20.25 35.062 3.898 1 44.03 298 GLU A CA 1
ATOM 2313 C C . GLU A 1 298 ? 18.891 35.156 4.586 1 44.03 298 GLU A C 1
ATOM 2315 O O . GLU A 1 298 ? 17.859 35.344 3.924 1 44.03 298 GLU A O 1
ATOM 2320 N N . PRO A 1 299 ? 18.812 34.531 5.785 1 43.41 299 PRO A N 1
ATOM 2321 C CA . PRO A 1 299 ? 17.531 34.75 6.461 1 43.41 299 PRO A CA 1
ATOM 2322 C C . PRO A 1 299 ? 16.969 36.156 6.254 1 43.41 299 PRO A C 1
ATOM 2324 O O . PRO A 1 299 ? 17.531 37.125 6.77 1 43.41 299 PRO A O 1
ATOM 2327 N N . GLY A 1 300 ? 17.062 36.688 5.074 1 37.97 300 GLY A N 1
ATOM 2328 C CA . GLY A 1 300 ? 16.531 38.031 4.988 1 37.97 300 GLY A CA 1
ATOM 2329 C C . GLY A 1 300 ? 15.094 38.125 5.48 1 37.97 300 GLY A C 1
ATOM 2330 O O . GLY A 1 300 ? 14.43 37.125 5.672 1 37.97 300 GLY A O 1
ATOM 2331 N N . PRO A 1 301 ? 14.664 39.406 5.895 1 34.88 301 PRO A N 1
ATOM 2332 C CA . PRO A 1 301 ? 13.258 39.625 6.258 1 34.88 301 PRO A CA 1
ATOM 2333 C C . PRO A 1 301 ? 12.297 38.906 5.305 1 34.88 301 PRO A C 1
ATOM 2335 O O . PRO A 1 301 ? 12.617 38.719 4.125 1 34.88 301 PRO A O 1
ATOM 2338 N N . ALA A 1 302 ? 11.578 37.906 5.859 1 34.91 302 ALA A N 1
ATOM 2339 C CA . ALA A 1 302 ? 10.539 37.219 5.109 1 34.91 302 ALA A CA 1
ATOM 2340 C C . ALA A 1 302 ? 9.977 38.094 4 1 34.91 302 ALA A C 1
ATOM 2342 O O . ALA A 1 302 ? 9.328 39.125 4.273 1 34.91 302 ALA A O 1
ATOM 2343 N N . GLU A 1 303 ? 10.805 38.438 3.014 1 31.23 303 GLU A N 1
ATOM 2344 C CA . GLU A 1 303 ? 9.969 39.062 2.006 1 31.23 303 GLU A CA 1
ATOM 2345 C C . GLU A 1 303 ? 8.883 38.125 1.508 1 31.23 303 GLU A C 1
ATOM 2347 O O . GLU A 1 303 ? 9.141 36.938 1.297 1 31.23 303 GLU A O 1
ATOM 2352 N N . PRO A 1 304 ? 7.543 38.406 1.551 1 30.28 304 PRO A N 1
ATOM 2353 C CA . PRO A 1 304 ? 6.332 37.656 1.199 1 30.28 304 PRO A CA 1
ATOM 2354 C C . PRO A 1 304 ? 6.484 36.875 -0.092 1 30.28 304 PRO A C 1
ATOM 2356 O O . PRO A 1 304 ? 5.754 35.906 -0.314 1 30.28 304 PRO A O 1
ATOM 2359 N N . GLY A 1 305 ? 7.406 37.125 -1.055 1 28.55 305 GLY A N 1
ATOM 2360 C CA . GLY A 1 305 ? 7.285 36.688 -2.436 1 28.55 305 GLY A CA 1
ATOM 2361 C C . GLY A 1 305 ? 7.902 35.344 -2.684 1 28.55 305 GLY A C 1
ATOM 2362 O O . GLY A 1 305 ? 7.633 34.688 -3.707 1 28.55 305 GLY A O 1
ATOM 2363 N N . GLU A 1 306 ? 8.977 34.969 -2.09 1 29.2 306 GLU A N 1
ATOM 2364 C CA . GLU A 1 306 ? 9.797 33.875 -2.623 1 29.2 306 GLU A CA 1
ATOM 2365 C C . GLU A 1 306 ? 9.273 32.531 -2.191 1 29.2 306 GLU A C 1
ATOM 2367 O O . GLU A 1 306 ? 9.875 31.484 -2.498 1 29.2 306 GLU A O 1
ATOM 2372 N N . LEU A 1 307 ? 8.352 32.375 -1.363 1 28.83 307 LEU A N 1
ATOM 2373 C CA . LEU A 1 307 ? 7.758 31.062 -1.075 1 28.83 307 LEU A CA 1
ATOM 2374 C C . LEU A 1 307 ? 7.094 30.484 -2.318 1 28.83 307 LEU A C 1
ATOM 2376 O O . LEU A 1 307 ? 6.484 29.406 -2.26 1 28.83 307 LEU A O 1
ATOM 2380 N N . GLU A 1 308 ? 7.207 31.109 -3.475 1 29.33 308 GLU A N 1
ATOM 2381 C CA . GLU A 1 308 ? 6.586 30.625 -4.703 1 29.33 308 GLU A CA 1
ATOM 2382 C C . GLU A 1 308 ? 7.078 29.219 -5.051 1 29.33 308 GLU A C 1
ATOM 2384 O O . GLU A 1 308 ? 6.312 28.391 -5.559 1 29.33 308 GLU A O 1
ATOM 2389 N N . ASP A 1 309 ? 8.367 28.969 -4.91 1 29.31 309 ASP A N 1
ATOM 2390 C CA . ASP A 1 309 ? 8.938 27.75 -5.477 1 29.31 309 ASP A CA 1
ATOM 2391 C C . ASP A 1 309 ? 8.789 26.562 -4.516 1 29.31 309 ASP A C 1
ATOM 2393 O O . ASP A 1 309 ? 9.125 25.438 -4.859 1 29.31 309 ASP A O 1
ATOM 2397 N N . LEU A 1 310 ? 8.555 26.844 -3.334 1 27.73 310 LEU A N 1
ATOM 2398 C CA . LEU A 1 310 ? 8.617 25.719 -2.408 1 27.73 310 LEU A CA 1
ATOM 2399 C C . LEU A 1 310 ? 7.266 25.016 -2.314 1 27.73 310 LEU A C 1
ATOM 2401 O O . LEU A 1 310 ? 7.168 23.906 -1.766 1 27.73 310 LEU A O 1
ATOM 2405 N N . LEU A 1 311 ? 6.141 25.734 -2.553 1 27.39 311 LEU A N 1
ATOM 2406 C CA . LEU A 1 311 ? 4.828 25.172 -2.234 1 27.39 311 LEU A CA 1
ATOM 2407 C C . LEU A 1 311 ? 4.422 24.109 -3.25 1 27.39 311 LEU A C 1
ATOM 2409 O O . LEU A 1 311 ? 3.289 23.625 -3.227 1 27.39 311 LEU A O 1
ATOM 2413 N N . PRO A 1 312 ? 5.203 23.844 -4.191 1 27.77 312 PRO A N 1
ATOM 2414 C CA . PRO A 1 312 ? 4.602 22.797 -5.027 1 27.77 312 PRO A CA 1
ATOM 2415 C C . PRO A 1 312 ? 4.172 21.578 -4.223 1 27.77 312 PRO A C 1
ATOM 2417 O O . PRO A 1 312 ? 3.396 20.75 -4.715 1 27.77 312 PRO A O 1
ATOM 2420 N N . VAL A 1 313 ? 4.754 21.422 -3.15 1 27.61 313 VAL A N 1
ATOM 2421 C CA . VAL A 1 313 ? 4.68 20.062 -2.605 1 27.61 313 VAL A CA 1
ATOM 2422 C C . VAL A 1 313 ? 3.309 19.828 -1.977 1 27.61 313 VAL A C 1
ATOM 2424 O O . VAL A 1 313 ? 2.912 18.688 -1.743 1 27.61 313 VAL A O 1
ATOM 2427 N N . LEU A 1 314 ? 2.666 20.953 -1.465 1 27.41 314 LEU A N 1
ATOM 2428 C CA . LEU A 1 314 ? 1.423 20.625 -0.769 1 27.41 314 LEU A CA 1
ATOM 2429 C C . LEU A 1 314 ? 0.321 20.266 -1.761 1 27.41 314 LEU A C 1
ATOM 2431 O O . LEU A 1 314 ? -0.811 19.984 -1.362 1 27.41 314 LEU A O 1
ATOM 2435 N N . ASN A 1 315 ? 0.477 20.641 -2.998 1 26.12 315 ASN A N 1
ATOM 2436 C CA . ASN A 1 315 ? -0.57 20.531 -4.008 1 26.12 315 ASN A CA 1
ATOM 2437 C C . ASN A 1 315 ? -1.016 19.094 -4.203 1 26.12 315 ASN A C 1
ATOM 2439 O O . ASN A 1 315 ? -1.729 18.781 -5.16 1 26.12 315 ASN A O 1
ATOM 2443 N N . GLY A 1 316 ? -0.47 18.234 -3.762 1 25.77 316 GLY A N 1
ATOM 2444 C CA . GLY A 1 316 ? -1.002 17.031 -4.398 1 25.77 316 GLY A CA 1
ATOM 2445 C C . GLY A 1 316 ? -2.5 16.875 -4.223 1 25.77 316 GLY A C 1
ATOM 2446 O O . GLY A 1 316 ? -3.256 16.953 -5.195 1 25.77 316 GLY A O 1
ATOM 2447 N N . THR A 1 317 ? -3.193 16 -3.424 1 25.94 317 THR A N 1
ATOM 2448 C CA . THR A 1 317 ? -4.465 15.461 -3.891 1 25.94 317 THR A CA 1
ATOM 2449 C C . THR A 1 317 ? -5.605 16.438 -3.623 1 25.94 317 THR A C 1
ATOM 2451 O O . THR A 1 317 ? -6.191 16.438 -2.539 1 25.94 317 THR A O 1
ATOM 2454 N N . ALA A 1 318 ? -5.578 17.797 -3.805 1 25.58 318 ALA A N 1
ATOM 2455 C CA . ALA A 1 318 ? -6.902 18.406 -3.838 1 25.58 318 ALA A CA 1
ATOM 2456 C C . ALA A 1 318 ? -7.66 18.016 -5.102 1 25.58 318 ALA A C 1
ATOM 2458 O O . ALA A 1 318 ? -7.23 18.312 -6.215 1 25.58 318 ALA A O 1
ATOM 2459 N N . ALA A 1 319 ? -8.344 16.891 -5.203 1 25.16 319 ALA A N 1
ATOM 2460 C CA . ALA A 1 319 ? -9.398 16.75 -6.215 1 25.16 319 ALA A CA 1
ATOM 2461 C C . ALA A 1 319 ? -10.336 17.953 -6.18 1 25.16 319 ALA A C 1
ATOM 2463 O O . ALA A 1 319 ? -10.867 18.312 -5.121 1 25.16 319 ALA A O 1
ATOM 2464 N N . ASP A 1 320 ? -10.164 18.938 -6.98 1 21.86 320 ASP A N 1
ATOM 2465 C CA . ASP A 1 320 ? -11.07 20.016 -7.398 1 21.86 320 ASP A CA 1
ATOM 2466 C C . ASP A 1 320 ? -12.5 19.5 -7.547 1 21.86 320 ASP A C 1
ATOM 2468 O O . ASP A 1 320 ? -12.734 18.469 -8.188 1 21.86 320 ASP A O 1
ATOM 2472 N N . GLY A 1 321 ? -13.367 19.594 -6.633 1 21.09 321 GLY A N 1
ATOM 2473 C CA . GLY A 1 321 ? -14.789 19.594 -6.914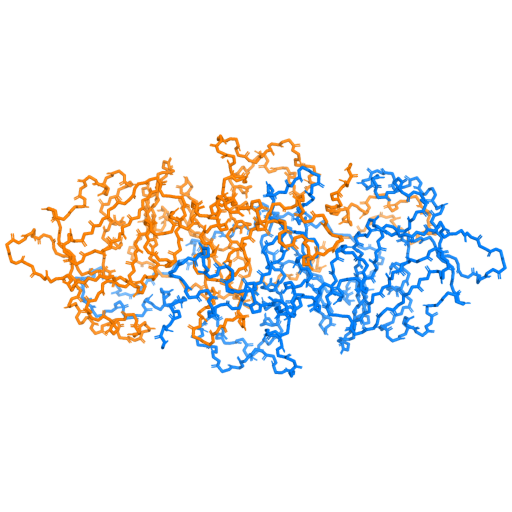 1 21.09 321 GLY A CA 1
ATOM 2474 C C . GLY A 1 321 ? -15.172 20.484 -8.086 1 21.09 321 GLY A C 1
ATOM 2475 O O . GLY A 1 321 ? -14.93 21.688 -8.055 1 21.09 321 GLY A O 1
ATOM 2476 N N . GLY A 1 322 ? -14.898 20.203 -9.453 1 17.44 322 GLY A N 1
ATOM 2477 C CA . GLY A 1 322 ? -16.031 20.703 -10.227 1 17.44 322 GLY A CA 1
ATOM 2478 C C . GLY A 1 322 ? -17.359 20.172 -9.727 1 17.44 322 GLY A C 1
ATOM 2479 O O . GLY A 1 322 ? -17.422 19.094 -9.125 1 17.44 322 GLY A O 1
ATOM 2480 N N . MET B 1 1 ? 8.031 19.188 10.711 1 95.38 1 MET B N 1
ATOM 2481 C CA . MET B 1 1 ? 8.508 18.703 12 1 95.38 1 MET B CA 1
ATOM 2482 C C . MET B 1 1 ? 9.633 19.578 12.539 1 95.38 1 MET B C 1
ATOM 2484 O O . MET B 1 1 ? 10.43 20.109 11.766 1 95.38 1 MET B O 1
ATOM 2488 N N . ASN B 1 2 ? 9.633 19.766 13.805 1 95.06 2 ASN B N 1
ATOM 2489 C CA . ASN B 1 2 ? 10.727 20.562 14.375 1 95.06 2 ASN B CA 1
ATOM 2490 C C . ASN B 1 2 ? 11.625 19.703 15.266 1 95.06 2 ASN B C 1
ATOM 2492 O O . ASN B 1 2 ? 11.391 18.5 15.43 1 95.06 2 ASN B O 1
ATOM 2496 N N . SER B 1 3 ? 12.711 20.281 15.766 1 94.5 3 SER B N 1
ATOM 2497 C CA . SER B 1 3 ? 13.742 19.547 16.5 1 94.5 3 SER B CA 1
ATOM 2498 C C . SER B 1 3 ? 13.242 19.125 17.875 1 94.5 3 SER B C 1
ATOM 2500 O O . SER B 1 3 ? 13.859 18.266 18.516 1 94.5 3 SER B O 1
ATOM 2502 N N . ALA B 1 4 ? 12.164 19.719 18.391 1 95.19 4 ALA B N 1
ATOM 2503 C CA . ALA B 1 4 ? 11.602 19.344 19.688 1 95.19 4 ALA B CA 1
ATOM 2504 C C . ALA B 1 4 ? 10.703 18.109 19.562 1 95.19 4 ALA B C 1
ATOM 2506 O O . ALA B 1 4 ? 10.344 17.484 20.562 1 95.19 4 ALA B O 1
ATOM 2507 N N . GLY B 1 5 ? 10.305 17.828 18.312 1 94.44 5 GLY B N 1
ATOM 2508 C CA . GLY B 1 5 ? 9.516 16.625 18.078 1 94.44 5 GLY B CA 1
ATOM 2509 C C . GLY B 1 5 ? 8.062 16.922 17.75 1 94.44 5 GLY B C 1
ATOM 2510 O O . GLY B 1 5 ? 7.246 16 17.641 1 94.44 5 GLY B O 1
ATOM 2511 N N . LEU B 1 6 ? 7.73 18.203 17.641 1 97.19 6 LEU B N 1
ATOM 2512 C CA . LEU B 1 6 ? 6.418 18.562 17.125 1 97.19 6 LEU B CA 1
ATOM 2513 C C . LEU B 1 6 ? 6.391 18.453 15.594 1 97.19 6 LEU B C 1
ATOM 2515 O O . LEU B 1 6 ? 7.32 18.906 14.922 1 97.19 6 LEU B O 1
ATOM 2519 N N . ALA B 1 7 ? 5.457 17.766 15.109 1 96.62 7 ALA B N 1
ATOM 2520 C CA . ALA B 1 7 ? 5.285 17.609 13.672 1 96.62 7 ALA B CA 1
ATOM 2521 C C . ALA B 1 7 ? 3.838 17.875 13.258 1 96.62 7 ALA B C 1
ATOM 2523 O O . ALA B 1 7 ? 2.922 17.75 14.078 1 96.62 7 ALA B O 1
ATOM 2524 N N . GLY B 1 8 ? 3.664 18.266 12.016 1 95.56 8 GLY B N 1
ATOM 2525 C CA . GLY B 1 8 ? 2.314 18.531 11.547 1 95.56 8 GLY B CA 1
ATOM 2526 C C . GLY B 1 8 ? 2.164 18.391 10.047 1 95.56 8 GLY B C 1
ATOM 2527 O O . GLY B 1 8 ? 3.146 18.172 9.336 1 95.56 8 GLY B O 1
ATOM 2528 N N . GLY B 1 9 ? 0.943 18.391 9.594 1 92.94 9 GLY B N 1
ATOM 2529 C CA . GLY B 1 9 ? 0.55 18.344 8.195 1 92.94 9 GLY B CA 1
ATOM 2530 C C . GLY B 1 9 ? -0.751 19.078 7.918 1 92.94 9 GLY B C 1
ATOM 2531 O O . GLY B 1 9 ? -1.541 19.312 8.836 1 92.94 9 GLY B O 1
ATOM 2532 N N . ALA B 1 10 ? -0.887 19.484 6.641 1 89.38 10 ALA B N 1
ATOM 2533 C CA . ALA B 1 10 ? -2.113 20.125 6.172 1 89.38 10 ALA B CA 1
ATOM 2534 C C . ALA B 1 10 ? -2.852 19.234 5.176 1 89.38 10 ALA B C 1
ATOM 2536 O O . ALA B 1 10 ? -2.252 18.719 4.223 1 89.38 10 ALA B O 1
ATOM 2537 N N . GLN B 1 11 ? -4.105 19.016 5.496 1 87.19 11 GLN B N 1
ATOM 2538 C CA . GLN B 1 11 ? -4.961 18.266 4.582 1 87.19 11 GLN B CA 1
ATOM 2539 C C . GLN B 1 11 ? -6.113 19.141 4.074 1 87.19 11 GLN B C 1
ATOM 2541 O O . GLN B 1 11 ? -6.684 19.922 4.832 1 87.19 11 GLN B O 1
ATOM 2546 N N . THR B 1 12 ? -6.398 18.969 2.832 1 82.44 12 THR B N 1
ATOM 2547 C CA . THR B 1 12 ? -7.453 19.766 2.225 1 82.44 12 THR B CA 1
ATOM 2548 C C . THR B 1 12 ? -8.805 19.469 2.873 1 82.44 12 THR B C 1
ATOM 2550 O O . THR B 1 12 ? -9.133 18.312 3.137 1 82.44 12 THR B O 1
ATOM 2553 N N . LEU B 1 13 ? -9.406 20.484 3.178 1 83.31 13 LEU B N 1
ATOM 2554 C CA . LEU B 1 13 ? -10.781 20.438 3.676 1 83.31 13 LEU B CA 1
ATOM 2555 C C . LEU B 1 13 ? -11.695 21.328 2.844 1 83.31 13 LEU B C 1
ATOM 2557 O O . LEU B 1 13 ? -11.727 22.547 3.039 1 83.31 13 LEU B O 1
ATOM 2561 N N . GLY B 1 14 ? -12.289 20.781 1.813 1 70.25 14 GLY B N 1
ATOM 2562 C CA . GLY B 1 14 ? -13.047 21.547 0.841 1 70.25 14 GLY B CA 1
ATOM 2563 C C . GLY B 1 14 ? -14.367 22.062 1.389 1 70.25 14 GLY B C 1
ATOM 2564 O O . GLY B 1 14 ? -14.922 23.031 0.872 1 70.25 14 GLY B O 1
ATOM 2565 N N . ASP B 1 15 ? -14.945 21.484 2.297 1 63.66 15 ASP B N 1
ATOM 2566 C CA . ASP B 1 15 ? -16.297 21.844 2.691 1 63.66 15 ASP B CA 1
ATOM 2567 C C . ASP B 1 15 ? -16.297 22.734 3.932 1 63.66 15 ASP B C 1
ATOM 2569 O O . ASP B 1 15 ? -17.281 22.781 4.676 1 63.66 15 ASP B O 1
ATOM 2573 N N . THR B 1 16 ? -15.148 23.297 4.059 1 60.78 16 THR B N 1
ATOM 2574 C CA . THR B 1 16 ? -15.148 24.188 5.211 1 60.78 16 THR B CA 1
ATOM 2575 C C . THR B 1 16 ? -16.203 25.281 5.055 1 60.78 16 THR B C 1
ATOM 2577 O O . THR B 1 16 ? -16.312 25.906 3.994 1 60.78 16 THR B O 1
ATOM 2580 N N . LYS B 1 17 ? -17.281 25.062 5.934 1 56.62 17 LYS B N 1
ATOM 2581 C CA . LYS B 1 17 ? -18.391 26.016 5.977 1 56.62 17 LYS B CA 1
ATOM 2582 C C . LYS B 1 17 ? -18.062 27.203 6.863 1 56.62 17 LYS B C 1
ATOM 2584 O O . LYS B 1 17 ? -17.375 27.062 7.879 1 56.62 17 LYS B O 1
ATOM 2589 N N . GLY B 1 18 ? -17.891 28.328 6.293 1 57.72 18 GLY B N 1
ATOM 2590 C CA . GLY B 1 18 ? -17.922 29.516 7.133 1 57.72 18 GLY B CA 1
ATOM 2591 C C . GLY B 1 18 ? -17.297 30.734 6.477 1 57.72 18 GLY B C 1
ATOM 2592 O O . GLY B 1 18 ? -16.672 30.609 5.418 1 57.72 18 GLY B O 1
ATOM 2593 N N . PRO B 1 19 ? -17.656 31.75 7.105 1 58.47 19 PRO B N 1
ATOM 2594 C CA . PRO B 1 19 ? -17.188 33.031 6.539 1 58.47 19 PRO B CA 1
ATOM 2595 C C . PRO B 1 19 ? -15.656 33.125 6.508 1 58.47 19 PRO B C 1
ATOM 2597 O O . PRO B 1 19 ? -14.969 32.344 7.18 1 58.47 19 PRO B O 1
ATOM 2600 N N . MET B 1 20 ? -15.273 33.969 5.797 1 63.81 20 MET B N 1
ATOM 2601 C CA . MET B 1 20 ? -13.891 34.438 5.703 1 63.81 20 MET B CA 1
ATOM 2602 C C . MET B 1 20 ? -13.359 34.844 7.074 1 63.81 20 MET B C 1
ATOM 2604 O O . MET B 1 20 ? -14.07 35.469 7.867 1 63.81 20 MET B O 1
ATOM 2608 N N . LEU B 1 21 ? -12.242 34.25 7.426 1 77.62 21 LEU B N 1
ATOM 2609 C CA . LEU B 1 21 ? -11.547 34.781 8.594 1 77.62 21 LEU B CA 1
ATOM 2610 C C . LEU B 1 21 ? -10.922 36.125 8.289 1 77.62 21 LEU B C 1
ATOM 2612 O O . LEU B 1 21 ? -9.844 36.219 7.684 1 77.62 21 LEU B O 1
ATOM 2616 N N . ARG B 1 22 ? -11.734 37.156 8.664 1 74.38 22 ARG B N 1
ATOM 2617 C CA . ARG B 1 22 ? -11.297 38.5 8.375 1 74.38 22 ARG B CA 1
ATOM 2618 C C . ARG B 1 22 ? -10.5 39.094 9.531 1 74.38 22 ARG B C 1
ATOM 2620 O O . ARG B 1 22 ? -10.727 38.719 10.688 1 74.38 22 ARG B O 1
ATOM 2627 N N . TYR B 1 23 ? -9.641 39.906 9.133 1 79.94 23 TYR B N 1
ATOM 2628 C CA . TYR B 1 23 ? -8.875 40.625 10.133 1 79.94 23 TYR B CA 1
ATOM 2629 C C . TYR B 1 23 ? -9.789 41.438 11.031 1 79.94 23 TYR B C 1
ATOM 2631 O O . TYR B 1 23 ? -10.719 42.094 10.547 1 79.94 23 TYR B O 1
ATOM 2639 N N . ARG B 1 24 ? -9.555 41.469 12.352 1 82.19 24 ARG B N 1
ATOM 2640 C CA . ARG B 1 24 ? -10.258 42.281 13.352 1 82.19 24 ARG B CA 1
ATOM 2641 C C . ARG B 1 24 ? -9.305 43.219 14.062 1 82.19 24 ARG B C 1
ATOM 2643 O O . ARG B 1 24 ? -8.391 42.781 14.766 1 82.19 24 ARG B O 1
ATOM 2650 N N . ALA B 1 25 ? -9.586 44.375 13.953 1 85.25 25 ALA B N 1
ATOM 2651 C CA . ALA B 1 25 ? -8.727 45.375 14.57 1 85.25 25 ALA B CA 1
ATOM 2652 C C . ALA B 1 25 ? -8.766 45.281 16.094 1 85.25 25 ALA B C 1
ATOM 2654 O O . ALA B 1 25 ? -7.781 45.594 16.766 1 85.25 25 ALA B O 1
ATOM 2655 N N . ASP B 1 26 ? -9.883 44.875 16.594 1 87.31 26 ASP B N 1
ATOM 2656 C CA . ASP B 1 26 ? -10.047 44.75 18.031 1 87.31 26 ASP B CA 1
ATOM 2657 C C . ASP B 1 26 ? -9.633 43.344 18.531 1 87.31 26 ASP B C 1
ATOM 2659 O O . ASP B 1 26 ? -9.812 43.031 19.703 1 87.31 26 ASP B O 1
ATOM 2663 N N . GLY B 1 27 ? -9.117 42.594 17.594 1 85.88 27 GLY B N 1
ATOM 2664 C CA . GLY B 1 27 ? -8.695 41.25 17.938 1 85.88 27 GLY B CA 1
ATOM 2665 C C . GLY B 1 27 ? -7.266 41.156 18.438 1 85.88 27 GLY B C 1
ATOM 2666 O O . GLY B 1 27 ? -6.648 42.188 18.719 1 85.88 27 GLY B O 1
ATOM 2667 N N . PRO B 1 28 ? -6.871 39.938 18.609 1 90.12 28 PRO B N 1
ATOM 2668 C CA . PRO B 1 28 ? -5.488 39.75 19.062 1 90.12 28 PRO B CA 1
ATOM 2669 C C . PRO B 1 28 ? -4.473 40.406 18.109 1 90.12 28 PRO B C 1
ATOM 2671 O O . PRO B 1 28 ? -4.707 40.438 16.906 1 90.12 28 PRO B O 1
ATOM 2674 N N . ARG B 1 29 ? -3.328 40.75 18.656 1 88.31 29 ARG B N 1
ATOM 2675 C CA . ARG B 1 29 ? -2.309 41.469 17.891 1 88.31 29 ARG B CA 1
ATOM 2676 C C . ARG B 1 29 ? -1.527 40.5 17 1 88.31 29 ARG B C 1
ATOM 2678 O O . ARG B 1 29 ? -1.017 40.906 15.953 1 88.31 29 ARG B O 1
ATOM 2685 N N . THR B 1 30 ? -1.423 39.312 17.406 1 92.5 30 THR B N 1
ATOM 2686 C CA . THR B 1 30 ? -0.721 38.344 16.578 1 92.5 30 THR B CA 1
ATOM 2687 C C . THR B 1 30 ? -1.625 37.844 15.453 1 92.5 30 THR B C 1
ATOM 2689 O O . THR B 1 30 ? -2.602 37.125 15.703 1 92.5 30 THR B O 1
ATOM 2692 N N . VAL B 1 31 ? -1.31 38.281 14.25 1 87.25 31 VAL B N 1
ATOM 2693 C CA . VAL B 1 31 ? -2.113 37.938 13.078 1 87.25 31 VAL B CA 1
ATOM 2694 C C . VAL B 1 31 ? -1.303 37.062 12.125 1 87.25 31 VAL B C 1
ATOM 2696 O O . VAL B 1 31 ? -0.16 37.375 11.797 1 87.25 31 VAL B O 1
ATOM 2699 N N . LEU B 1 32 ? -1.94 35.938 11.781 1 87.88 32 LEU B N 1
ATOM 2700 C CA . LEU B 1 32 ? -1.307 35 10.852 1 87.88 32 LEU B CA 1
ATOM 2701 C C . LEU B 1 32 ? -2.18 34.812 9.617 1 87.88 32 LEU B C 1
ATOM 2703 O O . LEU B 1 32 ? -3.395 34.625 9.734 1 87.88 32 LEU B O 1
ATOM 2707 N N . ALA B 1 33 ? -1.531 34.906 8.461 1 82.38 33 ALA B N 1
ATOM 2708 C CA . ALA B 1 33 ? -2.209 34.375 7.289 1 82.38 33 ALA B CA 1
ATOM 2709 C C . ALA B 1 33 ? -2.301 32.844 7.363 1 82.38 33 ALA B C 1
ATOM 2711 O O . ALA B 1 33 ? -1.365 32.188 7.816 1 82.38 33 ALA B O 1
ATOM 2712 N N . TRP B 1 34 ? -3.377 32.25 6.891 1 83 34 TRP B N 1
ATOM 2713 C CA . TRP B 1 34 ? -3.668 30.828 7.137 1 83 34 TRP B CA 1
ATOM 2714 C C . TRP B 1 34 ? -2.545 29.953 6.609 1 83 34 TRP B C 1
ATOM 2716 O O . TRP B 1 34 ? -2.203 28.938 7.23 1 83 34 TRP B O 1
ATOM 2726 N N . PRO B 1 35 ? -1.885 30.25 5.473 1 80.38 35 PRO B N 1
ATOM 2727 C CA . PRO B 1 35 ? -0.84 29.344 4.988 1 80.38 35 PRO B CA 1
ATOM 2728 C C . PRO B 1 35 ? 0.387 29.328 5.898 1 80.38 35 PRO B C 1
ATOM 2730 O O . PRO B 1 35 ? 1.208 28.406 5.809 1 80.38 35 PRO B O 1
ATOM 2733 N N . GLU B 1 36 ? 0.489 30.328 6.793 1 85.06 36 GLU B N 1
ATOM 2734 C CA . GLU B 1 36 ? 1.665 30.453 7.652 1 85.06 36 GLU B CA 1
ATOM 2735 C C . GLU B 1 36 ? 1.458 29.719 8.977 1 85.06 36 GLU B C 1
ATOM 2737 O O . GLU B 1 36 ? 2.41 29.516 9.734 1 85.06 36 GLU B O 1
ATOM 2742 N N . VAL B 1 37 ? 0.282 29.359 9.188 1 90.44 37 VAL B N 1
ATOM 2743 C CA . VAL B 1 37 ? -0.091 28.906 10.523 1 90.44 37 VAL B CA 1
ATOM 2744 C C . VAL B 1 37 ? 0.724 27.672 10.898 1 90.44 37 VAL B C 1
ATOM 2746 O O . VAL B 1 37 ? 1.297 27.609 11.984 1 90.44 37 VAL B O 1
ATOM 2749 N N . LEU B 1 38 ? 0.798 26.672 10.023 1 93.25 38 LEU B N 1
ATOM 2750 C CA . LEU B 1 38 ? 1.508 25.453 10.367 1 93.25 38 LEU B CA 1
ATOM 2751 C C . LEU B 1 38 ? 2.977 25.734 10.664 1 93.25 38 LEU B C 1
ATOM 2753 O O . LEU B 1 38 ? 3.52 25.25 11.656 1 93.25 38 LEU B O 1
ATOM 2757 N N . LEU B 1 39 ? 3.613 26.516 9.805 1 91.31 39 LEU B N 1
ATOM 2758 C CA . LEU B 1 39 ? 5.016 26.844 10.008 1 91.31 39 LEU B CA 1
ATOM 2759 C C . LEU B 1 39 ? 5.203 27.609 11.32 1 91.31 39 LEU B C 1
ATOM 2761 O O . LEU B 1 39 ? 6.184 27.391 12.039 1 91.31 39 LEU B O 1
ATOM 2765 N N . TYR B 1 40 ? 4.309 28.547 11.555 1 93.12 40 TYR B N 1
ATOM 2766 C CA . TYR B 1 40 ? 4.355 29.297 12.805 1 93.12 40 TYR B CA 1
ATOM 2767 C C . TYR B 1 40 ? 4.297 28.359 14 1 93.12 40 TYR B C 1
ATOM 2769 O O . TYR B 1 40 ? 5.086 28.484 14.945 1 93.12 40 TYR B O 1
ATOM 2777 N N . LEU B 1 41 ? 3.377 27.438 14.031 1 97.19 41 LEU B N 1
ATOM 2778 C CA . LEU B 1 41 ? 3.217 26.516 15.141 1 97.19 41 LEU B CA 1
ATOM 2779 C C . LEU B 1 41 ? 4.484 25.688 15.344 1 97.19 41 LEU B C 1
ATOM 2781 O O . LEU B 1 41 ? 4.965 25.547 16.469 1 97.19 41 LEU B O 1
ATOM 2785 N N . LEU B 1 42 ? 5.023 25.141 14.25 1 95.44 42 LEU B N 1
ATOM 2786 C CA . LEU B 1 42 ? 6.223 24.328 14.32 1 95.44 42 LEU B CA 1
ATOM 2787 C C . LEU B 1 42 ? 7.418 25.141 14.797 1 95.44 42 LEU B C 1
ATOM 2789 O O . LEU B 1 42 ? 8.328 24.609 15.43 1 95.44 42 LEU B O 1
ATOM 2793 N N . GLY B 1 43 ? 7.434 26.406 14.523 1 94.94 43 GLY B N 1
ATOM 2794 C CA . GLY B 1 43 ? 8.531 27.281 14.914 1 94.94 43 GLY B CA 1
ATOM 2795 C C . GLY B 1 43 ? 8.383 27.844 16.312 1 94.94 43 GLY B C 1
ATOM 2796 O O . GLY B 1 43 ? 9.352 28.344 16.891 1 94.94 43 GLY B O 1
ATOM 2797 N N . SER B 1 44 ? 7.203 27.703 16.875 1 97.12 44 SER B N 1
ATOM 2798 C CA . SER B 1 44 ? 6.934 28.438 18.109 1 97.12 44 SER B CA 1
ATOM 2799 C C . SER B 1 44 ? 6.742 27.469 19.281 1 97.12 44 SER B C 1
ATOM 2801 O O . SER B 1 44 ? 6.859 27.859 20.453 1 97.12 44 SER B O 1
ATOM 2803 N N . TYR B 1 45 ? 6.414 26.25 19 1 98 45 TYR B N 1
ATOM 2804 C CA . TYR B 1 45 ? 6.027 25.344 20.094 1 98 45 TYR B CA 1
ATOM 2805 C C . TYR B 1 45 ? 6.77 24.016 20 1 98 45 TYR B C 1
ATOM 2807 O O . TYR B 1 45 ? 7.281 23.672 18.922 1 98 45 TYR B O 1
ATOM 2815 N N . ALA B 1 46 ? 6.781 23.25 21.156 1 97.31 46 ALA B N 1
ATOM 2816 C CA . ALA B 1 46 ? 7.496 21.984 21.219 1 97.31 46 ALA B CA 1
ATOM 2817 C C . ALA B 1 46 ? 6.527 20.812 21.297 1 97.31 46 ALA B C 1
ATOM 2819 O O . ALA B 1 46 ? 6.91 19.656 21.062 1 97.31 46 ALA B O 1
ATOM 2820 N N . SER B 1 47 ? 5.289 21.125 21.625 1 97.88 47 SER B N 1
ATOM 2821 C CA . SER B 1 47 ? 4.363 20.031 21.875 1 97.88 47 SER B CA 1
ATOM 2822 C C . SER B 1 47 ? 2.934 20.422 21.516 1 97.88 47 SER B C 1
ATOM 2824 O O . SER B 1 47 ? 2.617 21.609 21.391 1 97.88 47 SER B O 1
ATOM 2826 N N . VAL B 1 48 ? 2.146 19.406 21.391 1 98.06 48 VAL B N 1
ATOM 2827 C CA . VAL B 1 48 ? 0.72 19.578 21.141 1 98.06 48 VAL B CA 1
ATOM 2828 C C . VAL B 1 48 ? 0.072 20.297 22.312 1 98.06 48 VAL B C 1
ATOM 2830 O O . VAL B 1 48 ? -0.778 21.172 22.125 1 98.06 48 VAL B O 1
ATOM 2833 N N . GLN B 1 49 ? 0.475 19.953 23.5 1 98.25 49 GLN B N 1
ATOM 2834 C CA . GLN B 1 49 ? -0.053 20.594 24.703 1 98.25 49 GLN B CA 1
ATOM 2835 C C . GLN B 1 49 ? 0.202 22.094 24.672 1 98.25 49 GLN B C 1
ATOM 2837 O O . GLN B 1 49 ? -0.691 22.891 24.984 1 98.25 49 GLN B O 1
ATOM 2842 N N . GLU B 1 50 ? 1.406 22.5 24.312 1 98.44 50 GLU B N 1
ATOM 2843 C CA . GLU B 1 50 ? 1.735 23.922 24.234 1 98.44 50 GLU B CA 1
ATOM 2844 C C . GLU B 1 50 ? 0.862 24.625 23.203 1 98.44 50 GLU B C 1
ATOM 2846 O O . GLU B 1 50 ? 0.371 25.734 23.453 1 98.44 50 GLU B O 1
ATOM 2851 N N . VAL B 1 51 ? 0.721 24.016 22.062 1 98.56 51 VAL B N 1
ATOM 2852 C CA . VAL B 1 51 ? -0.126 24.609 21.031 1 98.56 51 VAL B CA 1
ATOM 2853 C C . VAL B 1 51 ? -1.543 24.797 21.562 1 98.56 51 VAL B C 1
ATOM 2855 O O . VAL B 1 51 ? -2.133 25.875 21.422 1 98.56 51 VAL B O 1
ATOM 2858 N N . ALA B 1 52 ? -2.117 23.766 22.188 1 97.81 52 ALA B N 1
ATOM 2859 C CA . ALA B 1 52 ? -3.484 23.797 22.703 1 97.81 52 ALA B CA 1
ATOM 2860 C C . ALA B 1 52 ? -3.66 24.906 23.734 1 97.81 52 ALA B C 1
ATOM 2862 O O . ALA B 1 52 ? -4.723 25.516 23.812 1 97.81 52 ALA B O 1
ATOM 2863 N N . GLU B 1 53 ? -2.695 25.203 24.453 1 97.69 53 GLU B N 1
ATOM 2864 C CA . GLU B 1 53 ? -2.787 26.156 25.547 1 97.69 53 GLU B CA 1
ATOM 2865 C C . GLU B 1 53 ? -2.527 27.578 25.047 1 97.69 53 GLU B C 1
ATOM 2867 O O . GLU B 1 53 ? -3.152 28.531 25.531 1 97.69 53 GLU B O 1
ATOM 2872 N N . GLU B 1 54 ? -1.671 27.688 24.078 1 97.56 54 GLU B N 1
ATOM 2873 C CA . GLU B 1 54 ? -1.145 29.016 23.797 1 97.56 54 GLU B CA 1
ATOM 2874 C C . GLU B 1 54 ? -1.688 29.562 22.484 1 97.56 54 GLU B C 1
ATOM 2876 O O . GLU B 1 54 ? -1.712 30.781 22.266 1 97.56 54 GLU B O 1
ATOM 2881 N N . PHE B 1 55 ? -1.975 28.703 21.562 1 97.38 55 PHE B N 1
ATOM 2882 C CA . PHE B 1 55 ? -2.516 29.109 20.266 1 97.38 55 PHE B CA 1
ATOM 2883 C C . PHE B 1 55 ? -4.039 29.047 20.281 1 97.38 55 PHE B C 1
ATOM 2885 O O . PHE B 1 55 ? -4.625 28.047 19.875 1 97.38 55 PHE B O 1
ATOM 2892 N N . THR B 1 56 ? -4.664 30.141 20.625 1 95.12 56 THR B N 1
ATOM 2893 C CA . THR B 1 56 ? -6.117 30.234 20.75 1 95.12 56 THR B CA 1
ATOM 2894 C C . THR B 1 56 ? -6.645 31.453 20.031 1 95.12 56 THR B C 1
ATOM 2896 O O . THR B 1 56 ? -5.887 32.375 19.719 1 95.12 56 THR B O 1
ATOM 2899 N N . PRO B 1 57 ? -7.941 31.438 19.781 1 91.62 57 PRO B N 1
ATOM 2900 C CA . PRO B 1 57 ? -8.523 32.594 19.141 1 91.62 57 PRO B CA 1
ATOM 2901 C C . PRO B 1 57 ? -8.453 33.844 20.016 1 91.62 57 PRO B C 1
ATOM 2903 O O . PRO B 1 57 ? -8.695 34.969 19.531 1 91.62 57 PRO B O 1
ATOM 2906 N N . GLN B 1 58 ? -8.109 33.719 21.25 1 92.75 58 GLN B N 1
ATOM 2907 C CA . GLN B 1 58 ? -7.957 34.844 22.156 1 92.75 58 GLN B CA 1
ATOM 2908 C C . GLN B 1 58 ? -6.555 35.438 22.062 1 92.75 58 GLN B C 1
ATOM 2910 O O . GLN B 1 58 ? -6.344 36.594 22.422 1 92.75 58 GLN B O 1
ATOM 2915 N N . THR B 1 59 ? -5.656 34.625 21.562 1 95.25 59 THR B N 1
ATOM 2916 C CA . THR B 1 59 ? -4.27 35.094 21.547 1 95.25 59 THR B CA 1
ATOM 2917 C C . THR B 1 59 ? -3.793 35.344 20.125 1 95.25 59 THR B C 1
ATOM 2919 O O . THR B 1 59 ? -2.832 36.094 19.922 1 95.25 59 THR B O 1
ATOM 2922 N N . HIS B 1 60 ? -4.434 34.75 19.172 1 94.19 60 HIS B N 1
ATOM 2923 C CA . HIS B 1 60 ? -4.035 34.875 17.766 1 94.19 60 HIS B CA 1
ATOM 2924 C C . HIS B 1 60 ? -5.242 35.094 16.875 1 94.19 60 HIS B C 1
ATOM 2926 O O . HIS B 1 60 ? -6.371 34.75 17.234 1 94.19 60 HIS B O 1
ATOM 2932 N N . GLN B 1 61 ? -5.016 35.719 15.727 1 89.06 61 GLN B N 1
ATOM 2933 C CA . GLN B 1 61 ? -5.992 35.75 14.641 1 89.06 61 GLN B CA 1
ATOM 2934 C C . GLN B 1 61 ? -5.41 35.156 13.359 1 89.06 61 GLN B C 1
ATOM 2936 O O . GLN B 1 61 ? -4.238 35.375 13.047 1 89.06 61 GLN B O 1
ATOM 2941 N N . VAL B 1 62 ? -6.137 34.281 12.742 1 88.75 62 VAL B N 1
ATOM 2942 C CA . VAL B 1 62 ? -5.809 33.75 11.43 1 88.75 62 VAL B CA 1
ATOM 2943 C C . VAL B 1 62 ? -6.703 34.375 10.367 1 88.75 62 VAL B C 1
ATOM 2945 O O . VAL B 1 62 ? -7.918 34.469 10.539 1 88.75 62 VAL B O 1
ATOM 2948 N N . ILE B 1 63 ? -6.133 34.844 9.297 1 81.56 63 ILE B N 1
ATOM 2949 C CA . ILE B 1 63 ? -6.914 35.562 8.297 1 81.56 63 ILE B CA 1
ATOM 2950 C C . ILE B 1 63 ? -6.742 34.906 6.938 1 81.56 63 ILE B C 1
ATOM 2952 O O . ILE B 1 63 ? -5.73 34.25 6.684 1 81.56 63 ILE B O 1
ATOM 2956 N N . THR B 1 64 ? -7.742 34.875 6.043 1 77.5 64 THR B N 1
ATOM 2957 C CA . THR B 1 64 ? -7.746 34.312 4.699 1 77.5 64 THR B CA 1
ATOM 2958 C C . THR B 1 64 ? -7.375 35.375 3.664 1 77.5 64 THR B C 1
ATOM 2960 O O . THR B 1 64 ? -6.969 35.031 2.547 1 77.5 64 THR B O 1
ATOM 2963 N N . ASN B 1 65 ? -7.801 36.562 3.684 1 57.84 65 ASN B N 1
ATOM 2964 C CA . ASN B 1 65 ? -7.715 37.594 2.641 1 57.84 65 ASN B CA 1
ATOM 2965 C C . ASN B 1 65 ? -6.27 37.875 2.244 1 57.84 65 ASN B C 1
ATOM 2967 O O . ASN B 1 65 ? -5.824 39.031 2.275 1 57.84 65 ASN B O 1
ATOM 2971 N N . TYR B 1 66 ? -5.484 36.75 2.402 1 52.78 66 TYR B N 1
ATOM 2972 C CA . TYR B 1 66 ? -4.141 37.125 1.973 1 52.78 66 TYR B CA 1
ATOM 2973 C C . TYR B 1 66 ? -3.934 36.812 0.495 1 52.78 66 TYR B C 1
ATOM 2975 O O . TYR B 1 66 ? -4.023 35.656 0.08 1 52.78 66 TYR B O 1
ATOM 2983 N N . ALA B 1 67 ? -4.309 37.812 -0.387 1 46.81 67 ALA B N 1
ATOM 2984 C CA . ALA B 1 67 ? -3.938 37.719 -1.798 1 46.81 67 ALA B CA 1
ATOM 2985 C C . ALA B 1 67 ? -2.451 37.438 -1.959 1 46.81 67 ALA B C 1
ATOM 2987 O O . ALA B 1 67 ? -1.628 38.344 -2.012 1 46.81 67 ALA B O 1
ATOM 2988 N N . SER B 1 68 ? -2.004 36.5 -1.262 1 44.84 68 SER B N 1
ATOM 2989 C CA . SER B 1 68 ? -0.572 36.406 -1.52 1 44.84 68 SER B CA 1
ATOM 2990 C C . SER B 1 68 ? -0.3 35.938 -2.951 1 44.84 68 SER B C 1
ATOM 2992 O O . SER B 1 68 ? -0.861 34.938 -3.414 1 44.84 68 SER B O 1
ATOM 2994 N N . PRO B 1 69 ? 0.078 36.844 -3.799 1 42.69 69 PRO B N 1
ATOM 2995 C CA . PRO B 1 69 ? 0.474 36.438 -5.152 1 42.69 69 PRO B CA 1
ATOM 2996 C C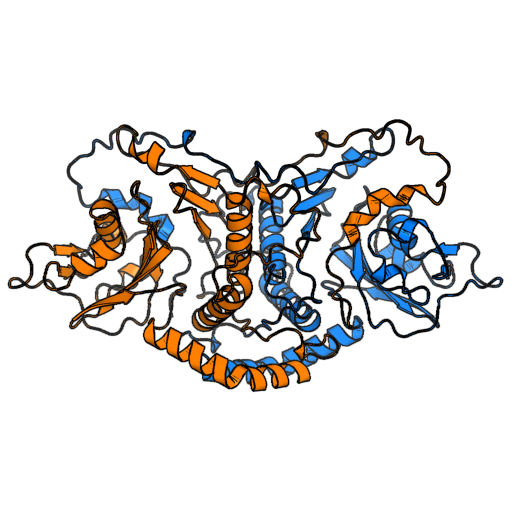 . PRO B 1 69 ? 1.21 35.094 -5.18 1 42.69 69 PRO B C 1
ATOM 2998 O O . PRO B 1 69 ? 1.175 34.406 -6.191 1 42.69 69 PRO B O 1
ATOM 3001 N N . ALA B 1 70 ? 1.972 34.969 -4.254 1 39.12 70 ALA B N 1
ATOM 3002 C CA . ALA B 1 70 ? 2.873 33.812 -4.289 1 39.12 70 ALA B CA 1
ATOM 3003 C C . ALA B 1 70 ? 2.092 32.5 -4.332 1 39.12 70 ALA B C 1
ATOM 3005 O O . ALA B 1 70 ? 2.627 31.469 -4.73 1 39.12 70 ALA B O 1
ATOM 3006 N N . LEU B 1 71 ? 0.952 32.531 -3.854 1 44.44 71 LEU B N 1
ATOM 3007 C CA . LEU B 1 71 ? 0.22 31.266 -3.756 1 44.44 71 LEU B CA 1
ATOM 3008 C C . LEU B 1 71 ? -0.448 30.922 -5.082 1 44.44 71 LEU B C 1
ATOM 3010 O O . LEU B 1 71 ? -1.174 29.922 -5.18 1 44.44 71 LEU B O 1
ATOM 3014 N N . ARG B 1 72 ? -0.414 31.75 -6.09 1 38.78 72 ARG B N 1
ATOM 3015 C CA . ARG B 1 72 ? -1.079 31.547 -7.3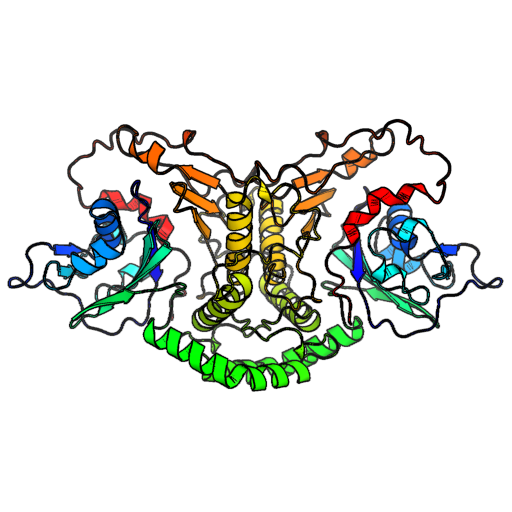71 1 38.78 72 ARG B CA 1
ATOM 3016 C C . ARG B 1 72 ? -0.573 30.266 -8.047 1 38.78 72 ARG B C 1
ATOM 3018 O O . ARG B 1 72 ? -1.222 29.734 -8.953 1 38.78 72 ARG B O 1
ATOM 3025 N N . SER B 1 73 ? 0.611 30.172 -8.039 1 38.53 73 SER B N 1
ATOM 3026 C CA . SER B 1 73 ? 1.103 29.281 -9.086 1 38.53 73 SER B CA 1
ATOM 3027 C C . SER B 1 73 ? 0.496 27.891 -8.953 1 38.53 73 SER B C 1
ATOM 3029 O O . SER B 1 73 ? 0.133 27.266 -9.961 1 38.53 73 SER B O 1
ATOM 3031 N N . GLY B 1 74 ? 0.817 27.109 -7.891 1 39.38 74 GLY B N 1
ATOM 3032 C CA . GLY B 1 74 ? 0.652 25.672 -7.992 1 39.38 74 GLY B CA 1
ATOM 3033 C C . GLY B 1 74 ? -0.696 25.188 -7.492 1 39.38 74 GLY B C 1
ATOM 3034 O O . GLY B 1 74 ? -1.1 24.062 -7.773 1 39.38 74 GLY B O 1
ATOM 3035 N N . VAL B 1 75 ? -1.169 25.688 -6.379 1 42.75 75 VAL B N 1
ATOM 3036 C CA . VAL B 1 75 ? -2.469 25.266 -5.875 1 42.75 75 VAL B CA 1
ATOM 3037 C C . VAL B 1 75 ? -3.523 26.312 -6.199 1 42.75 75 VAL B C 1
ATOM 3039 O O . VAL B 1 75 ? -4.066 26.953 -5.301 1 42.75 75 VAL B O 1
ATOM 3042 N N . GLU B 1 76 ? -3.418 26.75 -7.273 1 43.16 76 GLU B N 1
ATOM 3043 C CA . GLU B 1 76 ? -4.34 27.812 -7.648 1 43.16 76 GLU B CA 1
ATOM 3044 C C . GLU B 1 76 ? -5.742 27.547 -7.117 1 43.16 76 GLU B C 1
ATOM 3046 O O . GLU B 1 76 ? -6.434 28.469 -6.672 1 43.16 76 GLU B O 1
ATOM 3051 N N . TYR B 1 77 ? -6.02 26.297 -7.25 1 45.66 77 TYR B N 1
ATOM 3052 C CA . TYR B 1 77 ? -7.402 26.016 -6.875 1 45.66 77 TYR B CA 1
ATOM 3053 C C . TYR B 1 77 ? -7.633 26.281 -5.395 1 45.66 77 TYR B C 1
ATOM 3055 O O . TYR B 1 77 ? -8.68 26.797 -5.004 1 45.66 77 TYR B O 1
ATOM 3063 N N . LEU B 1 78 ? -6.68 25.797 -4.641 1 47.88 78 LEU B N 1
ATOM 3064 C CA . LEU B 1 78 ? -6.867 25.969 -3.203 1 47.88 78 LEU B CA 1
ATOM 3065 C C . LEU B 1 78 ? -6.906 27.453 -2.832 1 47.88 78 LEU B C 1
ATOM 3067 O O . LEU B 1 78 ? -7.598 27.844 -1.892 1 47.88 78 LEU B O 1
ATOM 3071 N N . PHE B 1 79 ? -6.172 28.172 -3.668 1 47.03 79 PHE B N 1
ATOM 3072 C CA . PHE B 1 79 ? -6.055 29.562 -3.236 1 47.03 79 PHE B CA 1
ATOM 3073 C C . PHE B 1 79 ? -7.113 30.422 -3.902 1 47.03 79 PHE B C 1
ATOM 3075 O O . PHE B 1 79 ? -7.27 31.594 -3.561 1 47.03 79 PHE B O 1
ATOM 3082 N N . ARG B 1 80 ? -7.625 29.828 -4.977 1 46 80 ARG B N 1
ATOM 3083 C CA . ARG B 1 80 ? -8.742 30.625 -5.469 1 46 80 ARG B CA 1
ATOM 3084 C C . ARG B 1 80 ? -9.805 30.797 -4.391 1 46 80 ARG B C 1
ATOM 3086 O O . ARG B 1 80 ? -10.727 31.609 -4.547 1 46 80 ARG B O 1
ATOM 3093 N N . LEU B 1 81 ? -9.57 29.859 -3.398 1 50.53 81 LEU B N 1
ATOM 3094 C CA . LEU B 1 81 ? -10.625 29.984 -2.395 1 50.53 81 LEU B CA 1
ATOM 3095 C C . LEU B 1 81 ? -10.266 31.031 -1.352 1 50.53 81 LEU B C 1
ATOM 3097 O O . LEU B 1 81 ? -9.477 30.766 -0.443 1 50.53 81 LEU B O 1
ATOM 3101 N N . THR B 1 82 ? -10.352 32.281 -1.794 1 54.72 82 THR B N 1
ATOM 3102 C CA . THR B 1 82 ? -9.961 33.469 -1.058 1 54.72 82 THR B CA 1
ATOM 3103 C C . THR B 1 82 ? -10.781 33.594 0.217 1 54.72 82 THR B C 1
ATOM 3105 O O . THR B 1 82 ? -10.375 34.312 1.151 1 54.72 82 THR B O 1
ATOM 3108 N N . ASP B 1 83 ? -11.852 32.781 0.301 1 63.94 83 ASP B N 1
ATOM 3109 C CA . ASP B 1 83 ? -12.727 33.188 1.395 1 63.94 83 ASP B CA 1
ATOM 3110 C C . ASP B 1 83 ? -12.711 32.188 2.523 1 63.94 83 ASP B C 1
ATOM 3112 O O . ASP B 1 83 ? -13.273 32.406 3.598 1 63.94 83 ASP B O 1
ATOM 3116 N N . ILE B 1 84 ? -11.977 31.078 2.25 1 71.81 84 ILE B N 1
ATOM 3117 C CA . ILE B 1 84 ? -11.984 30.062 3.305 1 71.81 84 ILE B CA 1
ATOM 3118 C C . ILE B 1 84 ? -10.578 29.484 3.486 1 71.81 84 ILE B C 1
ATOM 3120 O O . ILE B 1 84 ? -9.734 29.625 2.602 1 71.81 84 ILE B O 1
ATOM 3124 N N . VAL B 1 85 ? -10.328 29.062 4.723 1 79.62 85 VAL B N 1
ATOM 3125 C CA . VAL B 1 85 ? -9.141 28.25 4.91 1 79.62 85 VAL B CA 1
ATOM 3126 C C . VAL B 1 85 ? -9.406 26.828 4.395 1 79.62 85 VAL B C 1
ATOM 3128 O O . VAL B 1 85 ? -10.164 26.078 5.012 1 79.62 85 VAL B O 1
ATOM 3131 N N . PRO B 1 86 ? -8.82 26.391 3.365 1 79.81 86 PRO B N 1
ATOM 3132 C CA . PRO B 1 86 ? -9.195 25.141 2.691 1 79.81 86 PRO B CA 1
ATOM 3133 C C . PRO B 1 86 ? -8.453 23.922 3.234 1 79.81 86 PRO B C 1
ATOM 3135 O O . PRO B 1 86 ? -8.297 22.922 2.531 1 79.81 86 PRO B O 1
ATOM 3138 N N . VAL B 1 87 ? -7.879 24.016 4.477 1 85.56 87 VAL B N 1
ATOM 3139 C CA . VAL B 1 87 ? -7.137 22.891 5.035 1 85.56 87 VAL B CA 1
ATOM 3140 C C . VAL B 1 87 ? -7.453 22.75 6.52 1 85.56 87 VAL B C 1
ATOM 3142 O O . VAL B 1 87 ? -7.902 23.703 7.16 1 85.56 87 VAL B O 1
ATOM 3145 N N . HIS B 1 88 ? -7.41 21.688 7.016 1 91.56 88 HIS B N 1
ATOM 3146 C CA . HIS B 1 88 ? -7.23 21.5 8.445 1 91.56 88 HIS B CA 1
ATOM 3147 C C . HIS B 1 88 ? -5.828 21 8.766 1 91.56 88 HIS B C 1
ATOM 3149 O O . HIS B 1 88 ? -5.141 20.469 7.891 1 91.56 88 HIS B O 1
ATOM 3155 N N . LEU B 1 89 ? -5.352 21.312 9.953 1 94.5 89 LEU B N 1
ATOM 3156 C CA . LEU B 1 89 ? -3.967 21.062 10.328 1 94.5 89 LEU B CA 1
ATOM 3157 C C . LEU B 1 89 ? -3.883 19.984 11.398 1 94.5 89 LEU B C 1
ATOM 3159 O O . LEU B 1 89 ? -4.5 20.109 12.461 1 94.5 89 LEU B O 1
ATOM 3163 N N . SER B 1 90 ? -3.193 18.906 11.086 1 95.88 90 SER B N 1
ATOM 3164 C CA . SER B 1 90 ? -2.928 17.875 12.078 1 95.88 90 SER B CA 1
ATOM 3165 C C . SER B 1 90 ? -1.571 18.078 12.742 1 95.88 90 SER B C 1
ATOM 3167 O O . SER B 1 90 ? -0.608 18.484 12.094 1 95.88 90 SER B O 1
ATOM 3169 N N . LEU B 1 91 ? -1.52 17.812 14.062 1 96.88 91 LEU B N 1
ATOM 3170 C CA . LEU B 1 91 ? -0.296 17.922 14.852 1 96.88 91 LEU B CA 1
ATOM 3171 C C . LEU B 1 91 ? -0.066 16.656 15.68 1 96.88 91 LEU B C 1
ATOM 3173 O O . LEU B 1 91 ? -1.014 16.078 16.219 1 96.88 91 LEU B O 1
ATOM 3177 N N . TYR B 1 92 ? 1.17 16.297 15.766 1 95.12 92 TYR B N 1
ATOM 3178 C CA . TYR B 1 92 ? 1.623 15.203 16.609 1 95.12 92 TYR B CA 1
ATOM 3179 C C . TYR B 1 92 ? 2.957 15.531 17.266 1 95.12 92 TYR B C 1
ATOM 3181 O O . TYR B 1 92 ? 3.762 16.281 16.719 1 95.12 92 TYR B O 1
ATOM 3189 N N . ASP B 1 93 ? 3.156 14.977 18.469 1 95.44 93 ASP B N 1
ATOM 3190 C CA . ASP B 1 93 ? 4.434 15.273 19.109 1 95.44 93 ASP B CA 1
ATOM 3191 C C . ASP B 1 93 ? 5.055 14.008 19.703 1 95.44 93 ASP B C 1
ATOM 3193 O O . ASP B 1 93 ? 4.496 12.922 19.578 1 95.44 93 ASP B O 1
ATOM 3197 N N . ALA B 1 94 ? 6.203 14.117 20.281 1 92 94 ALA B N 1
ATOM 3198 C CA . ALA B 1 94 ? 7.051 13 20.688 1 92 94 ALA B CA 1
ATOM 3199 C C . ALA B 1 94 ? 6.422 12.227 21.844 1 92 94 ALA B C 1
ATOM 3201 O O . ALA B 1 94 ? 6.812 11.094 22.125 1 92 94 ALA B O 1
ATOM 3202 N N . SER B 1 95 ? 5.461 12.773 22.5 1 90.69 95 SER B N 1
ATOM 3203 C CA . SER B 1 95 ? 4.785 12.078 23.594 1 90.69 95 SER B CA 1
ATOM 3204 C C . SER B 1 95 ? 3.711 11.133 23.062 1 90.69 95 SER B C 1
ATOM 3206 O O . SER B 1 95 ? 3.195 10.289 23.797 1 90.69 95 SER B O 1
ATOM 3208 N N . GLY B 1 96 ? 3.41 11.273 21.781 1 87.94 96 GLY B N 1
ATOM 3209 C CA . GLY B 1 96 ? 2.346 10.477 21.188 1 87.94 96 GLY B CA 1
ATOM 3210 C C . GLY B 1 96 ? 1.014 11.195 21.141 1 87.94 96 GLY B C 1
ATOM 3211 O O . GLY B 1 96 ? 0.022 10.656 20.656 1 87.94 96 GLY B O 1
ATOM 3212 N N . ASP B 1 97 ? 1.044 12.453 21.609 1 93.56 97 ASP B N 1
ATOM 3213 C CA . ASP B 1 97 ? -0.175 13.258 21.578 1 93.56 97 ASP B CA 1
ATOM 3214 C C . ASP B 1 97 ? -0.474 13.727 20.156 1 93.56 97 ASP B C 1
ATOM 3216 O O . ASP B 1 97 ? 0.445 13.992 19.375 1 93.56 97 ASP B O 1
ATOM 3220 N N . GLY B 1 98 ? -1.778 13.75 19.797 1 95.62 98 GLY B N 1
ATOM 3221 C CA . GLY B 1 98 ? -2.244 14.203 18.484 1 95.62 98 GLY B CA 1
ATOM 3222 C C . GLY B 1 98 ? -3.395 15.188 18.578 1 95.62 98 GLY B C 1
ATOM 3223 O O . GLY B 1 98 ? -4.27 15.055 19.438 1 95.62 98 GLY B O 1
ATOM 3224 N N . ALA B 1 99 ? -3.359 16.188 17.703 1 97.56 99 ALA B N 1
ATOM 3225 C CA . ALA B 1 99 ? -4.422 17.188 17.641 1 97.56 99 ALA B CA 1
ATOM 3226 C C . ALA B 1 99 ? -4.766 17.547 16.203 1 97.56 99 ALA B C 1
ATOM 3228 O O . ALA B 1 99 ? -4.008 17.234 15.281 1 97.56 99 ALA B O 1
ATOM 3229 N N . LEU B 1 100 ? -5.945 18.109 16.047 1 97.25 100 LEU B N 1
ATOM 3230 C CA . LEU B 1 100 ? -6.414 18.625 14.766 1 97.25 100 LEU B CA 1
ATOM 3231 C C . LEU B 1 100 ? -7.02 20.016 14.922 1 97.25 100 LEU B C 1
ATOM 3233 O O . LEU B 1 100 ? -7.801 20.25 15.844 1 97.25 100 LEU B O 1
ATOM 3237 N N . ILE B 1 101 ? -6.578 20.922 14.031 1 95.31 101 ILE B N 1
ATOM 3238 C CA . ILE B 1 101 ? -7.129 22.266 14 1 95.31 101 ILE B CA 1
ATOM 3239 C C . ILE B 1 101 ? -8.008 22.453 12.766 1 95.31 101 ILE B C 1
ATOM 3241 O O . ILE B 1 101 ? -7.547 22.266 11.641 1 95.31 101 ILE B O 1
ATOM 3245 N N . GLU B 1 102 ? -9.203 22.719 12.977 1 92.94 102 GLU B N 1
ATOM 3246 C CA . GLU B 1 102 ? -10.125 23.078 11.906 1 92.94 102 GLU B CA 1
ATOM 3247 C C . GLU B 1 102 ? -10.602 24.531 12.055 1 92.94 102 GLU B C 1
ATOM 3249 O O . GLU B 1 102 ? -11.062 24.922 13.125 1 92.94 102 GLU B O 1
ATOM 3254 N N . PHE B 1 103 ? -10.5 25.203 10.969 1 88.56 103 PHE B N 1
ATOM 3255 C CA . PHE B 1 103 ? -10.844 26.625 10.992 1 88.56 103 PHE B CA 1
ATOM 3256 C C . PHE B 1 103 ? -12.336 26.828 10.734 1 88.56 103 PHE B C 1
ATOM 3258 O O . PHE B 1 103 ? -12.953 26.047 10 1 88.56 103 PHE B O 1
ATOM 3265 N N . ASP B 1 104 ? -12.766 27.734 11.492 1 77.44 104 ASP B N 1
ATOM 3266 C CA . ASP B 1 104 ? -14.172 28.125 11.438 1 77.44 104 ASP B CA 1
ATOM 3267 C C . ASP B 1 104 ? -14.328 29.641 11.352 1 77.44 104 ASP B C 1
ATOM 3269 O O . ASP B 1 104 ? -13.734 30.375 12.141 1 77.44 104 ASP B O 1
ATOM 3273 N N . GLY B 1 105 ? -15.039 30.188 10.484 1 69.88 105 GLY B N 1
ATOM 3274 C CA . GLY B 1 105 ? -15.188 31.609 10.25 1 69.88 105 GLY B CA 1
ATOM 3275 C C . GLY B 1 105 ? -15.758 32.344 11.438 1 69.88 105 GLY B C 1
ATOM 3276 O O . GLY B 1 105 ? -15.539 33.562 11.594 1 69.88 105 GLY B O 1
ATOM 3277 N N . GLU B 1 106 ? -16.484 31.734 12.25 1 72.5 106 GLU B N 1
ATOM 3278 C CA . GLU B 1 106 ? -17.141 32.438 13.359 1 72.5 106 GLU B CA 1
ATOM 3279 C C . GLU B 1 106 ? -16.297 32.344 14.633 1 72.5 106 GLU B C 1
ATOM 3281 O O . GLU B 1 106 ? -16.094 33.344 15.328 1 72.5 106 GLU B O 1
ATOM 3286 N N . LYS B 1 107 ? -15.664 31.297 14.875 1 76 107 LYS B N 1
ATOM 3287 C CA . LYS B 1 107 ? -14.984 31.016 16.141 1 76 107 LYS B CA 1
ATOM 3288 C C . LYS B 1 107 ? -13.469 31.078 15.969 1 76 107 LYS B C 1
ATOM 3290 O O . LYS B 1 107 ? -12.727 30.953 16.938 1 76 107 LYS B O 1
ATOM 3295 N N . GLY B 1 108 ? -13.023 31.344 14.805 1 87.38 108 GLY B N 1
ATOM 3296 C CA . GLY B 1 108 ? -11.602 31.25 14.516 1 87.38 108 GLY B CA 1
ATOM 3297 C C . GLY B 1 108 ? -11.172 29.859 14.094 1 87.38 108 GLY B C 1
ATOM 3298 O O . GLY B 1 108 ? -11.086 29.562 12.898 1 87.38 108 GLY B O 1
ATOM 3299 N N . TRP B 1 109 ? -11.078 29 15.195 1 90.69 109 TRP B N 1
ATOM 3300 C CA . TRP B 1 109 ? -10.805 27.594 14.898 1 90.69 109 TRP B CA 1
ATOM 3301 C C . TRP B 1 109 ? -11.125 26.719 16.109 1 90.69 109 TRP B C 1
ATOM 3303 O O . TRP B 1 109 ? -11.297 27.203 17.219 1 90.69 109 TRP B O 1
ATOM 3313 N N . MET B 1 110 ? -11.383 25.5 15.82 1 92.31 110 MET B N 1
ATOM 3314 C CA . MET B 1 110 ? 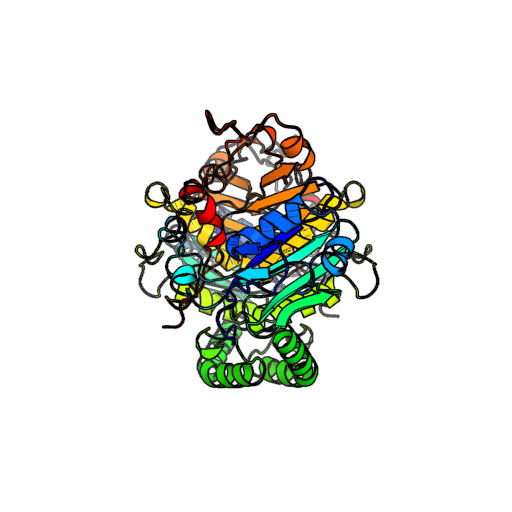-11.516 24.453 16.828 1 92.31 110 MET B CA 1
ATOM 3315 C C . MET B 1 110 ? -10.273 23.562 16.844 1 92.31 110 MET B C 1
ATOM 3317 O O . MET B 1 110 ? -9.695 23.266 15.805 1 92.31 110 MET B O 1
ATOM 3321 N N . LEU B 1 111 ? -9.875 23.188 18.078 1 95.75 111 LEU B N 1
ATOM 3322 C CA . LEU B 1 111 ? -8.766 22.25 18.266 1 95.75 111 LEU B CA 1
ATOM 3323 C C . LEU B 1 111 ? -9.25 20.969 18.922 1 95.75 111 LEU B C 1
ATOM 3325 O O . LEU B 1 111 ? -9.805 21 20.016 1 95.75 111 LEU B O 1
ATOM 3329 N N . TYR B 1 112 ? -9.086 19.891 18.25 1 96.5 112 TYR B N 1
ATOM 3330 C CA . TYR B 1 112 ? -9.43 18.562 18.75 1 96.5 112 TYR B CA 1
ATOM 3331 C C . TYR B 1 112 ? -8.203 17.844 19.297 1 96.5 112 TYR B C 1
ATOM 3333 O O . TYR B 1 112 ? -7.121 17.922 18.703 1 96.5 112 TYR B O 1
ATOM 3341 N N . ARG B 1 113 ? -8.375 17.141 20.422 1 96.44 113 ARG B N 1
ATOM 3342 C CA . ARG B 1 113 ? -7.277 16.406 21.047 1 96.44 113 ARG B CA 1
ATOM 3343 C C . ARG B 1 113 ? -7.43 14.898 20.828 1 96.44 113 ARG B C 1
ATOM 3345 O O . ARG B 1 113 ? -8.477 14.438 20.375 1 96.44 113 ARG B O 1
ATOM 3352 N N . ASN B 1 114 ? -6.309 14.133 21.078 1 92.88 114 ASN B N 1
ATOM 3353 C CA . ASN B 1 114 ? -6.277 12.672 20.984 1 92.88 114 ASN B CA 1
ATOM 3354 C C . ASN B 1 114 ? -6.652 12.195 19.594 1 92.88 114 ASN B C 1
ATOM 3356 O O . ASN B 1 114 ? -7.438 11.258 19.438 1 92.88 114 ASN B O 1
ATOM 3360 N N . VAL B 1 115 ? -6.191 12.938 18.672 1 94 115 VAL B N 1
ATOM 3361 C CA . VAL B 1 115 ? -6.469 12.602 17.266 1 94 115 VAL B CA 1
ATOM 3362 C C . VAL B 1 115 ? -5.445 11.578 16.781 1 94 115 VAL B C 1
ATOM 3364 O O . VAL B 1 115 ? -4.238 11.797 16.891 1 94 115 VAL B O 1
ATOM 3367 N N . SER B 1 116 ? -5.938 10.438 16.219 1 89.31 116 SER B N 1
ATOM 3368 C CA . SER B 1 116 ? -5.027 9.391 15.75 1 89.31 116 SER B CA 1
ATOM 3369 C C . SER B 1 116 ? -5.059 9.266 14.234 1 89.31 116 SER B C 1
ATOM 3371 O O . SER B 1 116 ? -4.148 8.688 13.633 1 89.31 116 SER B O 1
ATOM 3373 N N . ALA B 1 117 ? -6.098 9.758 13.648 1 92.75 117 ALA B N 1
ATOM 3374 C CA . ALA B 1 117 ? -6.227 9.727 12.195 1 92.75 117 ALA B CA 1
ATOM 337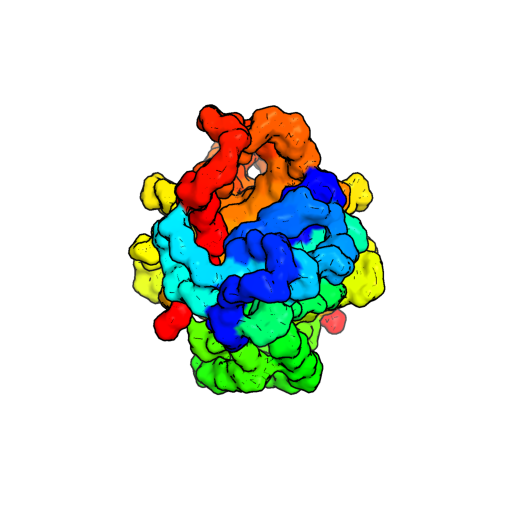5 C C . ALA B 1 117 ? -7.09 10.883 11.703 1 92.75 117 ALA B C 1
ATOM 3377 O O . ALA B 1 117 ? -8.008 11.32 12.391 1 92.75 117 ALA B O 1
ATOM 3378 N N . VAL B 1 118 ? -6.75 11.352 10.492 1 93.38 118 VAL B N 1
ATOM 3379 C CA . VAL B 1 118 ? -7.535 12.391 9.828 1 93.38 118 VAL B CA 1
ATOM 3380 C C . VAL B 1 118 ? -7.434 12.219 8.312 1 93.38 118 VAL B C 1
ATOM 3382 O O . VAL B 1 118 ? -6.398 11.797 7.797 1 93.38 118 VAL B O 1
ATOM 3385 N N . THR B 1 119 ? -8.508 12.391 7.668 1 91.88 119 THR B N 1
ATOM 3386 C CA . THR B 1 119 ? -8.523 12.477 6.211 1 91.88 119 THR B CA 1
ATOM 3387 C C . THR B 1 119 ? -9.062 13.828 5.758 1 91.88 119 THR B C 1
ATOM 3389 O O . THR B 1 119 ? -9.336 14.703 6.582 1 91.88 119 THR B O 1
ATOM 3392 N N . ASN B 1 120 ? -9.195 14.023 4.457 1 86.06 120 ASN B N 1
ATOM 3393 C CA . ASN B 1 120 ? -9.523 15.328 3.896 1 86.06 120 ASN B CA 1
ATOM 3394 C C . ASN B 1 120 ? -10.922 15.781 4.301 1 86.06 120 ASN B C 1
ATOM 3396 O O . ASN B 1 120 ? -11.109 16.922 4.738 1 86.06 120 ASN B O 1
ATOM 3400 N N . MET B 1 121 ? -11.859 14.977 4.051 1 87.06 121 MET B N 1
ATOM 3401 C CA . MET B 1 121 ? -13.258 15.352 4.262 1 87.06 121 MET B CA 1
ATOM 3402 C C . MET B 1 121 ? -14.031 14.219 4.941 1 87.06 121 MET B C 1
ATOM 3404 O O . MET B 1 121 ? -13.648 13.055 4.84 1 87.06 121 MET B O 1
ATOM 3408 N N . PRO B 1 122 ? -15.172 14.508 5.598 1 90.19 122 PRO B N 1
ATOM 3409 C CA . PRO B 1 122 ? -15.664 15.812 6.02 1 90.19 122 PRO B CA 1
ATOM 3410 C C . PRO B 1 122 ? -14.953 16.344 7.266 1 90.19 122 PRO B C 1
ATOM 3412 O O . PRO B 1 122 ? -13.781 16.047 7.48 1 90.19 122 PRO B O 1
ATOM 3415 N N . THR B 1 123 ? -15.609 17.266 8.008 1 91 123 THR B N 1
ATOM 3416 C CA . THR B 1 123 ? -15.008 17.781 9.234 1 91 123 THR B CA 1
ATOM 3417 C C . THR B 1 123 ? -14.711 16.641 10.203 1 91 123 THR B C 1
ATOM 3419 O O . THR B 1 123 ? -15.266 15.547 10.062 1 91 123 THR B O 1
ATOM 3422 N N . TYR B 1 124 ? -13.891 16.906 11.156 1 93.38 124 TYR B N 1
ATOM 3423 C CA . TYR B 1 124 ? -13.461 15.844 12.062 1 93.38 124 TYR B CA 1
ATOM 3424 C C . TYR B 1 124 ? -14.641 15.273 12.844 1 93.38 124 TYR B C 1
ATOM 3426 O O . TYR B 1 124 ? -14.797 14.055 12.938 1 93.38 124 TYR B O 1
ATOM 3434 N N . PRO B 1 125 ? -15.531 16.109 13.406 1 93.81 125 PRO B N 1
ATOM 3435 C CA . PRO B 1 125 ? -16.703 15.523 14.078 1 93.81 125 PRO B CA 1
ATOM 3436 C C . PRO B 1 125 ? -17.531 14.641 13.148 1 93.81 125 PRO B C 1
ATOM 3438 O O . PRO B 1 125 ? -18.031 13.594 13.57 1 93.81 125 PRO B O 1
ATOM 3441 N N . GLU B 1 126 ? -17.641 15.07 11.945 1 93.38 126 GLU B N 1
ATOM 3442 C CA . GLU B 1 126 ? -18.391 14.266 10.984 1 93.38 126 GLU B CA 1
ATOM 3443 C C . GLU B 1 126 ? -17.656 12.961 10.672 1 93.38 126 GLU B C 1
ATOM 3445 O O . GLU B 1 126 ? -18.281 11.93 10.43 1 93.38 126 GLU B O 1
ATOM 3450 N N . GLN B 1 127 ? -16.328 12.984 10.578 1 94.62 127 GLN B N 1
ATOM 3451 C CA . GLN B 1 127 ? -15.562 11.758 10.398 1 94.62 127 GLN B CA 1
ATOM 3452 C C . GLN B 1 127 ? -15.805 10.781 11.539 1 94.62 127 GLN B C 1
ATOM 3454 O O . GLN B 1 127 ? -15.969 9.586 11.32 1 94.62 127 GLN B O 1
ATOM 3459 N N . LEU B 1 128 ? -15.844 11.281 12.734 1 96.75 128 LEU B N 1
ATOM 3460 C CA . LEU B 1 128 ? -16.109 10.438 13.898 1 96.75 128 LEU B CA 1
ATOM 3461 C C . LEU B 1 128 ? -17.516 9.852 13.844 1 96.75 128 LEU B C 1
ATOM 3463 O O . LEU B 1 128 ? -17.734 8.711 14.258 1 96.75 128 LEU B O 1
ATOM 3467 N N . GLN B 1 129 ? -18.438 10.648 13.352 1 96.75 129 GLN B N 1
ATOM 3468 C CA . GLN B 1 129 ? -19.781 10.125 13.18 1 96.75 129 GLN B CA 1
ATOM 3469 C C . GLN B 1 129 ? -19.812 8.992 12.164 1 96.75 129 GLN B C 1
ATOM 3471 O O . GLN B 1 129 ? -20.516 8 12.352 1 96.75 129 GLN B O 1
ATOM 3476 N N . ASN B 1 130 ? -19.125 9.188 11.094 1 95.94 130 ASN B N 1
ATOM 3477 C CA . ASN B 1 130 ? -19 8.117 10.109 1 95.94 130 ASN B CA 1
ATOM 3478 C C . ASN B 1 130 ? -18.453 6.84 10.734 1 95.94 130 ASN B C 1
ATOM 3480 O O . ASN B 1 130 ? -18.922 5.742 10.438 1 95.94 130 ASN B O 1
ATOM 3484 N N . LEU B 1 131 ? -17.406 6.984 11.562 1 96.5 131 LEU B N 1
ATOM 3485 C CA . LEU B 1 131 ? -16.828 5.832 12.25 1 96.5 131 LEU B CA 1
ATOM 3486 C C . LEU B 1 131 ? -17.859 5.129 13.109 1 96.5 131 LEU B C 1
ATOM 3488 O O . LEU B 1 131 ? -17.969 3.9 13.094 1 96.5 131 LEU B O 1
ATOM 3492 N N . GLN B 1 132 ? -18.656 5.898 13.789 1 97.12 132 GLN B N 1
ATOM 3493 C CA . GLN B 1 132 ? -19.688 5.336 14.641 1 97.12 132 GLN B CA 1
ATOM 3494 C C . GLN B 1 132 ? -20.734 4.598 13.812 1 97.12 132 GLN B C 1
ATOM 3496 O O . GLN B 1 132 ? -21.156 3.492 14.172 1 97.12 132 GLN B O 1
ATOM 3501 N N . ARG B 1 133 ? -21.141 5.215 12.773 1 96.44 133 ARG B N 1
ATOM 3502 C CA 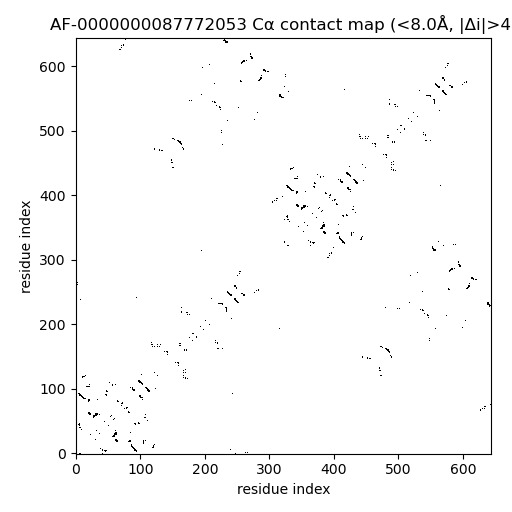. ARG B 1 133 ? -22.125 4.578 11.898 1 96.44 133 ARG B CA 1
ATOM 3503 C C . ARG B 1 133 ? -21.578 3.273 11.32 1 96.44 133 ARG B C 1
ATOM 3505 O O . ARG B 1 133 ? -22.297 2.27 11.258 1 96.44 133 ARG B O 1
ATOM 3512 N N . TRP B 1 134 ? -20.391 3.305 10.891 1 95.62 134 TRP B N 1
ATOM 3513 C CA . TRP B 1 134 ? -19.75 2.107 10.352 1 95.62 134 TRP B CA 1
ATOM 3514 C C . TRP B 1 134 ? -19.719 0.99 11.391 1 95.62 134 TRP B C 1
ATOM 3516 O O . TRP B 1 134 ? -20.109 -0.147 11.094 1 95.62 134 TRP B O 1
ATOM 3526 N N . GLN B 1 135 ? -19.266 1.317 12.594 1 94.5 135 GLN B N 1
ATOM 3527 C CA . GLN B 1 135 ? -19.141 0.319 13.648 1 94.5 135 GLN B CA 1
ATOM 3528 C C . GLN B 1 135 ? -20.5 -0.304 13.969 1 94.5 135 GLN B C 1
ATOM 3530 O O . GLN B 1 135 ? -20.594 -1.513 14.188 1 94.5 135 GLN B O 1
ATOM 3535 N N . ALA B 1 136 ? -21.516 0.501 13.914 1 95.81 136 ALA B N 1
ATOM 3536 C CA . ALA B 1 136 ? -22.859 0.013 14.172 1 95.81 136 ALA B CA 1
ATOM 3537 C C . ALA B 1 136 ? -23.359 -0.889 13.047 1 95.81 136 ALA B C 1
ATOM 3539 O O . ALA B 1 136 ? -24.141 -1.811 13.273 1 95.81 136 ALA B O 1
ATOM 3540 N N . ALA B 1 137 ? -22.859 -0.649 11.867 1 94.81 137 ALA B N 1
ATOM 3541 C CA . ALA B 1 137 ? -23.359 -1.357 10.695 1 94.81 137 ALA B CA 1
ATOM 3542 C C . ALA B 1 137 ? -22.406 -2.467 10.273 1 94.81 137 ALA B C 1
ATOM 3544 O O . ALA B 1 137 ? -22.656 -3.184 9.305 1 94.81 137 ALA B O 1
ATOM 3545 N N . LYS B 1 138 ? -21.359 -2.609 10.875 1 90.06 138 LYS B N 1
ATOM 3546 C CA . LYS B 1 138 ? -20.266 -3.477 10.453 1 90.06 138 LYS B CA 1
ATOM 3547 C C . LYS B 1 138 ? -20.75 -4.906 10.234 1 90.06 138 LYS B C 1
ATOM 3549 O O . LYS B 1 138 ? -20.406 -5.543 9.234 1 90.06 138 LYS B O 1
ATOM 3554 N N . ALA B 1 139 ? -21.547 -5.465 11.18 1 88.69 139 ALA B N 1
ATOM 3555 C CA . ALA B 1 139 ? -22.062 -6.828 11.055 1 88.69 139 ALA B CA 1
ATOM 3556 C C . ALA B 1 139 ? -22.922 -6.977 9.812 1 88.69 139 ALA B C 1
ATOM 3558 O O . ALA B 1 139 ? -22.797 -7.941 9.062 1 88.69 139 ALA B O 1
ATOM 3559 N N . ASN B 1 140 ? -23.812 -6.039 9.594 1 91.19 140 ASN B N 1
ATOM 3560 C CA . ASN B 1 140 ? -24.672 -6.066 8.422 1 91.19 140 ASN B CA 1
ATOM 3561 C C . ASN B 1 140 ? -23.891 -5.918 7.129 1 91.19 140 ASN B C 1
ATOM 3563 O O . ASN B 1 140 ? -24.188 -6.578 6.133 1 91.19 140 ASN B O 1
ATOM 3567 N N . THR B 1 141 ? -22.953 -5.074 7.156 1 91.06 141 THR B N 1
ATOM 3568 C CA . THR B 1 141 ? -22.109 -4.871 5.98 1 91.06 141 THR B CA 1
ATOM 3569 C C . THR B 1 141 ? -21.328 -6.137 5.656 1 91.06 141 THR B C 1
ATOM 3571 O O . THR B 1 141 ? -21.188 -6.508 4.488 1 91.06 141 THR B O 1
ATOM 3574 N N . THR B 1 142 ? -20.828 -6.793 6.684 1 88.25 142 THR B N 1
ATOM 3575 C CA . THR B 1 142 ? -20.094 -8.039 6.504 1 88.25 142 THR B CA 1
ATOM 3576 C C . THR B 1 142 ? -20.984 -9.109 5.875 1 88.25 142 THR B C 1
ATOM 3578 O O . THR B 1 142 ? -20.562 -9.82 4.961 1 88.25 142 THR B O 1
ATOM 3581 N N . ARG B 1 143 ? -22.141 -9.227 6.355 1 88.5 143 ARG B N 1
ATOM 3582 C CA . ARG B 1 143 ? -23.094 -10.18 5.801 1 88.5 143 ARG B CA 1
ATOM 3583 C C . ARG B 1 143 ? -23.406 -9.859 4.344 1 88.5 143 ARG B C 1
ATOM 3585 O O . ARG B 1 143 ? -23.438 -10.75 3.496 1 88.5 143 ARG B O 1
ATOM 3592 N N . TYR B 1 144 ? -23.656 -8.617 4.098 1 90.81 144 TYR B N 1
ATOM 3593 C CA . TYR B 1 144 ? -23.938 -8.164 2.744 1 90.81 144 TYR B CA 1
ATOM 3594 C C . TYR B 1 144 ? -22.812 -8.539 1.788 1 90.81 144 TYR B C 1
ATOM 3596 O O . TYR B 1 144 ? -23.062 -9.125 0.729 1 90.81 144 TYR B O 1
ATOM 3604 N N . MET B 1 145 ? -21.641 -8.273 2.164 1 90.56 145 MET B N 1
ATOM 3605 C CA . MET B 1 145 ? -20.484 -8.523 1.31 1 90.56 145 MET B CA 1
ATOM 3606 C C . MET B 1 145 ? -20.234 -10.023 1.158 1 90.56 145 MET B C 1
ATOM 3608 O O . MET B 1 145 ? -19.812 -10.484 0.097 1 90.56 145 MET B O 1
ATOM 3612 N N . SER B 1 146 ? -20.484 -10.75 2.24 1 89 146 SER B N 1
ATOM 3613 C CA . SER B 1 146 ? -20.281 -12.195 2.191 1 89 146 SER B CA 1
ATOM 3614 C C . SER B 1 146 ? -21.234 -12.852 1.193 1 89 146 SER B C 1
ATOM 3616 O O . SER B 1 146 ? -20.906 -13.891 0.617 1 89 146 SER B O 1
ATOM 3618 N N . GLU B 1 147 ? -22.344 -12.273 0.98 1 89.62 147 GLU B N 1
ATOM 3619 C CA . GLU B 1 147 ? -23.297 -12.789 0.006 1 89.62 147 GLU B CA 1
ATOM 3620 C C . GLU B 1 147 ? -22.875 -12.438 -1.419 1 89.62 147 GLU B C 1
ATOM 3622 O O . GLU B 1 147 ? -23.188 -13.172 -2.359 1 89.62 147 GLU B O 1
ATOM 3627 N N . LEU B 1 148 ? -22.25 -11.359 -1.513 1 91 148 LEU B N 1
ATOM 3628 C CA . LEU B 1 148 ? -21.828 -10.898 -2.828 1 91 148 LEU B CA 1
ATOM 3629 C C . LEU B 1 148 ? -20.547 -11.609 -3.273 1 91 148 LEU B C 1
ATOM 3631 O O . LEU B 1 148 ? -20.422 -11.984 -4.441 1 91 148 LEU B O 1
ATOM 3635 N N . LEU B 1 149 ? -19.656 -11.711 -2.361 1 92.19 149 LEU B N 1
ATOM 3636 C CA . LEU B 1 149 ? -18.359 -12.32 -2.629 1 92.19 149 LEU B CA 1
ATOM 3637 C C . LEU B 1 149 ? -18.219 -13.656 -1.902 1 92.19 149 LEU B C 1
ATOM 3639 O O . LEU B 1 149 ? -17.875 -13.695 -0.718 1 92.19 149 LEU B O 1
ATOM 3643 N N . ARG B 1 150 ? -18.344 -14.695 -2.613 1 86.94 150 ARG B N 1
ATOM 3644 C CA . ARG B 1 150 ? -18.484 -16.031 -2.029 1 86.94 150 ARG B CA 1
ATOM 3645 C C . ARG B 1 150 ? -17.172 -16.781 -2.088 1 86.94 150 ARG B C 1
ATOM 3647 O O . ARG B 1 150 ? -16.281 -16.453 -2.877 1 86.94 150 ARG B O 1
ATOM 3654 N N . GLY B 1 151 ? -17.031 -17.797 -1.235 1 77.69 151 GLY B N 1
ATOM 3655 C CA . GLY B 1 151 ? -15.93 -18.734 -1.29 1 77.69 151 GLY B CA 1
ATOM 3656 C C . GLY B 1 151 ? -14.695 -18.25 -0.558 1 77.69 151 GLY B C 1
ATOM 3657 O O . GLY B 1 151 ? -13.602 -18.797 -0.736 1 77.69 151 GLY B O 1
ATOM 3658 N N . SER B 1 152 ? -14.516 -17.156 0.082 1 66.88 152 SER B N 1
ATOM 3659 C CA . SER B 1 152 ? -13.289 -16.672 0.711 1 66.88 152 SER B CA 1
ATOM 3660 C C . SER B 1 152 ? -13.531 -16.266 2.16 1 66.88 152 SER B C 1
ATOM 3662 O O . SER B 1 152 ? -12.656 -15.695 2.805 1 66.88 152 SER B O 1
ATOM 3664 N N . TYR B 1 153 ? -14.398 -16.891 2.855 1 66.19 153 TYR B N 1
ATOM 3665 C CA . TYR B 1 153 ? -14.703 -16.672 4.262 1 66.19 153 TYR B CA 1
ATOM 3666 C C . TYR B 1 153 ? -14.641 -15.188 4.605 1 66.19 153 TYR B C 1
ATOM 3668 O O . TYR B 1 153 ? -13.93 -14.789 5.531 1 66.19 153 TYR B O 1
ATOM 3676 N N . GLU B 1 154 ? -15.305 -14.422 3.959 1 62.84 154 GLU B N 1
ATOM 3677 C CA . GLU B 1 154 ? -15.359 -12.977 4.156 1 62.84 154 GLU B CA 1
ATOM 3678 C C . GLU B 1 154 ? -15.672 -12.625 5.609 1 62.84 154 GLU B C 1
ATOM 3680 O O . GLU B 1 154 ? -15.172 -11.633 6.137 1 62.84 154 GLU B O 1
ATOM 3685 N N . VAL B 1 155 ? -16.344 -13.516 6.199 1 61.34 155 VAL B N 1
ATOM 3686 C CA . VAL B 1 155 ? -16.781 -13.281 7.566 1 61.34 155 VAL B CA 1
ATOM 3687 C C . VAL B 1 155 ? -15.578 -13.289 8.508 1 61.34 155 VAL B C 1
ATOM 3689 O O . VAL B 1 155 ? -15.539 -12.531 9.484 1 61.34 155 VAL B O 1
ATOM 3692 N N . VAL B 1 156 ? -14.688 -13.977 8.055 1 65.31 156 VAL B N 1
ATOM 3693 C CA . VAL B 1 156 ? -13.508 -14.117 8.898 1 65.31 156 VAL B CA 1
ATOM 3694 C C . VAL B 1 156 ? -12.641 -12.875 8.781 1 65.31 156 VAL B C 1
ATOM 3696 O O . VAL B 1 156 ? -12.023 -12.445 9.758 1 65.31 156 VAL B O 1
ATOM 3699 N N . TYR B 1 157 ? -12.875 -12.422 7.582 1 69.31 157 TYR B N 1
ATOM 3700 C CA . TYR B 1 157 ? -12.086 -11.211 7.371 1 69.31 157 TYR B CA 1
ATOM 3701 C C . TYR B 1 157 ? -12.898 -9.961 7.688 1 69.31 157 TYR B C 1
ATOM 3703 O O . TYR B 1 157 ? -14.039 -9.82 7.23 1 69.31 157 TYR B O 1
ATOM 3711 N N . GLN B 1 158 ? -12.742 -9.391 8.805 1 72.75 158 GLN B N 1
ATOM 3712 C CA . GLN B 1 158 ? -13.43 -8.148 9.164 1 72.75 158 GLN B CA 1
ATOM 3713 C C . GLN B 1 158 ? -13.547 -7.215 7.965 1 72.75 158 GLN B C 1
ATOM 3715 O O . GLN B 1 158 ? -12.578 -7.027 7.223 1 72.75 158 GLN B O 1
ATOM 3720 N N . GLN B 1 159 ? -14.812 -6.805 7.742 1 84.31 159 GLN B N 1
ATOM 3721 C CA . GLN B 1 159 ? -15.062 -5.918 6.613 1 84.31 159 GLN B CA 1
ATOM 3722 C C . GLN B 1 159 ? -14.453 -4.539 6.848 1 84.31 159 GLN B C 1
ATOM 3724 O O . GLN B 1 159 ? -14.508 -4.012 7.961 1 84.31 159 GLN B O 1
ATOM 3729 N N . LEU B 1 160 ? -13.812 -4.02 5.836 1 91.12 160 LEU B N 1
ATOM 3730 C CA . LEU B 1 160 ? -13.312 -2.65 5.793 1 91.12 160 LEU B CA 1
ATOM 3731 C C . LEU B 1 160 ? -13.875 -1.906 4.586 1 91.12 160 LEU B C 1
ATOM 3733 O O . LEU B 1 160 ? -14.172 -2.518 3.557 1 91.12 160 LEU B O 1
ATOM 3737 N N . PRO B 1 161 ? -14.07 -0.599 4.734 1 92.5 161 PRO B N 1
ATOM 3738 C CA . PRO B 1 161 ? -14.391 0.14 3.51 1 92.5 161 PRO B CA 1
ATOM 3739 C C . PRO B 1 161 ? -13.289 0.043 2.457 1 92.5 161 PRO B C 1
ATOM 3741 O O . PRO B 1 161 ? -12.102 0.027 2.799 1 92.5 161 PRO B O 1
ATOM 3744 N N . GLY B 1 162 ? -13.711 0.05 1.208 1 91.44 162 GLY B N 1
ATOM 3745 C CA . GLY B 1 162 ? -12.734 -0.166 0.157 1 91.44 162 GLY B CA 1
ATOM 3746 C C . GLY B 1 162 ? -12.602 1.012 -0.791 1 91.44 162 GLY B C 1
ATOM 3747 O O . GLY B 1 162 ? -11.672 1.068 -1.597 1 91.44 162 GLY B O 1
ATOM 3748 N N . SER B 1 163 ? -13.469 2.016 -0.661 1 88.62 163 SER B N 1
ATOM 3749 C CA . SER B 1 163 ? -13.445 3.189 -1.527 1 88.62 163 SER B CA 1
ATOM 3750 C C . SER B 1 163 ? -12.25 4.086 -1.221 1 88.62 163 SER B C 1
ATOM 3752 O O . SER B 1 163 ? -11.703 4.039 -0.119 1 88.62 163 SER B O 1
ATOM 3754 N N . TYR B 1 164 ? -11.898 4.902 -2.248 1 87.31 164 TYR B N 1
ATOM 3755 C CA . TYR B 1 164 ? -10.812 5.855 -2.064 1 87.31 164 TYR B CA 1
ATOM 3756 C C . TYR B 1 164 ? -11.328 7.18 -1.521 1 87.31 164 TYR B C 1
ATOM 3758 O O . TYR B 1 164 ? -10.57 8.141 -1.381 1 87.31 164 TYR B O 1
ATOM 3766 N N . SER B 1 165 ? -12.609 7.242 -1.212 1 88.25 165 SER B N 1
ATOM 3767 C CA . SER B 1 165 ? -13.133 8.477 -0.629 1 88.25 165 SER B CA 1
ATOM 3768 C C . SER B 1 165 ? -12.484 8.766 0.72 1 88.25 165 SER B C 1
ATOM 3770 O O . SER B 1 165 ? -12.047 7.852 1.418 1 88.25 165 SER B O 1
ATOM 3772 N N . SER B 1 166 ? -12.469 10.039 1.037 1 89.44 166 SER B N 1
ATOM 3773 C CA . SER B 1 166 ? -11.883 10.438 2.311 1 89.44 166 SER B CA 1
ATOM 3774 C C . SER B 1 166 ? -12.602 9.789 3.484 1 89.44 166 SER B C 1
ATOM 3776 O O . SER B 1 166 ? -11.969 9.367 4.453 1 89.44 166 SER B O 1
ATOM 3778 N N . ALA B 1 167 ? -13.891 9.75 3.42 1 91.88 167 ALA B N 1
ATOM 3779 C CA . ALA B 1 167 ? -14.672 9.148 4.496 1 91.88 167 ALA B CA 1
ATOM 3780 C C . ALA B 1 167 ? -14.32 7.676 4.668 1 91.88 167 ALA B C 1
ATOM 3782 O O . ALA B 1 167 ? -14.148 7.199 5.793 1 91.88 167 ALA B O 1
ATOM 3783 N N . ALA B 1 168 ? -14.281 6.965 3.602 1 92.88 168 ALA B N 1
ATOM 3784 C CA . ALA B 1 168 ? -13.938 5.543 3.646 1 92.88 168 ALA B CA 1
ATOM 3785 C C . ALA B 1 168 ? -12.523 5.336 4.176 1 92.88 168 ALA B C 1
ATOM 3787 O O . ALA B 1 168 ? -12.281 4.438 4.98 1 92.88 168 ALA B O 1
ATOM 3788 N N . ARG B 1 169 ? -11.617 6.133 3.68 1 93.12 169 ARG B N 1
ATOM 3789 C CA . ARG B 1 169 ? -10.234 6.023 4.125 1 93.12 169 ARG B CA 1
ATOM 3790 C C . ARG B 1 169 ? -10.109 6.293 5.621 1 93.12 169 ARG B C 1
ATOM 3792 O O . ARG B 1 169 ? -9.336 5.633 6.312 1 93.12 169 ARG B O 1
ATOM 3799 N N . PHE B 1 170 ? -10.852 7.273 6.094 1 94.19 170 PHE B N 1
ATOM 3800 C CA . PHE B 1 170 ? -10.812 7.566 7.52 1 94.19 170 PHE B CA 1
ATOM 3801 C C . PHE B 1 170 ? -11.234 6.352 8.336 1 94.19 170 PHE B C 1
ATOM 3803 O O . PHE B 1 170 ? -10.547 5.957 9.273 1 94.19 170 PHE B O 1
ATOM 3810 N N . VAL B 1 171 ? -12.367 5.789 8.039 1 94.81 171 VAL B N 1
ATOM 3811 C CA . VAL B 1 171 ? -12.891 4.637 8.766 1 94.81 171 VAL B CA 1
ATOM 3812 C C . VAL B 1 171 ? -11.914 3.469 8.656 1 94.81 171 VAL B C 1
ATOM 3814 O O . VAL B 1 171 ? -11.648 2.781 9.648 1 94.81 171 VAL B O 1
ATOM 3817 N N . ARG B 1 172 ? -11.406 3.199 7.5 1 93.69 172 ARG B N 1
ATOM 3818 C CA . ARG B 1 172 ? -10.43 2.129 7.316 1 93.69 172 ARG B CA 1
ATOM 3819 C C . ARG B 1 172 ? -9.219 2.332 8.219 1 93.69 172 ARG B C 1
ATOM 3821 O O . ARG B 1 172 ? -8.773 1.398 8.883 1 93.69 172 ARG B O 1
ATOM 3828 N N . LEU B 1 173 ? -8.711 3.514 8.227 1 93.06 173 LEU B N 1
ATOM 3829 C CA . LEU B 1 173 ? -7.559 3.826 9.062 1 93.06 173 LEU B CA 1
ATOM 3830 C C . LEU B 1 173 ? -7.863 3.574 10.531 1 93.06 173 LEU B C 1
ATOM 3832 O O . LEU B 1 173 ? -7.062 2.961 11.242 1 93.06 173 LEU B O 1
ATOM 3836 N N . ARG B 1 174 ? -8.938 4.066 10.922 1 92.38 174 ARG B N 1
ATOM 3837 C CA . ARG B 1 174 ? -9.289 3.93 12.336 1 92.38 174 ARG B CA 1
ATOM 3838 C C . ARG B 1 174 ? -9.469 2.463 12.711 1 92.38 174 ARG B C 1
ATOM 3840 O O . ARG B 1 174 ? -9.047 2.039 13.789 1 92.38 174 ARG B O 1
ATOM 3847 N N . GLU B 1 175 ? -10.102 1.721 11.875 1 89.94 175 GLU B N 1
ATOM 3848 C CA . GLU B 1 175 ? -10.242 0.289 12.117 1 89.94 175 GLU B CA 1
ATOM 3849 C C . GLU B 1 175 ? -8.883 -0.397 12.188 1 89.94 175 GLU B C 1
ATOM 3851 O O . GLU B 1 175 ? -8.641 -1.232 13.062 1 89.94 175 GLU B O 1
ATOM 3856 N N . LEU B 1 176 ? -8.023 -0.082 11.289 1 87.5 176 LEU B N 1
ATOM 3857 C CA . LEU B 1 176 ? -6.695 -0.683 11.25 1 87.5 176 LEU B CA 1
ATOM 3858 C C . LEU B 1 176 ? -5.887 -0.295 12.484 1 87.5 176 LEU B C 1
ATOM 3860 O O . LEU B 1 176 ? -5.23 -1.143 13.094 1 87.5 176 LEU B O 1
ATOM 3864 N N . LEU B 1 177 ? -5.914 0.962 12.805 1 87.44 177 LEU B N 1
ATOM 3865 C CA . LEU B 1 177 ? -5.176 1.426 13.977 1 87.44 177 LEU B CA 1
ATOM 3866 C C . LEU B 1 177 ? -5.656 0.714 15.234 1 87.44 177 LEU B C 1
ATOM 3868 O O . LEU B 1 177 ? -4.848 0.327 16.078 1 87.44 177 LEU B O 1
ATOM 3872 N N . THR B 1 178 ? -6.93 0.544 15.328 1 83.31 178 THR B N 1
ATOM 3873 C CA . THR B 1 178 ? -7.5 -0.12 16.5 1 83.31 178 THR B CA 1
ATOM 3874 C C . THR B 1 178 ? -7.059 -1.579 16.562 1 83.31 178 THR B C 1
ATOM 3876 O O . THR B 1 178 ? -6.707 -2.084 17.625 1 83.31 178 THR B O 1
ATOM 3879 N N . GLN B 1 179 ? -7.02 -2.229 15.477 1 78.62 179 GLN B N 1
ATOM 3880 C CA . GLN B 1 179 ? -6.727 -3.658 15.461 1 78.62 179 GLN B CA 1
ATOM 3881 C C . GLN B 1 179 ? -5.223 -3.912 15.516 1 78.62 179 GLN B C 1
ATOM 3883 O O . GLN B 1 179 ? -4.766 -4.859 16.156 1 78.62 179 GLN B O 1
ATOM 3888 N N . VAL B 1 180 ? -4.5 -3.203 14.734 1 75.81 180 VAL B N 1
ATOM 3889 C CA . VAL B 1 180 ? -3.064 -3.43 14.586 1 75.81 180 VAL B CA 1
ATOM 3890 C C . VAL B 1 180 ? -2.328 -2.896 15.812 1 75.81 180 VAL B C 1
ATOM 3892 O O . VAL B 1 180 ? -1.354 -3.5 16.266 1 75.81 180 VAL B O 1
ATOM 3895 N N . CYS B 1 181 ? -2.613 -1.754 16.203 1 68.19 181 CYS B N 1
ATOM 3896 C CA . CYS B 1 181 ? -1.908 -1.126 17.328 1 68.19 181 CYS B CA 1
ATOM 3897 C C . CYS B 1 181 ? -2.613 -1.406 18.641 1 68.19 181 CYS B C 1
ATOM 3899 O O . CYS B 1 181 ? -2.047 -1.185 19.719 1 68.19 181 CYS B O 1
ATOM 3901 N N . GLY B 1 182 ? -3.287 -2.537 18.891 1 56.25 182 GLY B N 1
ATOM 3902 C CA . GLY B 1 182 ? -4.008 -2.863 20.109 1 56.25 182 GLY B CA 1
ATOM 3903 C C . GLY B 1 182 ? -4.527 -1.64 20.844 1 56.25 182 GLY B C 1
ATOM 3904 O O . GLY B 1 182 ? -4.027 -0.531 20.641 1 56.25 182 GLY B O 1
ATOM 3905 N N . THR B 1 183 ? -5.902 -1.563 21.094 1 47.09 183 THR B N 1
ATOM 3906 C CA . THR B 1 183 ? -6.273 -0.545 22.062 1 47.09 183 THR B CA 1
ATOM 3907 C C . THR B 1 183 ? -5.211 -0.425 23.156 1 47.09 183 THR B C 1
ATOM 3909 O O . THR B 1 183 ? -5.055 0.637 23.75 1 47.09 183 THR B O 1
ATOM 3912 N N . ASP B 1 184 ? -4.867 -1.614 23.797 1 37.91 184 ASP B N 1
ATOM 3913 C CA . ASP B 1 184 ? -3.795 -1.639 24.781 1 37.91 184 ASP B CA 1
ATOM 3914 C C . ASP B 1 184 ? -2.426 -1.611 24.109 1 37.91 184 ASP B C 1
ATOM 3916 O O . ASP B 1 184 ? -2.289 -2.02 22.953 1 37.91 184 ASP B O 1
ATOM 3920 N N . ASP B 1 185 ? -1.464 -0.873 24.578 1 34.69 185 ASP B N 1
ATOM 3921 C CA . ASP B 1 185 ? -0.084 -0.546 24.234 1 34.69 185 ASP B CA 1
ATOM 3922 C C . ASP B 1 185 ? 0.588 -1.709 23.516 1 34.69 185 ASP B C 1
ATOM 3924 O O . ASP B 1 185 ? 1.813 -1.744 23.391 1 34.69 185 ASP B O 1
ATOM 3928 N N . THR B 1 186 ? -0.027 -2.846 23.641 1 35.69 186 THR B N 1
ATOM 3929 C CA . THR B 1 186 ? 0.901 -3.885 23.203 1 35.69 186 THR B CA 1
ATOM 3930 C C . THR B 1 186 ? 1.109 -3.828 21.688 1 35.69 186 THR B C 1
ATOM 3932 O O . THR B 1 186 ? 0.156 -3.963 20.922 1 35.69 186 THR B O 1
ATOM 3935 N N . PRO B 1 187 ? 2.098 -3.062 21.406 1 38.75 187 PRO B N 1
ATOM 3936 C CA . PRO B 1 187 ? 2.506 -3.059 20 1 38.75 187 PRO B CA 1
ATOM 3937 C C . PRO B 1 187 ? 2.152 -4.355 19.281 1 38.75 187 PRO B C 1
ATOM 3939 O O . PRO B 1 187 ? 1.688 -5.309 19.906 1 38.75 187 PRO B O 1
ATOM 3942 N N . TYR B 1 188 ? 3.021 -4.734 18.328 1 43.31 188 TYR B N 1
ATOM 3943 C CA . TYR B 1 188 ? 3.064 -5.91 17.469 1 43.31 188 TYR B CA 1
ATOM 3944 C C . TYR B 1 188 ? 2.727 -7.176 18.25 1 43.31 188 TYR B C 1
ATOM 3946 O O . TYR B 1 188 ? 3.268 -7.406 19.344 1 43.31 188 TYR B O 1
ATOM 3954 N N . PRO B 1 189 ? 1.501 -7.648 18.25 1 43.56 189 PRO B N 1
ATOM 3955 C CA . PRO B 1 189 ? 1.512 -8.906 19 1 43.56 189 PRO B CA 1
ATOM 3956 C C . PRO B 1 189 ? 2.848 -9.641 18.906 1 43.56 189 PRO B C 1
ATOM 3958 O O . PRO B 1 189 ? 3.371 -9.836 17.812 1 43.56 189 PRO B O 1
ATOM 3961 N N . ASP B 1 190 ? 3.762 -9.367 19.797 1 43 190 ASP B N 1
ATOM 3962 C CA . ASP B 1 190 ? 5.059 -10.008 19.984 1 43 190 ASP B CA 1
ATOM 3963 C C . ASP B 1 190 ? 5.102 -11.375 19.297 1 43 190 ASP B C 1
ATOM 3965 O O . ASP B 1 190 ? 6.121 -11.75 18.719 1 43 190 ASP B O 1
ATOM 3969 N N . ASP B 1 191 ? 4.164 -12.203 19.641 1 41.84 191 ASP B N 1
ATOM 3970 C CA . ASP B 1 191 ? 4.445 -13.633 19.625 1 41.84 191 ASP B CA 1
ATOM 3971 C C . ASP B 1 191 ? 4.426 -14.18 18.203 1 41.84 191 ASP B C 1
ATOM 3973 O O . ASP B 1 191 ? 4.871 -15.305 17.953 1 41.84 191 ASP B O 1
ATOM 3977 N N . THR B 1 192 ? 3.551 -13.695 17.438 1 44.38 192 THR B N 1
ATOM 3978 C CA . THR B 1 192 ? 3.32 -14.609 16.328 1 44.38 192 THR B CA 1
ATOM 3979 C C . THR B 1 192 ? 4.289 -14.328 15.18 1 44.38 192 THR B C 1
ATOM 3981 O O . THR B 1 192 ? 3.926 -14.445 14.008 1 44.38 192 THR B O 1
ATOM 3984 N N . ASN B 1 193 ? 5.352 -13.484 15.461 1 47.16 193 ASN B N 1
ATOM 3985 C CA . ASN B 1 193 ? 6.246 -13.141 14.359 1 4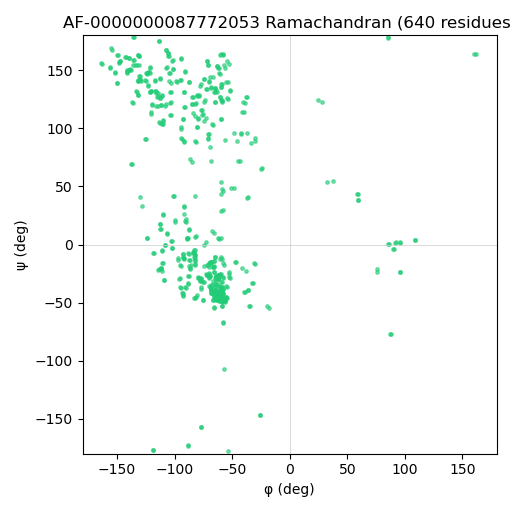7.16 193 ASN B CA 1
ATOM 3986 C C . ASN B 1 193 ? 6.906 -14.375 13.758 1 47.16 193 ASN B C 1
ATOM 3988 O O . ASN B 1 193 ? 8.07 -14.672 14.055 1 47.16 193 ASN B O 1
ATOM 3992 N N . TRP B 1 194 ? 6.094 -15.266 13.406 1 48.56 194 TRP B N 1
ATOM 3993 C CA . TRP B 1 194 ? 6.59 -16.5 12.812 1 48.56 194 TRP B CA 1
ATOM 3994 C C . TRP B 1 194 ? 7.25 -16.234 11.461 1 48.56 194 TRP B C 1
ATOM 3996 O O . TRP B 1 194 ? 7.531 -17.172 10.703 1 48.56 194 TRP B O 1
ATOM 4006 N N . SER B 1 195 ? 7.422 -14.883 11.227 1 57.72 195 SER B N 1
ATOM 4007 C CA . SER B 1 195 ? 8.031 -14.742 9.906 1 57.72 195 SER B CA 1
ATOM 4008 C C . SER B 1 195 ? 9.516 -14.438 10.016 1 57.72 195 SER B C 1
ATOM 4010 O O . SER B 1 195 ? 9.93 -13.57 10.789 1 57.72 195 SER B O 1
ATOM 4012 N N . PRO B 1 196 ? 10.266 -15.305 9.391 1 58.84 196 PRO B N 1
ATOM 4013 C CA . PRO B 1 196 ? 11.695 -14.984 9.32 1 58.84 196 PRO B CA 1
ATOM 4014 C C . PRO B 1 196 ? 11.961 -13.547 8.898 1 58.84 196 PRO B C 1
ATOM 4016 O O . PRO B 1 196 ? 13.039 -13.008 9.164 1 58.84 196 PRO B O 1
ATOM 4019 N N . ALA B 1 197 ? 10.938 -12.953 8.383 1 62 197 ALA B N 1
ATOM 4020 C CA . ALA B 1 197 ? 11.117 -11.578 7.922 1 62 197 ALA B CA 1
ATOM 4021 C C . ALA B 1 197 ? 11.391 -10.641 9.094 1 62 197 ALA B C 1
ATOM 4023 O O . ALA B 1 197 ? 11.969 -9.562 8.906 1 62 197 ALA B O 1
ATOM 4024 N N . PHE B 1 198 ? 11.047 -11.086 10.227 1 68.31 198 PHE B N 1
ATOM 4025 C CA . PHE B 1 198 ? 11.164 -10.156 11.336 1 68.31 198 PHE B CA 1
ATOM 4026 C C . PHE B 1 198 ? 12.258 -10.602 12.297 1 68.31 198 PHE B C 1
ATOM 4028 O O . PHE B 1 198 ? 12.367 -10.07 13.406 1 68.31 198 PHE B O 1
ATOM 4035 N N . ASP B 1 199 ? 12.945 -11.5 11.75 1 68.88 199 ASP B N 1
ATOM 4036 C CA . ASP B 1 199 ? 14.094 -11.898 12.555 1 68.88 199 ASP B CA 1
ATOM 4037 C C . ASP B 1 199 ? 15.031 -10.727 12.789 1 68.88 199 ASP B C 1
ATOM 4039 O O . ASP B 1 199 ? 15.406 -10.016 11.852 1 68.88 199 ASP B O 1
ATOM 4043 N N . GLY B 1 200 ? 15.328 -10.5 14.039 1 72.88 200 GLY B N 1
ATOM 4044 C CA . GLY B 1 200 ? 16.266 -9.453 14.406 1 72.88 200 GLY B CA 1
ATOM 4045 C C . GLY B 1 200 ? 15.602 -8.109 14.641 1 72.88 200 GLY B C 1
ATOM 4046 O O . GLY B 1 200 ? 16.25 -7.168 15.125 1 72.88 200 GLY B O 1
ATOM 4047 N N . VAL B 1 201 ? 14.344 -8.062 14.422 1 77.5 201 VAL B N 1
ATOM 4048 C CA . VAL B 1 201 ? 13.656 -6.781 14.508 1 77.5 201 VAL B CA 1
ATOM 4049 C C . VAL B 1 201 ? 13.555 -6.352 15.969 1 77.5 201 VAL B C 1
ATOM 4051 O O . VAL B 1 201 ? 13.484 -5.156 16.266 1 77.5 201 VAL B O 1
ATOM 4054 N N . ALA B 1 202 ? 13.57 -7.324 16.828 1 76.38 202 ALA B N 1
ATOM 4055 C CA . ALA B 1 202 ? 13.516 -7.027 18.25 1 76.38 202 ALA B CA 1
ATOM 4056 C C . ALA B 1 202 ? 14.672 -6.121 18.672 1 76.38 202 ALA B C 1
ATOM 4058 O O . ALA B 1 202 ? 14.531 -5.32 19.594 1 76.38 202 ALA B O 1
ATOM 4059 N N . ASP B 1 203 ? 15.742 -6.207 17.969 1 81 203 ASP B N 1
ATOM 4060 C CA . ASP B 1 203 ? 16.922 -5.402 18.281 1 81 203 ASP B CA 1
ATOM 4061 C C . ASP B 1 203 ? 16.797 -4 17.688 1 81 203 ASP B C 1
ATOM 4063 O O . ASP B 1 203 ? 17.562 -3.102 18.047 1 81 203 ASP B O 1
ATOM 4067 N N . MET B 1 204 ? 15.906 -3.832 16.844 1 82.75 204 MET B N 1
ATOM 4068 C CA . MET B 1 204 ? 15.648 -2.541 16.219 1 82.75 204 MET B CA 1
ATOM 4069 C C . MET B 1 204 ? 14.148 -2.271 16.125 1 82.75 204 MET B C 1
ATOM 4071 O O . MET B 1 204 ? 13.602 -2.146 15.023 1 82.75 204 MET B O 1
ATOM 4075 N N . PRO B 1 205 ? 13.523 -2.049 17.219 1 80.31 205 PRO B N 1
ATOM 4076 C CA . PRO B 1 205 ? 12.062 -1.953 17.25 1 80.31 205 PRO B CA 1
ATOM 4077 C C . PRO B 1 205 ? 11.531 -0.775 16.438 1 80.31 205 PRO B C 1
ATOM 4079 O O . PRO B 1 205 ? 10.406 -0.827 15.922 1 80.31 205 PRO B O 1
ATOM 4082 N N . GLU B 1 206 ? 12.344 0.258 16.297 1 83.25 206 GLU B N 1
ATOM 4083 C CA . GLU B 1 206 ? 11.914 1.416 15.523 1 83.25 206 GLU B CA 1
ATOM 4084 C C . GLU B 1 206 ? 11.688 1.044 14.062 1 83.25 206 GLU B C 1
ATOM 4086 O O . GLU B 1 206 ? 10.812 1.607 13.398 1 83.25 206 GLU B O 1
ATOM 4091 N N . ARG B 1 207 ? 12.5 0.114 13.57 1 83.69 207 ARG B N 1
ATOM 4092 C CA . ARG B 1 207 ? 12.32 -0.332 12.188 1 83.69 207 ARG B CA 1
ATOM 4093 C C . ARG B 1 207 ? 11.023 -1.119 12.031 1 83.69 207 ARG B C 1
ATOM 4095 O O . ARG B 1 207 ? 10.328 -0.985 11.023 1 83.69 207 ARG B O 1
ATOM 4102 N N . GLY B 1 208 ? 10.758 -1.947 12.992 1 80.25 208 GLY B N 1
ATOM 4103 C CA . GLY B 1 208 ? 9.484 -2.643 13 1 80.25 208 GLY B CA 1
ATOM 4104 C C . GLY B 1 208 ? 8.289 -1.705 13.039 1 80.25 208 GLY B C 1
ATOM 4105 O O . GLY B 1 208 ? 7.301 -1.92 12.336 1 80.25 208 GLY B O 1
ATOM 4106 N N . ALA B 1 209 ? 8.414 -0.677 13.828 1 83.88 209 ALA B N 1
ATOM 4107 C CA . ALA B 1 209 ? 7.348 0.31 13.953 1 83.88 209 ALA B CA 1
ATOM 4108 C C . ALA B 1 209 ? 7.148 1.067 12.641 1 83.88 209 ALA B C 1
ATOM 4110 O O . ALA B 1 209 ? 6.016 1.316 12.227 1 83.88 209 ALA B O 1
ATOM 4111 N N . LEU B 1 210 ? 8.273 1.415 12.031 1 87.06 210 LEU B N 1
ATOM 4112 C CA . LEU B 1 210 ? 8.203 2.104 10.75 1 87.06 210 LEU B CA 1
ATOM 4113 C C . LEU B 1 210 ? 7.535 1.226 9.695 1 87.06 210 LEU B C 1
ATOM 4115 O O . LEU B 1 210 ? 6.688 1.697 8.938 1 87.06 210 LEU B O 1
ATOM 4119 N N . ALA B 1 211 ? 7.934 -0.013 9.672 1 83.56 211 ALA B N 1
ATOM 4120 C CA . ALA B 1 211 ? 7.348 -0.944 8.711 1 83.56 211 ALA B CA 1
ATOM 4121 C C . ALA B 1 211 ? 5.848 -1.1 8.945 1 83.56 211 ALA B C 1
ATOM 4123 O O . ALA B 1 211 ? 5.066 -1.155 7.992 1 83.56 211 ALA B O 1
ATOM 4124 N N . GLN B 1 212 ? 5.473 -1.191 10.133 1 83.44 212 GLN B N 1
ATOM 4125 C CA . GLN B 1 212 ? 4.059 -1.303 10.469 1 83.44 212 GLN B CA 1
ATOM 4126 C C . GLN B 1 212 ? 3.293 -0.052 10.055 1 83.44 212 GLN B C 1
ATOM 4128 O O . GLN B 1 212 ? 2.209 -0.148 9.469 1 83.44 212 GLN B O 1
ATOM 4133 N N . ALA B 1 213 ? 3.812 1.094 10.391 1 87.56 213 ALA B N 1
ATOM 4134 C CA . ALA B 1 213 ? 3.189 2.355 10 1 87.56 213 ALA B CA 1
ATOM 4135 C C . ALA B 1 213 ? 3.068 2.461 8.484 1 87.56 213 ALA B C 1
ATOM 4137 O O . ALA B 1 213 ? 2.045 2.916 7.965 1 87.56 213 ALA B O 1
ATOM 4138 N N . ALA B 1 214 ? 4.109 2.055 7.824 1 87.44 214 ALA B N 1
ATOM 4139 C CA . ALA B 1 214 ? 4.086 2.068 6.363 1 87.44 214 ALA B CA 1
ATOM 4140 C C . ALA B 1 214 ? 2.979 1.168 5.824 1 87.44 214 ALA B C 1
ATOM 4142 O O . ALA B 1 214 ? 2.297 1.523 4.863 1 87.44 214 ALA B O 1
ATOM 4143 N N . GLY B 1 215 ? 2.854 -0.018 6.438 1 84.75 215 GLY B N 1
ATOM 4144 C CA . GLY B 1 215 ? 1.804 -0.938 6.027 1 84.75 215 GLY B CA 1
ATOM 4145 C C . GLY B 1 215 ? 0.409 -0.365 6.191 1 84.75 215 GLY B C 1
ATOM 4146 O O . GLY B 1 215 ? -0.449 -0.546 5.328 1 84.75 215 GLY B O 1
ATOM 4147 N N . ILE B 1 216 ? 0.174 0.295 7.258 1 87.94 216 ILE B N 1
ATOM 4148 C CA . ILE B 1 216 ? -1.121 0.918 7.512 1 87.94 216 ILE B CA 1
ATOM 4149 C C . ILE B 1 216 ? -1.357 2.041 6.504 1 87.94 216 ILE B C 1
ATOM 4151 O O . ILE B 1 216 ? -2.434 2.135 5.91 1 87.94 216 ILE B O 1
ATOM 4155 N N . LEU B 1 217 ? -0.373 2.881 6.332 1 91 217 LEU B N 1
ATOM 4156 C CA . LEU B 1 217 ? -0.479 4.012 5.414 1 91 217 LEU B CA 1
ATOM 4157 C C . LEU B 1 217 ? -0.769 3.539 3.996 1 91 217 LEU B C 1
ATOM 4159 O O . LEU B 1 217 ? -1.595 4.129 3.297 1 91 217 LEU B O 1
ATOM 4163 N N . GLN B 1 218 ? -0.144 2.535 3.613 1 88.81 218 GLN B N 1
ATOM 4164 C CA . GLN B 1 218 ? -0.306 2.006 2.262 1 88.81 218 GLN B CA 1
ATOM 4165 C C . GLN B 1 218 ? -1.74 1.543 2.021 1 88.81 218 GLN B C 1
ATOM 4167 O O . GLN B 1 218 ? -2.232 1.593 0.893 1 88.81 218 GLN B O 1
ATOM 4172 N N . SER B 1 219 ? -2.391 1.141 3.002 1 90.44 219 SER B N 1
ATOM 4173 C CA . SER B 1 219 ? -3.744 0.609 2.883 1 90.44 219 SER B CA 1
ATOM 4174 C C . SER B 1 219 ? -4.723 1.688 2.438 1 90.44 219 SER B C 1
ATOM 4176 O O . SER B 1 219 ? -5.824 1.382 1.971 1 90.44 219 SER B O 1
ATOM 4178 N N . VAL B 1 220 ? -4.332 2.936 2.508 1 92 220 VAL B N 1
ATOM 4179 C CA . VAL B 1 220 ? -5.277 3.994 2.158 1 92 220 VAL B CA 1
ATOM 4180 C C . VAL B 1 220 ? -4.68 4.875 1.062 1 92 220 VAL B C 1
ATOM 4182 O O . VAL B 1 220 ? -5.234 5.926 0.734 1 92 220 VAL B O 1
ATOM 4185 N N . GLU B 1 221 ? -3.551 4.508 0.563 1 89.62 221 GLU B N 1
ATOM 4186 C CA . GLU B 1 221 ? -2.998 5.258 -0.562 1 89.62 221 GLU B CA 1
ATOM 4187 C C . GLU B 1 221 ? -3.887 5.137 -1.796 1 89.62 221 GLU B C 1
ATOM 4189 O O . GLU B 1 221 ? -4.344 4.043 -2.133 1 89.62 221 GLU B O 1
ATOM 4194 N N . VAL B 1 222 ? -4.098 6.262 -2.4 1 86.06 222 VAL B N 1
ATOM 4195 C CA . VAL B 1 222 ? -4.926 6.285 -3.602 1 86.06 222 VAL B CA 1
ATOM 4196 C C . VAL B 1 222 ? -4.07 5.961 -4.824 1 86.06 222 VAL B C 1
ATOM 4198 O O . VAL B 1 222 ? -3.098 6.664 -5.113 1 86.06 222 VAL B O 1
ATOM 4201 N N . THR B 1 223 ? -4.48 4.918 -5.477 1 81.12 223 THR B N 1
ATOM 4202 C CA . THR B 1 223 ? -3.729 4.449 -6.637 1 81.12 223 THR B CA 1
ATOM 4203 C C . THR B 1 223 ? -3.914 5.395 -7.816 1 81.12 223 THR B C 1
ATOM 4205 O O . THR B 1 223 ? -5.035 5.809 -8.117 1 81.12 223 THR B O 1
ATOM 4208 N N . ARG B 1 224 ? -2.812 5.684 -8.398 1 77.94 224 ARG B N 1
ATOM 4209 C CA . ARG B 1 224 ? -2.855 6.523 -9.594 1 77.94 224 ARG B CA 1
ATOM 4210 C C . ARG B 1 224 ? -3.695 5.875 -10.688 1 77.94 224 ARG B C 1
ATOM 4212 O O . ARG B 1 224 ? -3.572 4.676 -10.945 1 77.94 224 ARG B O 1
ATOM 4219 N N . GLY B 1 225 ? -4.52 6.668 -11.297 1 73.25 225 GLY B N 1
ATOM 4220 C CA . GLY B 1 225 ? -5.293 6.195 -12.438 1 73.25 225 GLY B CA 1
ATOM 4221 C C . GLY B 1 225 ? -6.684 5.719 -12.055 1 73.25 225 GLY B C 1
ATOM 4222 O O . GLY B 1 225 ? -7.539 5.539 -12.922 1 73.25 225 GLY B O 1
ATOM 4223 N N . PHE B 1 226 ? -6.859 5.332 -10.781 1 68 226 PHE B N 1
ATOM 4224 C CA . PHE B 1 226 ? -8.172 4.863 -10.367 1 68 226 PHE B CA 1
ATOM 4225 C C . PHE B 1 226 ? -9.016 6.016 -9.82 1 68 226 PHE B C 1
ATOM 4227 O O . PHE B 1 226 ? -9.688 5.867 -8.797 1 68 226 PHE B O 1
ATOM 4234 N N . THR B 1 227 ? -8.836 7.129 -10.164 1 61.22 227 THR B N 1
ATOM 4235 C CA . THR B 1 227 ? -9.648 8.195 -9.594 1 61.22 227 THR B CA 1
ATOM 4236 C C . THR B 1 227 ? -10.344 8.992 -10.703 1 61.22 227 THR B C 1
ATOM 4238 O O . THR B 1 227 ? -9.938 8.938 -11.859 1 61.22 227 THR B O 1
ATOM 4241 N N . PHE B 1 228 ? -11.5 9.398 -10.227 1 57 228 PHE B N 1
ATOM 4242 C CA . PHE B 1 228 ? -12.156 10.375 -11.094 1 57 228 PHE B CA 1
ATOM 4243 C C . PHE B 1 228 ? -11.211 11.523 -11.43 1 57 228 PHE B C 1
ATOM 4245 O O . PHE B 1 228 ? -10.32 11.852 -10.641 1 57 228 PHE B O 1
ATOM 4252 N N . PRO B 1 229 ? -11.219 11.789 -12.727 1 52.97 229 PRO B N 1
ATOM 4253 C CA . PRO B 1 229 ? -10.297 12.812 -13.227 1 52.97 229 PRO B CA 1
ATOM 4254 C C . PRO B 1 229 ? -10.055 13.93 -12.211 1 52.97 229 PRO B C 1
ATOM 4256 O O . PRO B 1 229 ? -8.961 14.492 -12.164 1 52.97 229 PRO B O 1
ATOM 4259 N N . LEU B 1 230 ? -11.141 14.133 -11.5 1 47.72 230 LEU B N 1
ATOM 4260 C CA . LEU B 1 230 ? -10.953 15.258 -10.586 1 47.72 230 LEU B CA 1
ATOM 4261 C C . LEU B 1 230 ? -10.461 14.781 -9.227 1 47.72 230 LEU B C 1
ATOM 4263 O O . LEU B 1 230 ? -10.078 15.594 -8.383 1 47.72 230 LEU B O 1
ATOM 4267 N N . ALA B 1 231 ? -10.5 13.422 -9.188 1 55.31 231 ALA B N 1
ATOM 4268 C CA . ALA B 1 231 ? -10.062 12.953 -7.879 1 55.31 231 ALA B CA 1
ATOM 4269 C C . ALA B 1 231 ? -8.555 12.688 -7.867 1 55.31 231 ALA B C 1
ATOM 4271 O O . ALA B 1 231 ? -7.996 12.219 -8.859 1 55.31 231 ALA B O 1
ATOM 4272 N N . GLY B 1 232 ? -7.793 13.406 -7.023 1 66.94 232 GLY B N 1
ATOM 4273 C CA . GLY B 1 232 ? -6.352 13.281 -6.891 1 66.94 232 GLY B CA 1
ATOM 4274 C C . GLY B 1 232 ? -5.906 11.906 -6.434 1 66.94 232 GLY B C 1
ATOM 4275 O O . GLY B 1 232 ? -6.738 11.055 -6.109 1 66.94 232 GLY B O 1
ATOM 4276 N N . TRP B 1 233 ? -4.797 11.469 -6.75 1 78.38 233 TRP B N 1
ATOM 4277 C CA . TRP B 1 233 ? -4.094 10.289 -6.258 1 78.38 233 TRP B CA 1
ATOM 4278 C C . TRP B 1 233 ? -2.965 10.68 -5.312 1 78.38 233 TRP B C 1
ATOM 4280 O O . TRP B 1 233 ? -2.611 11.859 -5.211 1 78.38 233 TRP B O 1
ATOM 4290 N N . THR B 1 234 ? -2.541 9.727 -4.574 1 81.56 234 THR B N 1
ATOM 4291 C CA . THR B 1 234 ? -1.488 10.023 -3.605 1 81.56 234 THR B CA 1
ATOM 4292 C C . THR B 1 234 ? -0.197 10.422 -4.316 1 81.56 234 THR B C 1
ATOM 4294 O O . THR B 1 234 ? 0.357 9.641 -5.09 1 81.56 234 THR B O 1
ATOM 4297 N N . GLN B 1 235 ? 0.224 11.602 -3.959 1 78.19 235 GLN B N 1
ATOM 4298 C CA . GLN B 1 235 ? 1.414 12.133 -4.609 1 78.19 235 GLN B CA 1
ATOM 4299 C C . GLN B 1 235 ? 2.666 11.859 -3.779 1 78.19 235 GLN B C 1
ATOM 4301 O O . GLN B 1 235 ? 3.775 11.82 -4.316 1 78.19 235 GLN B O 1
ATOM 4306 N N . CYS B 1 236 ? 2.43 11.797 -2.547 1 83.5 236 CYS B N 1
ATOM 4307 C CA . CYS B 1 236 ? 3.529 11.547 -1.624 1 83.5 236 CYS B CA 1
ATOM 4308 C C . CYS B 1 236 ? 3.021 10.93 -0.324 1 83.5 236 CYS B C 1
ATOM 4310 O O . CYS B 1 236 ? 1.852 11.094 0.027 1 83.5 236 CYS B O 1
ATOM 4312 N N . ALA B 1 237 ? 3.883 10.188 0.263 1 89 237 ALA B N 1
ATOM 4313 C CA . ALA B 1 237 ? 3.639 9.648 1.599 1 89 237 ALA B CA 1
ATOM 4314 C C . ALA B 1 237 ? 4.77 10.023 2.555 1 89 237 ALA B C 1
ATOM 4316 O O . ALA B 1 237 ? 5.938 10.039 2.166 1 89 237 ALA B O 1
ATOM 4317 N N . SER B 1 238 ? 4.402 10.352 3.785 1 92.06 238 SER B N 1
ATOM 4318 C CA . SER B 1 238 ? 5.418 10.68 4.781 1 92.06 238 SER B CA 1
ATOM 4319 C C . SER B 1 238 ? 5.219 9.883 6.062 1 92.06 238 SER B C 1
ATOM 4321 O O . SER B 1 238 ? 4.086 9.555 6.426 1 92.06 238 SER B O 1
ATOM 4323 N N . LEU B 1 239 ? 6.305 9.445 6.656 1 92.06 239 LEU B N 1
ATOM 4324 C CA . LEU B 1 239 ? 6.363 8.867 7.992 1 92.06 239 LEU B CA 1
ATOM 4325 C C . LEU B 1 239 ? 7.203 9.734 8.922 1 92.06 239 LEU B C 1
ATOM 4327 O O . LEU B 1 239 ? 8.273 10.211 8.539 1 92.06 239 LEU B O 1
ATOM 4331 N N . ARG B 1 240 ? 6.652 9.992 10.07 1 94.19 240 ARG B N 1
ATOM 4332 C CA . ARG B 1 240 ? 7.344 10.828 11.047 1 94.19 240 ARG B CA 1
ATOM 4333 C C . ARG B 1 240 ? 7.742 10.016 12.273 1 94.19 240 ARG B C 1
ATOM 4335 O O . ARG B 1 240 ? 6.891 9.664 13.094 1 94.19 240 ARG B O 1
ATOM 4342 N N . ASP B 1 241 ? 8.992 9.711 12.367 1 92.94 241 ASP B N 1
ATOM 4343 C CA . ASP B 1 241 ? 9.547 9.086 13.562 1 92.94 241 ASP B CA 1
ATOM 4344 C C . ASP B 1 241 ? 9.828 10.133 14.641 1 92.94 241 ASP B C 1
ATOM 4346 O O . ASP B 1 241 ? 10.938 10.656 14.734 1 92.94 241 ASP B O 1
ATOM 4350 N N . LEU B 1 242 ? 8.82 10.367 15.422 1 92.31 242 LEU B N 1
ATOM 4351 C CA . LEU B 1 242 ? 8.828 11.492 16.359 1 92.31 242 LEU B CA 1
ATOM 4352 C C . LEU B 1 242 ? 9.859 11.273 17.453 1 92.31 242 LEU B C 1
ATOM 4354 O O . LEU B 1 242 ? 10.492 12.227 17.906 1 92.31 242 LEU B O 1
ATOM 4358 N N . ALA B 1 243 ? 10.039 10.078 17.859 1 87.88 243 ALA B N 1
ATOM 4359 C CA . ALA B 1 243 ? 11 9.758 18.922 1 87.88 243 ALA B CA 1
ATOM 4360 C C . ALA B 1 243 ? 12.43 9.992 18.438 1 87.88 243 ALA B C 1
ATOM 4362 O O . ALA B 1 243 ? 13.266 10.5 19.203 1 87.88 243 ALA B O 1
ATOM 4363 N N . ASN B 1 244 ? 12.703 9.656 17.25 1 90.69 244 ASN B N 1
ATOM 4364 C CA . ASN B 1 244 ? 14.07 9.734 16.75 1 90.69 244 ASN B CA 1
ATOM 4365 C C . ASN B 1 244 ? 14.273 10.961 15.859 1 90.69 244 ASN B C 1
ATOM 4367 O O . ASN B 1 244 ? 15.344 11.133 15.281 1 90.69 244 ASN B O 1
ATOM 4371 N N . ARG B 1 245 ? 13.32 11.75 15.719 1 95.12 245 ARG B N 1
ATOM 4372 C CA . ARG B 1 245 ? 13.344 13.016 14.992 1 95.12 245 ARG B CA 1
ATOM 4373 C C . ARG B 1 245 ? 13.734 12.805 13.531 1 95.12 245 ARG B C 1
ATOM 4375 O O . ARG B 1 245 ? 14.555 13.547 12.992 1 95.12 245 ARG B O 1
ATOM 4382 N N . MET B 1 246 ? 13.172 11.797 12.93 1 94.94 246 MET B N 1
ATOM 4383 C CA . MET B 1 246 ? 13.359 11.523 11.508 1 94.94 246 MET B CA 1
ATOM 4384 C C . MET B 1 246 ? 12.07 11.781 10.727 1 94.94 246 MET B C 1
ATOM 4386 O O . MET B 1 246 ? 10.992 11.336 11.133 1 94.94 246 MET B O 1
ATOM 4390 N N . LEU B 1 247 ? 12.156 12.562 9.695 1 94.25 247 LEU B N 1
ATOM 4391 C CA . LEU B 1 247 ? 11.078 12.75 8.727 1 94.25 247 LEU B CA 1
ATOM 4392 C C . LEU B 1 247 ? 11.359 11.969 7.449 1 94.25 247 LEU B C 1
ATOM 4394 O O . LEU B 1 247 ? 12.289 12.297 6.703 1 94.25 247 LEU B O 1
ATOM 4398 N N . TYR B 1 248 ? 10.562 10.93 7.215 1 91.81 248 TYR B N 1
ATOM 4399 C CA . TYR B 1 248 ? 10.703 10.109 6.02 1 91.81 248 TYR B CA 1
ATOM 4400 C C . TYR B 1 248 ? 9.648 10.469 4.98 1 91.81 248 TYR B C 1
ATOM 4402 O O . TYR B 1 248 ? 8.555 10.914 5.332 1 91.81 248 TYR B O 1
ATOM 4410 N N . TRP B 1 249 ? 9.969 10.281 3.695 1 90.19 249 TRP B N 1
ATOM 4411 C CA . TRP B 1 249 ? 8.977 10.414 2.633 1 90.19 249 TRP B CA 1
ATOM 4412 C C . TRP B 1 249 ? 9.266 9.453 1.488 1 90.19 249 TRP B C 1
ATOM 4414 O O . TRP B 1 249 ? 10.359 8.891 1.405 1 90.19 249 TRP B O 1
ATOM 4424 N N . ARG B 1 250 ? 8.227 9.203 0.761 1 87.56 250 ARG B N 1
ATOM 4425 C CA . ARG B 1 250 ? 8.344 8.477 -0.5 1 87.56 250 ARG B CA 1
ATOM 4426 C C . ARG B 1 250 ? 7.402 9.055 -1.553 1 87.56 250 ARG B C 1
ATOM 4428 O O . ARG B 1 250 ? 6.387 9.664 -1.216 1 87.56 250 ARG B O 1
ATOM 4435 N N . THR B 1 251 ? 7.863 8.961 -2.771 1 82.31 251 THR B N 1
ATOM 4436 C CA . THR B 1 251 ? 7.055 9.391 -3.904 1 82.31 251 THR B CA 1
ATOM 4437 C C . THR B 1 251 ? 6.551 8.188 -4.695 1 82.31 251 THR B C 1
ATOM 4439 O O . THR B 1 251 ? 7.012 7.066 -4.488 1 82.31 251 THR B O 1
ATOM 4442 N N . PRO B 1 252 ? 5.582 8.383 -5.609 1 75.38 252 PRO B N 1
ATOM 4443 C CA . PRO B 1 252 ? 5.023 7.25 -6.355 1 75.38 252 PRO B CA 1
ATOM 4444 C C . PRO B 1 252 ? 6.07 6.539 -7.211 1 75.38 252 PRO B C 1
ATOM 4446 O O . PRO B 1 252 ? 5.93 5.348 -7.5 1 75.38 252 PRO B O 1
ATOM 4449 N N . LEU B 1 253 ? 7.102 7.324 -7.594 1 78.19 253 LEU B N 1
ATOM 4450 C CA . LEU B 1 253 ? 8.078 6.73 -8.5 1 78.19 253 LEU B CA 1
ATOM 4451 C C . LEU B 1 253 ? 9.234 6.105 -7.715 1 78.19 253 LEU B C 1
ATOM 4453 O O . LEU B 1 253 ? 10.062 5.402 -8.289 1 78.19 253 LEU B O 1
ATOM 4457 N N . THR B 1 254 ? 9.266 6.418 -6.457 1 75.12 254 THR B N 1
ATOM 4458 C CA . THR B 1 254 ? 10.297 5.832 -5.613 1 75.12 254 THR B CA 1
ATOM 4459 C C . THR B 1 254 ? 9.672 5.027 -4.473 1 75.12 254 THR B C 1
ATOM 4461 O O . THR B 1 254 ? 8.969 5.582 -3.631 1 75.12 254 THR B O 1
ATOM 4464 N N . ALA B 1 255 ? 9.828 3.721 -4.484 1 74 255 ALA B N 1
ATOM 4465 C CA . ALA B 1 255 ? 9.305 2.932 -3.375 1 74 255 ALA B CA 1
ATOM 4466 C C . ALA B 1 255 ? 10.258 2.951 -2.184 1 74 255 ALA B C 1
ATOM 4468 O O . ALA B 1 255 ? 9.961 2.369 -1.137 1 74 255 ALA B O 1
ATOM 4469 N N . ARG B 1 256 ? 11.289 3.775 -2.299 1 81.56 256 ARG B N 1
ATOM 4470 C CA . ARG B 1 256 ? 12.25 3.875 -1.204 1 81.56 256 ARG B CA 1
ATOM 4471 C C . ARG B 1 256 ? 11.867 4.996 -0.241 1 81.56 256 ARG B C 1
ATOM 4473 O O . ARG B 1 256 ? 11.539 6.105 -0.668 1 81.56 256 ARG B O 1
ATOM 4480 N N . TRP B 1 257 ? 11.906 4.574 1.001 1 88.38 257 TRP B N 1
ATOM 4481 C CA . TRP B 1 257 ? 11.734 5.617 2.006 1 88.38 257 TRP B CA 1
ATOM 4482 C C . TRP B 1 257 ? 13.047 6.359 2.248 1 88.38 257 TRP B C 1
ATOM 4484 O O . TRP B 1 257 ? 14.078 5.742 2.521 1 88.38 257 TRP B O 1
ATOM 4494 N N . GLN B 1 258 ? 12.992 7.629 2.031 1 89.81 258 GLN B N 1
ATOM 4495 C CA . GLN B 1 258 ? 14.102 8.523 2.346 1 89.81 258 GLN B CA 1
ATOM 4496 C C . GLN B 1 258 ? 13.734 9.477 3.484 1 89.81 258 GLN B C 1
ATOM 4498 O O . GLN B 1 258 ? 12.578 9.883 3.613 1 89.81 258 GLN B O 1
ATOM 4503 N N . GLY B 1 259 ? 14.75 9.719 4.312 1 92.31 259 GLY B N 1
ATOM 4504 C CA . GLY B 1 259 ? 14.414 10.562 5.449 1 92.31 259 GLY B CA 1
ATOM 4505 C C . GLY B 1 259 ? 15.523 11.539 5.816 1 92.31 259 GLY B C 1
ATOM 4506 O O . GLY B 1 259 ? 16.672 11.375 5.387 1 92.31 259 GLY B O 1
ATOM 4507 N N . VAL B 1 260 ? 15.164 12.578 6.562 1 94.62 260 VAL B N 1
ATOM 4508 C CA . VAL B 1 260 ? 16.094 13.578 7.09 1 94.62 260 VAL B CA 1
ATOM 4509 C C . VAL B 1 260 ? 15.977 13.641 8.609 1 94.62 260 VAL B C 1
ATOM 4511 O O . VAL B 1 260 ? 14.875 13.562 9.156 1 94.62 260 VAL B O 1
ATOM 4514 N N . ASN B 1 261 ? 17.156 13.695 9.18 1 95.75 261 ASN B N 1
ATOM 4515 C CA . ASN B 1 261 ? 17.203 13.992 10.609 1 95.75 261 ASN B CA 1
ATOM 4516 C C . ASN B 1 261 ? 16.969 15.469 10.883 1 95.75 261 ASN B C 1
ATOM 4518 O O . ASN B 1 261 ? 17.812 16.312 10.562 1 95.75 261 ASN B O 1
ATOM 4522 N N . VAL B 1 262 ? 15.93 15.734 11.523 1 94.31 262 VAL B N 1
ATOM 4523 C CA . VAL B 1 262 ? 15.477 17.125 11.664 1 94.31 262 VAL B CA 1
ATOM 4524 C C . VAL B 1 262 ? 16.359 17.859 12.664 1 94.31 262 VAL B C 1
ATOM 4526 O O . VAL B 1 262 ? 16.625 19.047 12.516 1 94.31 262 VAL B O 1
ATOM 4529 N N . THR B 1 263 ? 16.844 17.141 13.648 1 93.25 263 THR B N 1
ATOM 4530 C CA . THR B 1 263 ? 17.766 17.766 14.609 1 93.25 263 THR B CA 1
ATOM 4531 C C . THR B 1 263 ? 19.047 18.203 13.914 1 93.25 263 THR B C 1
ATOM 4533 O O . THR B 1 263 ? 19.516 19.328 14.117 1 93.25 263 THR B O 1
ATOM 4536 N N . ALA B 1 264 ? 19.562 17.344 13.148 1 91.94 264 ALA B N 1
ATOM 4537 C CA . ALA B 1 264 ? 20.781 17.672 12.398 1 91.94 264 ALA B CA 1
ATOM 4538 C C . ALA B 1 264 ? 20.516 18.812 11.422 1 91.94 264 ALA B C 1
ATOM 4540 O O . ALA B 1 264 ? 21.359 19.719 11.273 1 91.94 264 ALA B O 1
ATOM 4541 N N . ALA B 1 265 ? 19.422 18.781 10.734 1 90.69 265 ALA B N 1
ATOM 4542 C CA . ALA B 1 265 ? 19.062 19.844 9.789 1 90.69 265 ALA B CA 1
ATOM 4543 C C . ALA B 1 265 ? 18.922 21.188 10.492 1 90.69 265 ALA B C 1
ATOM 4545 O O . ALA B 1 265 ? 19.312 22.219 9.945 1 90.69 265 ALA B O 1
ATOM 4546 N N . ALA B 1 266 ? 18.406 21.156 11.688 1 87.81 266 ALA B N 1
ATOM 4547 C CA . ALA B 1 266 ? 18.188 22.375 12.461 1 87.81 266 ALA B CA 1
ATOM 4548 C C . ALA B 1 266 ? 19.516 22.984 12.914 1 87.81 266 ALA B C 1
ATOM 4550 O O . ALA B 1 266 ? 19.594 24.188 13.188 1 87.81 266 ALA B O 1
ATOM 4551 N N . ALA B 1 267 ? 20.5 22.188 13.016 1 89.12 267 ALA B N 1
ATOM 4552 C CA . ALA B 1 267 ? 21.812 22.656 13.477 1 89.12 267 ALA B CA 1
ATOM 4553 C C . ALA B 1 267 ? 22.609 23.25 12.32 1 89.12 267 ALA B C 1
ATOM 4555 O O . ALA B 1 267 ? 23.656 23.859 12.539 1 89.12 267 ALA B O 1
ATOM 4556 N N . ALA B 1 268 ? 22.078 23.125 11.195 1 84.12 268 ALA B N 1
ATOM 4557 C CA . ALA B 1 268 ? 22.781 23.656 10.023 1 84.12 268 ALA B CA 1
ATOM 4558 C C . ALA B 1 268 ? 22.766 25.172 10.016 1 84.12 268 ALA B C 1
ATOM 4560 O O . ALA B 1 268 ? 21.844 25.797 10.555 1 84.12 268 ALA B O 1
ATOM 4561 N N . ASP B 1 269 ? 23.781 25.672 9.344 1 82.56 269 ASP B N 1
ATOM 4562 C CA . ASP B 1 269 ? 23.844 27.125 9.172 1 82.56 269 ASP B CA 1
ATOM 4563 C C . ASP B 1 269 ? 22.938 27.594 8.047 1 82.56 269 ASP B C 1
ATOM 4565 O O . ASP B 1 269 ? 23.25 27.391 6.867 1 82.56 269 ASP B O 1
ATOM 4569 N N . GLY B 1 270 ? 21.75 28.141 8.43 1 80.25 270 GLY B N 1
ATOM 4570 C CA . GLY B 1 270 ? 20.828 28.672 7.453 1 80.25 270 GLY B CA 1
ATOM 4571 C C . GLY B 1 270 ? 19.906 27.625 6.852 1 80.25 270 GLY B C 1
ATOM 4572 O O . GLY B 1 270 ? 20.031 26.438 7.18 1 80.25 270 GLY B O 1
ATOM 4573 N N . PRO B 1 271 ? 19.047 28.062 6.004 1 81.75 271 PRO B N 1
ATOM 4574 C CA . PRO B 1 271 ? 18.094 27.156 5.375 1 81.75 271 PRO B CA 1
ATOM 4575 C C . PRO B 1 271 ? 18.75 26.203 4.371 1 81.75 271 PRO B C 1
ATOM 4577 O O . PRO B 1 271 ? 19.703 26.594 3.695 1 81.75 271 PRO B O 1
ATOM 4580 N N . ARG B 1 272 ? 18.312 25.016 4.383 1 86.44 272 ARG B N 1
ATOM 4581 C CA . ARG B 1 272 ? 18.734 23.984 3.428 1 86.44 272 ARG B CA 1
ATOM 4582 C C . ARG B 1 272 ? 17.547 23.438 2.652 1 86.44 272 ARG B C 1
ATOM 4584 O O . ARG B 1 272 ? 16.422 23.453 3.146 1 86.44 272 ARG B O 1
ATOM 4591 N N . ILE B 1 273 ? 17.844 22.984 1.448 1 86 273 ILE B N 1
ATOM 4592 C CA . ILE B 1 273 ? 16.781 22.484 0.589 1 86 273 ILE B CA 1
ATOM 4593 C C . ILE B 1 273 ? 17.172 21.109 0.031 1 86 273 ILE B C 1
ATOM 4595 O O . ILE B 1 273 ? 18.359 20.844 -0.202 1 86 273 ILE B O 1
ATOM 4599 N N . LEU B 1 274 ? 16.234 20.25 -0.131 1 85.69 274 LEU B N 1
ATOM 4600 C CA . LEU B 1 274 ? 16.375 18.953 -0.789 1 85.69 274 LEU B CA 1
ATOM 4601 C C . LEU B 1 274 ? 15.188 18.688 -1.71 1 85.69 274 LEU B C 1
ATOM 4603 O O . LEU B 1 274 ? 14.031 18.75 -1.278 1 85.69 274 LEU B O 1
ATOM 4607 N N . PRO B 1 275 ? 15.492 18.453 -3.045 1 79.62 275 PRO B N 1
ATOM 4608 C CA . PRO B 1 275 ? 14.383 18.047 -3.914 1 79.62 275 PRO B CA 1
ATOM 4609 C C . PRO B 1 275 ? 13.812 16.688 -3.541 1 79.62 275 PRO B C 1
ATOM 4611 O O . PRO B 1 275 ? 14.57 15.727 -3.357 1 79.62 275 PRO B O 1
ATOM 4614 N N . VAL B 1 276 ? 12.523 16.578 -3.418 1 80.62 276 VAL B N 1
ATOM 4615 C CA . VAL B 1 276 ? 11.93 15.367 -2.85 1 80.62 276 VAL B CA 1
ATOM 4616 C C . VAL B 1 276 ? 11.484 14.43 -3.973 1 80.62 276 VAL B C 1
ATOM 4618 O O . VAL B 1 276 ? 11.211 13.258 -3.736 1 80.62 276 VAL B O 1
ATOM 4621 N N . PHE B 1 277 ? 11.422 14.812 -5.238 1 76.94 277 PHE B N 1
ATOM 4622 C CA . PHE B 1 277 ? 10.93 13.961 -6.316 1 76.94 277 PHE B CA 1
ATOM 4623 C C . PHE B 1 277 ? 12.078 13.469 -7.188 1 76.94 277 PHE B C 1
ATOM 4625 O O . PHE B 1 277 ? 11.852 12.852 -8.227 1 76.94 277 PHE B O 1
ATOM 4632 N N . GLU B 1 278 ? 13.25 13.719 -6.734 1 74.19 278 GLU B N 1
ATOM 4633 C CA . GLU B 1 278 ? 14.406 13.297 -7.516 1 74.19 278 GLU B CA 1
ATOM 4634 C C . GLU B 1 278 ? 14.914 11.93 -7.059 1 74.19 278 GLU B C 1
ATOM 4636 O O . GLU B 1 278 ? 14.508 11.43 -6.004 1 74.19 278 GLU B O 1
ATOM 4641 N N . GLY B 1 279 ? 15.695 11.266 -7.953 1 76.69 279 GLY B N 1
ATOM 4642 C CA . GLY B 1 279 ? 16.359 10.031 -7.582 1 76.69 279 GLY B CA 1
ATOM 4643 C C . GLY B 1 279 ? 15.547 8.789 -7.895 1 76.69 279 GLY B C 1
ATOM 4644 O O . GLY B 1 279 ? 15.992 7.668 -7.641 1 76.69 279 GLY B O 1
ATOM 4645 N N . TRP B 1 280 ? 14.383 9.031 -8.469 1 77.81 280 TRP B N 1
ATOM 4646 C CA . TRP B 1 280 ? 13.5 7.902 -8.758 1 77.81 280 TRP B CA 1
ATOM 4647 C C . TRP B 1 280 ? 14.117 6.984 -9.805 1 77.81 280 TRP B C 1
ATOM 4649 O O . TRP B 1 280 ? 13.812 5.789 -9.852 1 77.81 280 TRP B O 1
ATOM 4659 N N . GLN B 1 281 ? 15.055 7.438 -10.555 1 78.69 281 GLN B N 1
ATOM 4660 C CA . GLN B 1 281 ? 15.688 6.648 -11.609 1 78.69 281 GLN B CA 1
ATOM 4661 C C . GLN B 1 281 ? 16.469 5.48 -11.023 1 78.69 281 GLN B C 1
ATOM 4663 O O . GLN B 1 281 ? 16.609 4.434 -11.664 1 78.69 281 GLN B O 1
ATOM 4668 N N . ASP B 1 282 ? 16.844 5.641 -9.781 1 77.44 282 ASP B N 1
ATOM 4669 C CA . ASP B 1 282 ? 17.688 4.637 -9.133 1 77.44 282 ASP B CA 1
ATOM 4670 C C . ASP B 1 282 ? 16.938 3.924 -8.016 1 77.44 282 ASP B C 1
ATOM 4672 O O . ASP B 1 282 ? 17.547 3.312 -7.141 1 77.44 282 ASP B O 1
ATOM 4676 N N . ALA B 1 283 ? 15.672 4.051 -8.086 1 78.5 283 ALA B N 1
ATOM 4677 C CA . ALA B 1 283 ? 14.875 3.58 -6.949 1 78.5 283 ALA B CA 1
ATOM 4678 C C . ALA B 1 283 ? 14.648 2.074 -7.027 1 78.5 283 ALA B C 1
ATOM 4680 O O . ALA B 1 283 ? 14.18 1.461 -6.066 1 78.5 283 ALA B O 1
ATOM 4681 N N . TRP B 1 284 ? 14.992 1.43 -8.117 1 85.81 284 TRP B N 1
ATOM 4682 C CA . TRP B 1 284 ? 14.844 -0.007 -8.328 1 85.81 284 TRP B CA 1
ATOM 4683 C C . TRP B 1 284 ? 16.203 -0.694 -8.352 1 85.81 284 TRP B C 1
ATOM 4685 O O . TRP B 1 284 ? 16.938 -0.609 -9.336 1 85.81 284 TRP B O 1
ATOM 4695 N N . ASP B 1 285 ? 16.469 -1.425 -7.262 1 85.38 285 ASP B N 1
ATOM 4696 C CA . ASP B 1 285 ? 17.828 -1.95 -7.082 1 85.38 285 ASP B CA 1
ATOM 4697 C C . ASP B 1 285 ? 18.047 -3.213 -7.918 1 85.38 285 ASP B C 1
ATOM 4699 O O . ASP B 1 285 ? 17.25 -4.152 -7.844 1 85.38 285 ASP B O 1
ATOM 4703 N N . ASP B 1 286 ? 19.094 -3.197 -8.68 1 89.38 286 ASP B N 1
ATOM 4704 C CA . ASP B 1 286 ? 19.594 -4.422 -9.305 1 89.38 286 ASP B CA 1
ATOM 4705 C C . ASP B 1 286 ? 20.656 -5.09 -8.438 1 89.38 286 ASP B C 1
ATOM 4707 O O . ASP B 1 286 ? 21.781 -4.59 -8.328 1 89.38 286 ASP B O 1
ATOM 4711 N N . VAL B 1 287 ? 20.312 -6.215 -7.812 1 88.44 287 VAL B N 1
ATOM 4712 C CA . VAL B 1 287 ? 21.234 -6.871 -6.891 1 88.44 287 VAL B CA 1
ATOM 4713 C C . VAL B 1 287 ? 21.734 -8.172 -7.504 1 88.44 287 VAL B C 1
ATOM 4715 O O . VAL B 1 287 ? 22.094 -9.109 -6.785 1 88.44 287 VAL B O 1
ATOM 4718 N N . THR B 1 288 ? 21.734 -8.266 -8.766 1 91.75 288 THR B N 1
ATOM 4719 C CA . THR B 1 288 ? 22.188 -9.453 -9.477 1 91.75 288 THR B CA 1
ATOM 4720 C C . THR B 1 288 ? 23.609 -9.836 -9.047 1 91.75 288 THR B C 1
ATOM 4722 O O . THR B 1 288 ? 23.922 -11.016 -8.898 1 91.75 288 THR B O 1
ATOM 4725 N N . ALA B 1 289 ? 24.391 -8.859 -8.805 1 89.25 289 ALA B N 1
ATOM 4726 C CA . ALA B 1 289 ? 25.797 -9.07 -8.469 1 89.25 289 ALA B CA 1
ATOM 4727 C C . ALA B 1 289 ? 25.953 -9.711 -7.09 1 89.25 289 ALA B C 1
ATOM 4729 O O . ALA B 1 289 ? 27.016 -10.227 -6.742 1 89.25 289 ALA B O 1
ATOM 4730 N N . LEU B 1 290 ? 24.906 -9.68 -6.301 1 86.88 290 LEU B N 1
ATOM 4731 C CA . LEU B 1 290 ? 24.984 -10.203 -4.941 1 86.88 290 LEU B CA 1
ATOM 4732 C C . LEU B 1 290 ? 24.656 -11.695 -4.914 1 86.88 290 LEU B C 1
ATOM 4734 O O . LEU B 1 290 ? 24.75 -12.336 -3.867 1 86.88 290 LEU B O 1
ATOM 4738 N N . LEU B 1 291 ? 24.219 -12.25 -6.043 1 88.69 291 LEU B N 1
ATOM 4739 C CA . LEU B 1 291 ? 23.984 -13.688 -6.129 1 88.69 291 LEU B CA 1
ATOM 4740 C C . LEU B 1 291 ? 25.266 -14.453 -5.836 1 88.69 291 LEU B C 1
ATOM 4742 O O . LEU B 1 291 ? 26.297 -14.219 -6.473 1 88.69 291 LEU B O 1
ATOM 4746 N N . GLU B 1 292 ? 25.141 -15.367 -4.82 1 85.25 292 GLU B N 1
ATOM 4747 C CA . GLU B 1 292 ? 26.328 -16.109 -4.383 1 85.25 292 GLU B CA 1
ATOM 4748 C C . GLU B 1 292 ? 26.297 -17.547 -4.895 1 85.25 292 GLU B C 1
ATOM 4750 O O . GLU B 1 292 ? 25.234 -18.156 -4.965 1 85.25 292 GLU B O 1
ATOM 4755 N N . GLN B 1 293 ? 27.547 -17.953 -5.129 1 79.75 293 GLN B N 1
ATOM 4756 C CA . GLN B 1 293 ? 27.672 -19.344 -5.539 1 79.75 293 GLN B CA 1
ATOM 4757 C C . GLN B 1 293 ? 27.453 -20.281 -4.359 1 79.75 293 GLN B C 1
ATOM 4759 O O . GLN B 1 293 ? 27.906 -20 -3.244 1 79.75 293 GLN B O 1
ATOM 4764 N N . VAL B 1 294 ? 26.516 -21.172 -4.527 1 67.5 294 VAL B N 1
ATOM 4765 C CA . VAL B 1 294 ? 26.359 -22.188 -3.5 1 67.5 294 VAL B CA 1
ATOM 4766 C C . VAL B 1 294 ? 27.484 -23.203 -3.6 1 67.5 294 VAL B C 1
ATOM 4768 O O . VAL B 1 294 ? 27.641 -23.875 -4.625 1 67.5 294 VAL B O 1
ATOM 4771 N N . PRO B 1 295 ? 28.5 -23.141 -2.584 1 61.31 295 PRO B N 1
ATOM 4772 C CA . PRO B 1 295 ? 29.516 -24.188 -2.656 1 61.31 295 PRO B CA 1
ATOM 4773 C C . PRO B 1 295 ? 28.922 -25.594 -2.691 1 61.31 295 PRO B C 1
ATOM 4775 O O . PRO B 1 295 ? 27.984 -25.891 -1.958 1 61.31 295 PRO B O 1
ATOM 4778 N N . GLY B 1 296 ? 29.484 -26.547 -3.527 1 54.78 296 GLY B N 1
ATOM 4779 C CA . GLY B 1 296 ? 29.203 -27.969 -3.582 1 54.78 296 GLY B CA 1
ATOM 4780 C C . GLY B 1 296 ? 27.891 -28.281 -4.266 1 54.78 296 GLY B C 1
ATOM 4781 O O . GLY B 1 296 ? 27.5 -29.453 -4.344 1 54.78 296 GLY B O 1
ATOM 4782 N N . LEU B 1 297 ? 27.031 -27.328 -4.27 1 51.06 297 LEU B N 1
ATOM 4783 C CA . LEU B 1 297 ? 25.828 -27.719 -4.988 1 51.06 297 LEU B CA 1
ATOM 4784 C C . LEU B 1 297 ? 26.156 -28.109 -6.426 1 51.06 297 LEU B C 1
ATOM 4786 O O . LEU B 1 297 ? 26.344 -27.25 -7.281 1 51.06 297 LEU B O 1
ATOM 4790 N N . GLU B 1 298 ? 27.219 -28.938 -6.648 1 44.5 298 GLU B N 1
ATOM 4791 C CA . GLU B 1 298 ? 27.281 -29.516 -7.984 1 44.5 298 GLU B CA 1
ATOM 4792 C C . GLU B 1 298 ? 25.906 -29.938 -8.469 1 44.5 298 GLU B C 1
ATOM 4794 O O . GLU B 1 298 ? 25.047 -30.344 -7.676 1 44.5 298 GLU B O 1
ATOM 4799 N N . PRO B 1 299 ? 25.531 -29.359 -9.641 1 43.69 299 PRO B N 1
ATOM 4800 C CA . PRO B 1 299 ? 24.25 -29.859 -10.141 1 43.69 299 PRO B CA 1
ATOM 4801 C C . PRO B 1 299 ? 24.062 -31.359 -9.883 1 43.69 299 PRO B C 1
ATOM 4803 O O . PRO B 1 299 ? 24.75 -32.188 -10.484 1 43.69 299 PRO B O 1
ATOM 4806 N N . GLY B 1 300 ? 24.453 -31.844 -8.742 1 38 300 GLY B N 1
ATOM 4807 C CA . GLY B 1 300 ? 24.25 -33.281 -8.625 1 38 300 GLY B CA 1
ATOM 4808 C C . GLY B 1 300 ? 22.828 -33.719 -8.93 1 38 300 GLY B C 1
ATOM 4809 O O . GLY B 1 300 ? 21.922 -32.875 -9 1 38 300 GLY B O 1
ATOM 4810 N N . PRO B 1 301 ? 22.656 -35.031 -9.352 1 35.44 301 PRO B N 1
ATOM 4811 C CA . PRO B 1 301 ? 21.297 -35.562 -9.539 1 35.44 301 PRO B CA 1
ATOM 4812 C C . PRO B 1 301 ? 20.344 -35.094 -8.453 1 35.44 301 PRO B C 1
ATOM 4814 O O . PRO B 1 301 ? 20.75 -34.844 -7.316 1 35.44 301 PRO B O 1
ATOM 4817 N N . ALA B 1 302 ? 19.344 -34.281 -8.875 1 34.25 302 ALA B N 1
ATOM 4818 C CA . ALA B 1 302 ? 18.281 -33.875 -7.969 1 34.25 302 ALA B CA 1
ATOM 4819 C C . ALA B 1 302 ? 18.109 -34.875 -6.832 1 34.25 302 ALA B C 1
ATOM 4821 O O . ALA B 1 302 ? 17.703 -36 -7.059 1 34.25 302 ALA B O 1
ATOM 4822 N N . GLU B 1 303 ? 19.125 -34.969 -5.988 1 31.3 303 GLU B N 1
ATOM 4823 C CA . GLU B 1 303 ? 18.609 -35.812 -4.906 1 31.3 303 GLU B CA 1
ATOM 4824 C C . GLU B 1 303 ? 17.375 -35.188 -4.254 1 31.3 303 GLU B C 1
ATOM 4826 O O . GLU B 1 303 ? 17.344 -33.969 -4.043 1 31.3 303 GLU B O 1
ATOM 4831 N N . PRO B 1 304 ? 16.172 -35.812 -4.168 1 30.7 304 PRO B N 1
ATOM 4832 C CA . PRO B 1 304 ? 14.867 -35.406 -3.633 1 30.7 304 PRO B CA 1
ATOM 4833 C C . PRO B 1 304 ? 14.992 -34.562 -2.35 1 30.7 304 PRO B C 1
ATOM 4835 O O . PRO B 1 304 ? 14.086 -33.812 -2.014 1 30.7 304 PRO B O 1
ATOM 4838 N N . GLY B 1 305 ? 16.078 -34.594 -1.539 1 28.8 305 GLY B N 1
ATOM 4839 C CA . GLY B 1 305 ? 16.031 -34.188 -0.143 1 28.8 305 GLY B CA 1
ATOM 4840 C C . GLY B 1 305 ? 16.328 -32.719 0.059 1 28.8 305 GLY B C 1
ATOM 4841 O O . GLY B 1 305 ? 16.062 -32.156 1.129 1 28.8 305 GLY B O 1
ATOM 4842 N N . GLU B 1 306 ? 17.219 -32.094 -0.657 1 29.47 306 GLU B N 1
ATOM 4843 C CA . GLU B 1 306 ? 17.812 -30.828 -0.212 1 29.47 306 GLU B CA 1
ATOM 4844 C C . GLU B 1 306 ? 16.922 -29.641 -0.554 1 29.47 306 GLU B C 1
ATOM 4846 O O . GLU B 1 306 ? 17.297 -28.484 -0.325 1 29.47 306 GLU B O 1
ATOM 4851 N N . LEU B 1 307 ? 15.898 -29.703 -1.252 1 28.81 307 LEU B N 1
ATOM 4852 C CA . LEU B 1 307 ? 14.984 -28.578 -1.427 1 28.81 307 LEU B CA 1
ATOM 4853 C C . LEU B 1 307 ? 14.391 -28.156 -0.09 1 28.81 307 LEU B C 1
ATOM 4855 O O . LEU B 1 307 ? 13.547 -27.25 -0.041 1 28.81 307 LEU B O 1
ATOM 4859 N N . GLU B 1 308 ? 14.812 -28.734 1.014 1 29.31 308 GLU B N 1
ATOM 4860 C CA . GLU B 1 308 ? 14.281 -28.406 2.332 1 29.31 308 GLU B CA 1
ATOM 4861 C C . GLU B 1 308 ? 14.461 -26.922 2.633 1 29.31 308 GLU B C 1
ATOM 4863 O O . GLU B 1 308 ? 13.594 -26.297 3.26 1 29.31 308 GLU B O 1
ATOM 4868 N N . ASP B 1 309 ? 15.609 -26.359 2.297 1 29.77 309 ASP B N 1
ATOM 4869 C CA . ASP B 1 309 ? 15.945 -25.047 2.812 1 29.77 309 ASP B CA 1
ATOM 4870 C C . ASP B 1 309 ? 15.391 -23.938 1.907 1 29.77 309 ASP B C 1
ATOM 4872 O O . ASP B 1 309 ? 15.5 -22.75 2.221 1 29.77 309 ASP B O 1
ATOM 4876 N N . LEU B 1 310 ? 15.086 -24.281 0.745 1 27.94 310 LEU B N 1
ATOM 4877 C CA . LEU B 1 310 ? 14.758 -23.172 -0.157 1 27.94 310 LEU B CA 1
ATOM 4878 C C . LEU B 1 310 ? 13.281 -22.812 -0.066 1 27.94 310 LEU B C 1
ATOM 4880 O O . LEU B 1 310 ? 12.852 -21.797 -0.606 1 27.94 310 LEU B O 1
ATOM 4884 N N . LEU B 1 311 ? 12.406 -23.781 0.295 1 27.61 311 LEU B N 1
ATOM 4885 C CA . LEU B 1 311 ? 10.969 -23.547 0.159 1 27.61 311 LEU B CA 1
ATOM 4886 C C . LEU B 1 311 ? 10.477 -22.578 1.225 1 27.61 311 LEU B C 1
ATOM 4888 O O . LEU B 1 311 ? 9.266 -22.359 1.362 1 27.61 311 LEU B O 1
ATOM 4892 N N . PRO B 1 312 ? 11.336 -22.094 2.018 1 27.55 312 PRO B N 1
ATOM 4893 C CA . PRO B 1 312 ? 10.625 -21.203 2.941 1 27.55 312 PRO B CA 1
ATOM 4894 C C . PRO B 1 312 ? 9.773 -20.172 2.221 1 27.55 312 PRO B C 1
ATOM 4896 O O . PRO B 1 312 ? 8.906 -19.531 2.834 1 27.55 312 PRO B O 1
ATOM 4899 N N . VAL B 1 313 ? 10.148 -19.891 1.066 1 27.16 313 VAL B N 1
ATOM 4900 C CA . VAL B 1 313 ? 9.672 -18.609 0.581 1 27.16 313 VAL B CA 1
ATOM 4901 C C . VAL B 1 313 ? 8.211 -18.719 0.172 1 27.16 313 VAL B C 1
ATOM 4903 O O . VAL B 1 313 ? 7.52 -17.703 0.014 1 27.16 313 VAL B O 1
ATOM 4906 N N . LEU B 1 314 ? 7.82 -19.953 -0.325 1 27.17 314 LEU B N 1
ATOM 4907 C CA . LEU B 1 314 ? 6.453 -19.953 -0.831 1 27.17 314 LEU B CA 1
ATOM 4908 C C . LEU B 1 314 ? 5.449 -19.828 0.311 1 27.17 314 LEU B C 1
ATOM 4910 O O . LEU B 1 314 ? 4.238 -19.844 0.085 1 27.17 314 LEU B O 1
ATOM 4914 N N . ASN B 1 315 ? 5.898 -20.141 1.485 1 26.06 315 ASN B N 1
ATOM 4915 C CA . ASN B 1 315 ? 5.012 -20.234 2.641 1 26.06 315 ASN B CA 1
ATOM 4916 C C . ASN B 1 315 ? 4.312 -18.906 2.91 1 26.06 315 ASN B C 1
ATOM 4918 O O . ASN B 1 315 ? 3.861 -18.641 4.027 1 26.06 315 ASN B O 1
ATOM 4922 N N . GLY B 1 316 ? 4.406 -18.047 2.24 1 25.42 316 GLY B N 1
ATOM 4923 C CA . GLY B 1 316 ? 3.607 -17.047 2.918 1 25.42 316 GLY B CA 1
ATOM 4924 C C . GLY B 1 316 ? 2.201 -17.516 3.244 1 25.42 316 GLY B C 1
ATOM 4925 O O . GLY B 1 316 ? 1.779 -18.578 2.795 1 25.42 316 GLY B O 1
ATOM 4926 N N . THR B 1 317 ? 1.185 -16.656 3.896 1 25.38 317 THR B N 1
ATOM 4927 C CA . THR B 1 317 ? 0.131 -16.859 4.887 1 25.38 317 THR B CA 1
ATOM 4928 C C . THR B 1 317 ? -0.994 -17.719 4.312 1 25.38 317 THR B C 1
ATOM 4930 O O . THR B 1 317 ? -1.721 -17.281 3.42 1 25.38 317 THR B O 1
ATOM 4933 N N . ALA B 1 318 ? -0.917 -19.016 4.07 1 25.3 318 ALA B N 1
ATOM 4934 C CA . ALA B 1 318 ? -2.135 -19.812 4.18 1 25.3 318 ALA B CA 1
ATOM 4935 C C . ALA B 1 318 ? -2.773 -19.656 5.555 1 25.3 318 ALA B C 1
ATOM 4937 O O . ALA B 1 318 ? -2.139 -19.938 6.578 1 25.3 318 ALA B O 1
ATOM 4938 N N . ALA B 1 319 ? -3.684 -18.703 5.832 1 24.94 319 ALA B N 1
ATOM 4939 C CA . ALA B 1 319 ? -4.625 -18.828 6.945 1 24.94 319 ALA B CA 1
ATOM 4940 C C . ALA B 1 319 ? -5.254 -20.219 6.977 1 24.94 319 ALA B C 1
ATOM 4942 O O . ALA B 1 319 ? -5.816 -20.672 5.98 1 24.94 319 ALA B O 1
ATOM 4943 N N . ASP B 1 320 ? -4.707 -21.188 7.633 1 21.27 320 ASP B N 1
ATOM 4944 C CA . ASP B 1 320 ? -5.262 -22.438 8.117 1 21.27 320 ASP B CA 1
ATOM 4945 C C . ASP B 1 320 ? -6.723 -22.281 8.531 1 21.27 320 ASP B C 1
ATOM 4947 O O . ASP B 1 320 ? -7.059 -21.375 9.305 1 21.27 320 ASP B O 1
ATOM 4951 N N . GLY B 1 321 ? -7.691 -22.406 7.734 1 20.67 321 GLY B N 1
ATOM 4952 C CA . GLY B 1 321 ? -8.992 -22.75 8.281 1 20.67 321 GLY B CA 1
ATOM 4953 C C . GLY B 1 321 ? -8.922 -23.844 9.336 1 20.67 321 GLY B C 1
ATOM 4954 O O . GLY B 1 321 ? -8.469 -24.953 9.055 1 20.67 321 GLY B O 1
ATOM 4955 N N . GLY B 1 322 ? -8.398 -23.641 10.633 1 17.45 322 GLY B N 1
ATOM 4956 C CA . GLY B 1 322 ? -9.195 -24.453 11.531 1 17.45 322 GLY B CA 1
ATOM 4957 C C . GLY B 1 322 ? -10.688 -24.25 11.352 1 17.45 322 GLY B C 1
ATOM 4958 O O . GLY B 1 322 ? -11.133 -23.188 10.93 1 17.45 322 GLY B O 1
#

Foldseek 3Di:
DAQLLKDKDKAFAAPQDAWFQADDPPAAPAEAELVCVRVCPRVPDNAPVCCVPQVARRHYGYGQQPPPVVVCPDPVVCNVCSIDNGIKMWMAGQVGKIKIWDAHNPGGIDIGTPDDDAFHDDDPVVLVVLLVVCVVCQVVVQVVVCVVDDDDPSVVVRDAQQDLDRSSLSNLLVVCCCVQCPPPNPHHPPPPCPDPVCVPCVVVVLVVVVVSVVVSVVSNFADPPPDDPVDDGDAKDWDAPSNQQKIWMDGPLAPDIDIDRNNVCVPDDDDDDDDHPPDSVPRDDDCVVVDDDDPPVPVPDPPVPDCVPVPPVVPPDPPDDD/DAQLLKDKDKAFAAPQDAWFQADDPPAAPAEAELVCVRVCDRVPDNAPVCCVPQVARRHYGYGQQPPPVVVCPDPVVCNVCSIDNGIKMWMAGQVGKIKIWDAHNPGGIDIGTPDDDAFHDDDPVVLVVLLVVCVVCQVVVQVVVCVVDDDPPSVVVRDAQQDLDRSSLSNLLVVCCCVQCPPPNPHHPPPPCPDPVCVPCVVVVLVVVVVSVVVSVVSNFADPPPDDPVDDGDAKDWDAPSNQQKIWMDGPLAPDIDIDRNNVCVPDDDDDDDDRPPDSVPRDDDCVVVDDDDPPVPVPDPPVPDCVPVPPVVPDDPPPPD

pLDDT: mean 77.07, std 20.95, range [17.44, 98.56]